Protein AF-A0A816EGF5-F1 (afdb_monomer_lite)

Foldseek 3Di:
DWWFFFCADQQDTDIDDDPQDDAAQQKFKWQFFKAWDDPVQNVLRNLVQQDGGETTGWKTKGFTQDGHNNHDDPDDGRAIKIFTWPGRWFCVVPHAHSRISIHMDGNLGIAHFDPVQDRQLRRLCHLLLLLLCCQQCVFVNQDFPPAADPAQAEEEEEALLASNNLNNQLRNQSNNHQYEYEDQPVCFVVSVVSHHPYYHHPPDPCVLVVLCVVCVQAHAHYEQPVQDDVSQLSVLSNHRHQQHEYEYADDDDDPNHDPSYHYDYDDSNLLVQAWIRGSNDIDHGDVVSVVSSSVVSCCCRPPCNVVVSDGGFAEDEFEDRSVRVSVCSDPVNVPPHNHIYIYGDDDVVLVVVLVVVVPDPDDDVVVVVSVVSVLVVVVVLLVVVVVVVPDPDDDDPPVVVVCCVVVLVVVLVVQLVVLVVLLVVLPDPVNLFFQLSLLSNQLSVLSNVLSCLVVVVVVVCVPPVDPVPDPPVVVLVSVLSNVLSNQLNVVSVVVSVLLVVQCPDPDPVSVVCRGNVNSVVSSVVSNVVSVVVSD

Organism: Adineta ricciae (NCBI:txid249248)

Sequence (535 aa):
MPFALVVRELKKLVLEELPLPYCGLNDLLIKVTHVAQNPTDWKSLHFGAAKPGSIVGCDFAGEVVEIGKEAIGNYRKGERVAGCVPGGVSADLGLRGAYSEYVVQEASLVFRYPSRISPAEAATIPLASITAALGLFHEMGLPLPPATTKSKTPVLVWSGSTSVGQYAIQLAKIAGCFVITTASPARHNYLKELGADVCFDYKDANTVSQVKEITKNELAYAIDCISEKESIKQVCATLTGKDPQVVTILPRVSNEIPSHVKERSVLMYTIYGHELHAFRRVYPAKPEDKIFAEHFYRLLSDYLLPNGLLKPNKVTRIPGGLNGVEEGQSSSFLNSHGYVRIYFHEIIFMVKNVIKAAKSNQSSSEKRSALHLYTVHLYFVCFLNIIAQTMSVTGLPTLQQDIIRYGLSVYFALGLLGNIFNCLMFTRSCYRHIPSSVYFLALSSFGIIYIIWTMFPLMYTLNNPDPQTQSAIYCKTQKYGIHLLALYLRYTIVFACIDRFLITRTNVRLRSLSSVKTAIISLIVMVIIGFFIAV

InterPro domains:
  IPR011032 GroES-like superfamily [SSF50129] (4-165)
  IPR013149 Alcohol dehydrogenase-like, C-terminal [PF00107] (164-240)
  IPR013154 Alcohol dehydrogenase-like, N-terminal [PF08240] (26-114)
  IPR017452 GPCR, rhodopsin-like, 7TM [PS50262] (418-535)
  IPR020843 Enoylreductase domain [SM00829] (8-293)
  IPR036291 NAD(P)-binding domain superfamily [SSF51735] (117-238)
  IPR047122 Trans-enoyl reductase-like [PTHR45348] (4-328)
  IPR047122 Trans-enoyl reductase-like [cd08249] (4-328)

Radius of gyration: 29.44 Å; chains: 1; bounding box: 45×69×86 Å

Structure (mmCIF, N/CA/C/O backbone):
data_AF-A0A816EGF5-F1
#
_entry.id   AF-A0A816EGF5-F1
#
loop_
_atom_site.group_PDB
_atom_site.id
_atom_site.type_symbol
_atom_site.label_atom_id
_atom_site.label_alt_id
_atom_site.label_comp_id
_atom_site.label_asym_id
_atom_site.label_entity_id
_atom_site.label_seq_id
_atom_site.pdbx_PDB_ins_code
_atom_site.Cartn_x
_atom_site.Cartn_y
_atom_site.Cartn_z
_atom_site.occupancy
_atom_site.B_iso_or_equiv
_atom_site.auth_seq_id
_atom_site.auth_comp_id
_atom_site.auth_asym_id
_atom_site.auth_atom_id
_atom_site.pdbx_PDB_model_num
ATOM 1 N N . MET A 1 1 ? 21.116 -7.553 -17.481 1.00 73.56 1 MET A N 1
ATOM 2 C CA . MET A 1 1 ? 21.190 -6.760 -16.247 1.00 73.56 1 MET A CA 1
ATOM 3 C C . MET A 1 1 ? 19.922 -5.931 -16.162 1.00 73.56 1 MET A C 1
ATOM 5 O O . MET A 1 1 ? 19.668 -5.204 -17.123 1.00 73.56 1 MET A O 1
ATOM 9 N N . PRO A 1 2 ? 19.059 -6.166 -15.160 1.00 87.00 2 PRO A N 1
ATOM 10 C CA . PRO A 1 2 ? 17.908 -5.307 -14.884 1.00 87.00 2 PRO A CA 1
ATOM 11 C C . PRO A 1 2 ? 18.300 -3.933 -14.336 1.00 87.00 2 PRO A C 1
ATOM 13 O O . PRO A 1 2 ? 19.380 -3.777 -13.770 1.00 87.00 2 PRO A O 1
ATOM 16 N N . PHE A 1 3 ? 17.404 -2.960 -14.477 1.00 87.25 3 PHE A N 1
ATOM 17 C CA . PHE A 1 3 ? 17.524 -1.650 -13.847 1.00 87.25 3 PHE A CA 1
ATOM 18 C C . PHE A 1 3 ? 16.958 -1.631 -12.427 1.00 87.25 3 PHE A C 1
ATOM 20 O O . PHE A 1 3 ? 15.930 -2.251 -12.151 1.00 87.25 3 PHE A O 1
ATOM 27 N N . ALA A 1 4 ? 17.591 -0.850 -11.555 1.00 89.88 4 ALA A N 1
ATOM 28 C CA . ALA A 1 4 ? 17.100 -0.529 -10.221 1.00 89.88 4 ALA A CA 1
ATOM 29 C C . ALA A 1 4 ? 17.500 0.888 -9.796 1.00 89.88 4 ALA A C 1
ATOM 31 O O . ALA A 1 4 ? 18.453 1.459 -10.327 1.00 89.88 4 ALA A O 1
ATOM 32 N N . LEU A 1 5 ? 16.780 1.449 -8.822 1.00 89.50 5 LEU A N 1
ATOM 33 C CA . LEU A 1 5 ? 17.160 2.698 -8.164 1.00 89.50 5 LEU A CA 1
ATOM 34 C C . LEU A 1 5 ? 18.039 2.413 -6.955 1.00 89.50 5 LEU A C 1
ATOM 36 O O . LEU A 1 5 ? 17.575 1.890 -5.940 1.00 89.50 5 LEU A O 1
ATOM 40 N N . VAL A 1 6 ? 19.304 2.797 -7.070 1.00 89.69 6 VAL A N 1
ATOM 41 C CA . VAL A 1 6 ? 20.327 2.549 -6.062 1.00 89.69 6 VAL A CA 1
ATOM 42 C C . VAL A 1 6 ? 20.624 3.827 -5.297 1.00 89.69 6 VAL A C 1
ATOM 44 O O . VAL A 1 6 ? 20.816 4.894 -5.879 1.00 89.69 6 VAL A O 1
ATOM 47 N N . VAL A 1 7 ? 20.704 3.722 -3.975 1.00 89.00 7 VAL A N 1
ATOM 48 C CA . VAL A 1 7 ? 21.210 4.807 -3.133 1.00 89.00 7 VAL A CA 1
ATOM 49 C C . VAL A 1 7 ? 22.709 4.924 -3.366 1.00 89.00 7 VAL A C 1
ATOM 51 O O . VAL A 1 7 ? 23.449 3.980 -3.094 1.00 89.00 7 VAL A O 1
ATOM 54 N N . ARG A 1 8 ? 23.190 6.069 -3.849 1.00 86.44 8 ARG A N 1
ATOM 55 C CA . ARG A 1 8 ? 24.641 6.321 -3.982 1.00 86.44 8 ARG A CA 1
ATOM 56 C C . ARG A 1 8 ? 25.157 7.293 -2.944 1.00 86.44 8 ARG A C 1
ATOM 58 O O . ARG A 1 8 ? 26.227 7.093 -2.382 1.00 86.44 8 ARG A O 1
ATOM 65 N N . GLU A 1 9 ? 24.341 8.282 -2.628 1.00 81.31 9 GLU A N 1
ATOM 66 C CA . GLU A 1 9 ? 24.590 9.255 -1.578 1.00 81.31 9 GLU A CA 1
ATOM 67 C C . GLU A 1 9 ? 23.293 9.440 -0.786 1.00 81.31 9 GLU A C 1
ATOM 69 O O . GLU A 1 9 ? 22.208 9.045 -1.227 1.00 81.31 9 GLU A O 1
ATOM 74 N N . LEU A 1 10 ? 23.388 10.036 0.401 1.00 77.00 10 LEU A N 1
ATOM 75 C CA . LEU A 1 10 ? 22.206 10.351 1.196 1.00 77.00 10 LEU A CA 1
ATOM 76 C C . LEU A 1 10 ? 21.227 11.186 0.350 1.00 77.00 10 LEU A C 1
ATOM 78 O O . LEU A 1 10 ? 21.635 12.182 -0.241 1.00 77.00 10 LEU A O 1
ATOM 82 N N . LYS A 1 11 ? 19.944 10.800 0.312 1.00 77.25 11 LYS A N 1
ATOM 83 C CA . LYS A 1 11 ? 18.890 11.467 -0.488 1.00 77.25 11 LYS A CA 1
ATOM 84 C C . LYS A 1 11 ? 19.018 11.371 -2.011 1.00 77.25 11 LYS A C 1
ATOM 86 O O . LYS A 1 11 ? 18.207 11.985 -2.692 1.00 77.25 11 LYS A O 1
ATOM 91 N N . LYS A 1 12 ? 19.962 10.596 -2.548 1.00 82.31 12 LYS A N 1
ATOM 92 C CA . LYS A 1 12 ? 20.196 10.514 -3.994 1.00 82.31 12 LYS A CA 1
ATOM 93 C C . LYS A 1 12 ? 20.003 9.095 -4.510 1.00 82.31 12 LYS A C 1
ATOM 95 O O . LYS A 1 12 ? 20.763 8.191 -4.144 1.00 82.31 12 LYS A O 1
ATOM 100 N N . LEU A 1 13 ? 19.004 8.925 -5.374 1.00 85.62 13 LEU A N 1
ATOM 101 C CA . LEU A 1 13 ? 18.762 7.689 -6.104 1.00 85.62 13 LEU A CA 1
ATOM 102 C C . LEU A 1 13 ? 19.376 7.797 -7.497 1.00 85.62 13 LEU A C 1
ATOM 104 O O . LEU A 1 13 ? 19.273 8.820 -8.165 1.00 85.62 13 LEU A O 1
ATOM 108 N N . VAL A 1 14 ? 20.035 6.733 -7.936 1.00 86.62 14 VAL A N 1
ATOM 109 C CA . VAL A 1 14 ? 20.609 6.643 -9.278 1.00 86.62 14 VAL A CA 1
ATOM 110 C C . VAL A 1 14 ? 20.035 5.411 -9.952 1.00 86.62 14 VAL A C 1
ATOM 112 O O . VAL A 1 14 ? 20.025 4.324 -9.373 1.00 86.62 14 VAL A O 1
ATOM 115 N N . LEU A 1 15 ? 19.519 5.588 -11.167 1.00 86.31 15 LEU A N 1
ATOM 116 C CA . LEU A 1 15 ? 19.080 4.476 -11.998 1.00 86.31 15 LEU A CA 1
ATOM 117 C C . LEU A 1 15 ? 20.306 3.746 -12.544 1.00 86.31 15 LEU A C 1
ATOM 119 O O . LEU A 1 15 ? 21.092 4.325 -13.292 1.00 86.31 15 LEU A O 1
ATOM 123 N N . GLU A 1 16 ? 20.446 2.471 -12.202 1.00 87.88 16 GLU A N 1
ATOM 124 C CA . GLU A 1 16 ? 21.616 1.680 -12.570 1.00 87.88 16 GLU A CA 1
ATOM 125 C C . GLU A 1 16 ? 21.241 0.289 -13.062 1.00 87.88 16 GLU A C 1
ATOM 127 O O . GLU A 1 16 ? 20.239 -0.286 -12.641 1.00 87.88 16 GLU A O 1
ATOM 132 N N . GLU A 1 17 ? 22.070 -0.258 -13.952 1.00 87.38 17 GLU A N 1
ATOM 133 C CA . GLU A 1 17 ? 21.995 -1.664 -14.339 1.00 87.38 17 GLU A CA 1
ATOM 134 C C . GLU A 1 17 ? 22.743 -2.520 -13.318 1.00 87.38 17 GLU A C 1
ATOM 136 O O . GLU A 1 17 ? 23.932 -2.319 -13.077 1.00 87.38 17 GLU A O 1
ATOM 141 N N . LEU A 1 18 ? 22.057 -3.511 -12.756 1.00 86.94 18 LEU A N 1
ATOM 142 C CA . LEU A 1 18 ? 22.617 -4.446 -11.788 1.00 86.94 18 LEU A CA 1
ATOM 143 C C . LEU A 1 18 ? 22.560 -5.883 -12.319 1.00 86.94 18 LEU A C 1
ATOM 145 O O . LEU A 1 18 ? 21.768 -6.192 -13.217 1.00 86.94 18 LEU A O 1
ATOM 149 N N . PRO A 1 19 ? 23.379 -6.806 -11.787 1.00 90.50 19 PRO A N 1
ATOM 150 C CA . PRO A 1 19 ? 23.166 -8.232 -11.989 1.00 90.50 19 PRO A CA 1
ATOM 151 C C . PRO A 1 19 ? 21.751 -8.644 -11.567 1.00 90.50 19 PRO A C 1
ATOM 153 O O . PRO A 1 19 ? 21.149 -8.043 -10.679 1.00 90.50 19 PRO A O 1
ATOM 156 N N . LEU A 1 20 ? 21.214 -9.678 -12.215 1.00 90.31 20 LEU A N 1
ATOM 157 C CA . LEU A 1 20 ? 19.945 -10.259 -11.786 1.00 90.31 20 LEU A CA 1
ATOM 158 C C . LEU A 1 20 ? 20.117 -10.794 -10.351 1.00 90.31 20 LEU A C 1
ATOM 160 O O . LEU A 1 20 ? 21.113 -11.482 -10.105 1.00 90.31 20 LEU A O 1
ATOM 164 N N . PRO A 1 21 ? 19.206 -10.486 -9.411 1.00 90.44 21 PRO A N 1
ATOM 165 C CA . PRO A 1 21 ? 19.326 -10.989 -8.052 1.00 90.44 21 PRO A CA 1
ATOM 166 C C . PRO A 1 21 ? 19.186 -12.516 -8.034 1.00 90.44 21 PRO A C 1
ATOM 168 O O . PRO A 1 21 ? 18.427 -13.097 -8.811 1.00 90.44 21 PRO A O 1
ATOM 171 N N . TYR A 1 22 ? 19.948 -13.161 -7.153 1.00 91.75 22 TYR A N 1
ATOM 172 C CA . TYR A 1 22 ? 19.949 -14.613 -7.003 1.00 91.75 22 TYR A CA 1
ATOM 173 C C . TYR A 1 22 ? 18.642 -15.098 -6.363 1.00 91.75 22 TYR A C 1
ATOM 175 O O . TYR A 1 22 ? 18.261 -14.612 -5.299 1.00 91.75 22 TYR A O 1
ATOM 183 N N . CYS A 1 23 ? 17.980 -16.070 -6.993 1.00 94.69 23 CYS A N 1
ATOM 184 C CA . CYS A 1 23 ? 16.812 -16.738 -6.428 1.00 94.69 23 CYS A CA 1
ATOM 185 C C . CYS A 1 23 ? 17.268 -17.815 -5.433 1.00 94.69 23 CYS A C 1
ATOM 187 O O . CYS A 1 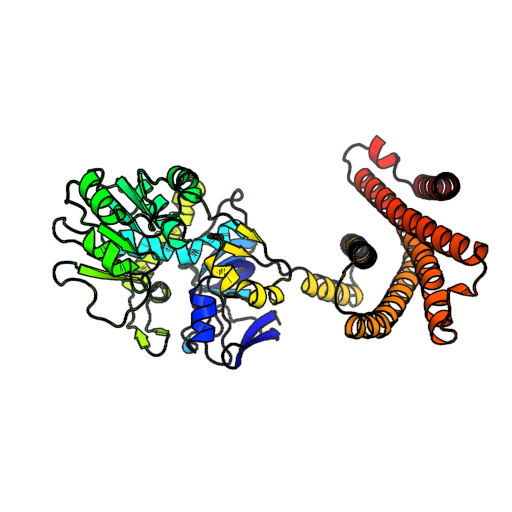23 ? 17.809 -18.846 -5.836 1.00 94.69 23 CYS A O 1
ATOM 189 N N . GLY A 1 24 ? 17.063 -17.575 -4.135 1.00 93.94 24 GLY A N 1
ATOM 190 C CA . GLY A 1 24 ? 17.347 -18.552 -3.085 1.00 93.94 24 GLY A CA 1
ATOM 191 C C . GLY A 1 24 ? 16.433 -19.780 -3.132 1.00 93.94 24 GLY A C 1
ATOM 192 O O . GLY A 1 24 ? 15.445 -19.822 -3.865 1.00 93.94 24 GLY A O 1
ATOM 193 N N . LEU A 1 25 ? 16.749 -20.791 -2.314 1.00 97.00 25 LEU A N 1
ATOM 194 C CA . LEU A 1 25 ? 16.013 -22.063 -2.280 1.00 97.00 25 LEU A CA 1
ATOM 195 C C . LEU A 1 25 ? 14.534 -21.892 -1.908 1.00 97.00 25 LEU A C 1
ATOM 197 O O . LEU A 1 25 ? 13.700 -22.556 -2.512 1.00 97.00 25 LEU A O 1
ATOM 201 N N . ASN A 1 26 ? 14.216 -20.979 -0.988 1.00 96.56 26 ASN A N 1
ATOM 202 C CA . ASN A 1 26 ? 12.849 -20.697 -0.526 1.00 96.56 26 ASN A CA 1
ATOM 203 C C . ASN A 1 26 ? 12.209 -19.478 -1.210 1.00 96.56 26 ASN A C 1
ATOM 205 O O . ASN A 1 26 ? 11.076 -19.104 -0.903 1.00 96.56 26 ASN A O 1
ATOM 209 N N . ASP A 1 27 ? 12.942 -18.830 -2.113 1.00 96.44 27 ASP A N 1
ATOM 210 C CA . ASP A 1 27 ? 12.536 -17.569 -2.711 1.00 96.44 27 ASP A CA 1
ATOM 211 C C . ASP A 1 27 ? 11.806 -17.768 -4.045 1.00 96.44 27 ASP A C 1
ATOM 213 O O . ASP A 1 27 ? 11.896 -18.797 -4.717 1.00 96.44 27 ASP A O 1
ATOM 217 N N . LEU A 1 28 ? 11.117 -16.714 -4.459 1.00 98.00 28 LEU A N 1
ATOM 218 C CA . LEU A 1 28 ? 10.675 -16.479 -5.820 1.00 98.00 28 LEU A CA 1
ATOM 219 C C . LEU A 1 28 ? 11.477 -15.314 -6.393 1.00 98.00 28 LEU A C 1
ATOM 221 O O . LEU A 1 28 ? 11.666 -14.294 -5.729 1.00 98.00 28 LEU A O 1
ATOM 225 N N . LEU A 1 29 ? 11.874 -15.429 -7.658 1.00 97.50 29 LEU A N 1
ATOM 226 C CA . LEU A 1 29 ? 12.285 -14.277 -8.451 1.00 97.50 29 LEU A CA 1
ATOM 227 C C . LEU A 1 29 ? 11.054 -13.749 -9.177 1.00 97.50 29 LEU A C 1
ATOM 229 O O . LEU A 1 29 ? 10.426 -14.468 -9.960 1.00 9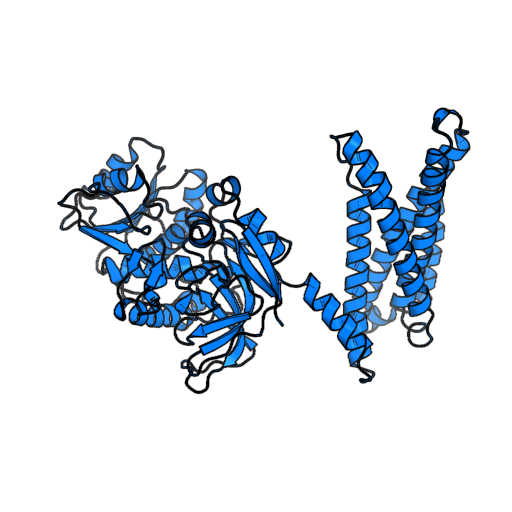7.50 29 LEU A O 1
ATOM 233 N N . ILE A 1 30 ? 10.726 -12.484 -8.946 1.00 98.38 30 ILE A N 1
ATOM 234 C CA . ILE A 1 30 ? 9.561 -11.822 -9.521 1.00 98.38 30 ILE A CA 1
ATOM 235 C C . ILE A 1 30 ? 10.025 -10.734 -10.484 1.00 98.38 30 ILE A C 1
ATOM 237 O O . ILE A 1 30 ? 10.812 -9.861 -10.122 1.00 98.38 30 ILE A O 1
ATOM 241 N N . LYS A 1 31 ? 9.493 -10.754 -11.709 1.00 96.88 31 LYS A N 1
ATOM 242 C CA . LYS A 1 31 ? 9.568 -9.622 -12.632 1.00 96.88 31 LYS A CA 1
ATOM 243 C C . LYS A 1 31 ? 8.548 -8.579 -12.197 1.00 96.88 31 LYS A C 1
ATOM 245 O O . LYS A 1 31 ? 7.339 -8.795 -12.310 1.00 96.88 31 LYS A O 1
ATOM 250 N N . VAL A 1 32 ? 9.037 -7.453 -11.702 1.00 96.00 32 VAL A N 1
ATOM 251 C CA . VAL A 1 32 ? 8.208 -6.366 -11.194 1.00 96.00 32 VAL A CA 1
ATOM 252 C C . VAL A 1 32 ? 7.523 -5.672 -12.364 1.00 96.00 32 VAL A C 1
ATOM 254 O O . VAL A 1 32 ? 8.147 -5.307 -13.360 1.00 96.00 32 VAL A O 1
ATOM 257 N N . THR A 1 33 ? 6.213 -5.491 -12.244 1.00 92.81 33 THR A N 1
ATOM 258 C CA . THR A 1 33 ? 5.416 -4.758 -13.237 1.00 92.81 33 THR A CA 1
ATOM 259 C C . THR A 1 33 ? 4.962 -3.410 -12.696 1.00 92.81 33 THR A C 1
ATOM 261 O O . THR A 1 33 ? 4.869 -2.450 -13.455 1.00 92.81 33 THR A O 1
ATOM 264 N N . HIS A 1 34 ? 4.674 -3.361 -11.394 1.00 93.19 34 HIS A N 1
ATOM 265 C CA . HIS A 1 34 ? 4.098 -2.231 -10.682 1.00 93.19 34 HIS A CA 1
ATOM 266 C C . HIS A 1 34 ? 4.718 -2.188 -9.285 1.00 93.19 34 HIS A C 1
ATOM 268 O O . HIS A 1 34 ? 4.963 -3.229 -8.677 1.00 93.19 34 HIS A O 1
ATOM 274 N N . VAL A 1 35 ? 4.949 -0.990 -8.768 1.00 93.88 35 VAL A N 1
ATOM 275 C CA . VAL A 1 35 ? 5.406 -0.765 -7.390 1.00 93.88 35 VAL A CA 1
ATOM 276 C C . VAL A 1 35 ? 4.540 0.296 -6.750 1.00 93.88 35 VAL A C 1
ATOM 278 O O . VAL A 1 35 ? 3.896 1.064 -7.460 1.00 93.88 35 VAL A O 1
ATOM 281 N N . ALA A 1 36 ? 4.548 0.353 -5.429 1.00 91.19 36 ALA A N 1
ATOM 282 C CA . ALA A 1 36 ? 3.830 1.359 -4.668 1.00 91.19 36 ALA A CA 1
ATOM 283 C C . ALA A 1 36 ? 4.778 2.165 -3.780 1.00 91.19 36 ALA A C 1
ATOM 285 O O . ALA A 1 36 ? 5.749 1.637 -3.240 1.00 91.19 36 ALA A O 1
ATOM 286 N N . GLN A 1 37 ? 4.495 3.461 -3.642 1.00 88.81 37 GLN A N 1
ATOM 287 C CA . GLN A 1 37 ? 5.258 4.338 -2.758 1.00 88.81 37 GLN A CA 1
ATOM 288 C C . GLN A 1 37 ? 4.664 4.378 -1.360 1.00 88.81 37 GLN A C 1
ATOM 290 O O . GLN A 1 37 ? 3.463 4.590 -1.183 1.00 88.81 37 GLN A O 1
ATOM 295 N N . ASN A 1 38 ? 5.546 4.273 -0.376 1.00 88.81 38 ASN A N 1
ATOM 296 C CA . ASN A 1 38 ? 5.221 4.327 1.034 1.00 88.81 38 ASN A CA 1
ATOM 297 C C . ASN A 1 38 ? 6.024 5.422 1.742 1.00 88.81 38 ASN A C 1
ATOM 299 O O . ASN A 1 38 ? 7.150 5.731 1.341 1.00 88.81 38 ASN A O 1
ATOM 303 N N . PRO A 1 39 ? 5.512 5.977 2.859 1.00 86.69 39 PRO A N 1
ATOM 304 C CA . PRO A 1 39 ? 6.278 6.919 3.664 1.00 86.69 39 PRO A CA 1
ATOM 305 C C . PRO A 1 39 ? 7.639 6.371 4.106 1.00 86.69 39 PRO A C 1
ATOM 307 O O . PRO A 1 39 ? 8.611 7.116 4.187 1.00 86.69 39 PRO A O 1
ATOM 310 N N . THR A 1 40 ? 7.740 5.063 4.357 1.00 86.56 40 THR A N 1
ATOM 311 C CA . THR A 1 40 ? 9.019 4.458 4.735 1.00 86.56 40 THR A CA 1
ATOM 312 C C . THR A 1 40 ? 10.077 4.522 3.630 1.00 86.56 40 THR A C 1
ATOM 314 O O . THR A 1 40 ? 11.255 4.530 3.972 1.00 86.56 40 THR A O 1
ATOM 317 N N . ASP A 1 41 ? 9.697 4.603 2.350 1.00 88.81 41 ASP A N 1
ATOM 318 C CA . ASP A 1 41 ? 10.644 4.584 1.226 1.00 88.81 41 ASP A CA 1
ATOM 319 C C . ASP A 1 41 ? 11.462 5.880 1.173 1.00 88.81 41 ASP A C 1
ATOM 321 O O . ASP A 1 41 ? 12.684 5.859 1.039 1.00 88.81 41 ASP A O 1
ATOM 325 N N . TRP A 1 42 ? 10.803 7.033 1.329 1.00 84.56 42 TRP A N 1
ATOM 326 C CA . TRP A 1 42 ? 11.517 8.307 1.400 1.00 84.56 42 TRP A CA 1
ATOM 327 C C . TRP A 1 42 ? 12.155 8.503 2.778 1.00 84.56 42 TRP A C 1
ATOM 329 O O . TRP A 1 42 ? 13.259 9.040 2.854 1.00 84.56 42 TRP A O 1
ATOM 339 N N . LYS A 1 43 ? 11.514 8.061 3.875 1.00 84.25 43 LYS A N 1
ATOM 340 C CA . LYS A 1 43 ? 12.078 8.186 5.233 1.00 84.25 43 LYS A CA 1
ATOM 341 C C . LYS A 1 43 ? 13.381 7.394 5.358 1.00 84.25 43 LYS A C 1
ATOM 343 O O . LYS A 1 43 ? 14.330 7.902 5.955 1.00 84.25 43 LYS A O 1
ATOM 348 N N . SER A 1 44 ? 13.460 6.188 4.787 1.00 85.31 44 SER A N 1
ATOM 349 C CA . SER A 1 44 ? 14.682 5.374 4.825 1.00 85.31 44 SER A CA 1
ATOM 350 C C . SER A 1 44 ? 15.838 6.073 4.109 1.00 85.31 44 SER A C 1
ATOM 352 O O . SER A 1 44 ? 16.949 6.131 4.644 1.00 85.31 44 SER A O 1
ATOM 354 N N . LEU A 1 45 ? 15.547 6.703 2.971 1.00 84.25 45 LEU A N 1
ATOM 355 C CA . LEU A 1 45 ? 16.489 7.505 2.204 1.00 84.25 45 LEU A CA 1
ATOM 356 C C . LEU A 1 45 ? 16.919 8.794 2.940 1.00 84.25 45 LEU A C 1
ATOM 358 O O . LEU A 1 45 ? 18.104 9.120 2.985 1.00 84.25 45 LEU A O 1
ATOM 362 N N . HIS A 1 46 ? 15.977 9.527 3.540 1.00 83.19 46 HIS A N 1
ATOM 363 C CA . HIS A 1 46 ? 16.234 10.837 4.155 1.00 83.19 46 HIS A CA 1
ATOM 364 C C . HIS A 1 46 ? 16.903 10.749 5.528 1.00 83.19 46 HIS A C 1
ATOM 366 O O . HIS A 1 46 ? 17.722 11.607 5.863 1.00 83.19 46 HIS A O 1
ATOM 372 N N . PHE A 1 47 ? 16.565 9.730 6.319 1.00 82.19 47 PHE A N 1
ATOM 373 C CA . PHE A 1 47 ? 17.102 9.537 7.668 1.00 82.19 47 PHE A CA 1
ATOM 374 C C . PHE A 1 47 ? 18.303 8.577 7.716 1.00 82.19 47 PHE A C 1
ATOM 376 O O . PHE A 1 47 ? 18.834 8.290 8.792 1.00 82.19 47 PHE A O 1
ATOM 383 N N . GLY A 1 48 ? 18.778 8.120 6.552 1.00 79.19 48 GLY A N 1
ATOM 384 C CA . GLY A 1 48 ? 20.000 7.323 6.418 1.00 79.19 48 GLY A CA 1
ATOM 385 C C . GLY A 1 48 ? 19.872 5.883 6.922 1.00 79.19 48 GLY A C 1
ATOM 386 O O . GLY A 1 48 ? 20.875 5.299 7.355 1.00 79.19 48 GLY A O 1
ATOM 387 N N . ALA A 1 49 ? 18.653 5.328 6.900 1.00 84.19 49 ALA A N 1
ATOM 388 C CA . ALA A 1 49 ? 18.443 3.888 7.045 1.00 84.19 49 ALA A CA 1
ATOM 389 C C . ALA A 1 49 ? 18.923 3.161 5.780 1.00 84.19 49 ALA A C 1
ATOM 391 O O . ALA A 1 49 ? 19.676 2.197 5.885 1.00 84.19 49 ALA A O 1
ATOM 392 N N . ALA A 1 50 ? 18.596 3.705 4.605 1.00 86.81 50 ALA A N 1
ATOM 393 C CA . ALA A 1 50 ? 19.097 3.204 3.337 1.00 86.81 50 ALA A CA 1
ATOM 394 C C . ALA A 1 50 ? 20.569 3.598 3.176 1.00 86.81 50 ALA A C 1
ATOM 396 O O . ALA A 1 50 ? 20.914 4.784 3.153 1.00 86.81 50 ALA A O 1
ATOM 397 N N . LYS A 1 51 ? 21.452 2.598 3.119 1.00 85.81 51 LYS A N 1
ATOM 398 C CA . LYS A 1 51 ? 22.898 2.798 2.963 1.00 85.81 51 LYS A CA 1
ATOM 399 C C . LYS A 1 51 ? 23.281 2.872 1.485 1.00 85.81 51 LYS A C 1
ATOM 401 O O . LYS A 1 51 ? 22.591 2.256 0.668 1.00 85.81 51 LYS A O 1
ATOM 406 N N . PRO A 1 52 ? 24.381 3.562 1.128 1.00 87.44 52 PRO A N 1
ATOM 407 C CA . PRO A 1 52 ? 24.933 3.490 -0.219 1.00 87.44 52 PRO A CA 1
ATOM 408 C C . PRO A 1 52 ? 25.063 2.039 -0.700 1.00 87.44 52 PRO A C 1
ATOM 410 O O . PRO A 1 52 ? 25.522 1.176 0.043 1.00 87.44 52 PRO A O 1
ATOM 413 N N . GLY A 1 53 ? 24.619 1.770 -1.925 1.00 86.75 53 GLY A N 1
ATOM 414 C CA . GLY A 1 53 ? 24.515 0.430 -2.499 1.00 86.75 53 GLY A CA 1
ATOM 415 C C . GLY A 1 53 ? 23.138 -0.219 -2.368 1.00 86.75 53 GLY A C 1
ATOM 416 O O . GLY A 1 53 ? 22.858 -1.127 -3.136 1.00 86.75 53 GLY A O 1
ATOM 417 N N . SER A 1 54 ? 22.261 0.253 -1.479 1.00 89.06 54 SER A N 1
ATOM 418 C CA . SER A 1 54 ? 20.927 -0.341 -1.281 1.00 89.06 54 SER A CA 1
ATOM 419 C C . SER A 1 54 ? 19.956 0.024 -2.408 1.00 89.06 54 SER A C 1
ATOM 421 O O . SER A 1 54 ? 20.020 1.130 -2.944 1.00 89.06 54 SER A O 1
ATOM 423 N N . ILE A 1 55 ? 18.996 -0.860 -2.695 1.00 91.19 55 ILE A N 1
ATOM 424 C CA . ILE A 1 55 ? 17.811 -0.548 -3.511 1.00 91.19 55 ILE A CA 1
ATOM 425 C C . ILE A 1 55 ? 16.656 -0.198 -2.562 1.00 91.19 55 ILE A C 1
ATOM 427 O O . ILE A 1 55 ? 16.437 -0.901 -1.574 1.00 91.19 55 ILE A O 1
ATOM 431 N N . VAL A 1 56 ? 15.921 0.880 -2.842 1.00 89.44 56 VAL A N 1
ATOM 432 C CA . VAL A 1 56 ? 14.774 1.333 -2.026 1.00 89.44 56 VAL A CA 1
ATOM 433 C C . VAL A 1 56 ? 13.429 0.841 -2.585 1.00 89.44 56 VAL A C 1
ATOM 435 O O . VAL A 1 56 ? 13.370 0.237 -3.656 1.00 89.44 56 VAL A O 1
ATOM 438 N N . GLY A 1 57 ? 12.341 1.108 -1.858 1.00 91.62 57 GLY A N 1
ATOM 439 C CA . GLY A 1 57 ? 10.979 0.748 -2.252 1.00 91.62 57 GLY A CA 1
ATOM 440 C C . GLY A 1 57 ? 10.520 -0.565 -1.635 1.00 91.62 57 GLY A C 1
ATOM 441 O O . GLY A 1 57 ? 11.206 -1.573 -1.765 1.00 91.62 57 GLY A O 1
ATOM 442 N N . CYS A 1 58 ? 9.360 -0.565 -0.985 1.00 94.12 58 CYS A N 1
ATOM 443 C CA . CYS A 1 58 ? 8.857 -1.764 -0.314 1.00 94.12 58 CYS A CA 1
ATOM 444 C C . CYS A 1 58 ? 7.891 -2.582 -1.172 1.00 94.12 58 CYS A C 1
ATOM 446 O O . CYS A 1 58 ? 8.080 -3.783 -1.318 1.00 94.12 58 CYS A O 1
ATOM 448 N N . ASP A 1 59 ? 6.853 -1.964 -1.726 1.00 97.12 59 ASP A N 1
ATOM 449 C CA . ASP A 1 59 ? 5.734 -2.699 -2.322 1.00 97.12 59 ASP A CA 1
ATOM 450 C C . ASP A 1 59 ? 5.937 -2.994 -3.808 1.00 97.12 59 ASP A C 1
ATOM 452 O O . ASP A 1 59 ? 6.317 -2.111 -4.584 1.00 97.12 59 ASP A O 1
ATOM 456 N N . PHE A 1 60 ? 5.575 -4.208 -4.224 1.00 97.38 60 PHE A N 1
ATOM 457 C CA . PHE A 1 60 ? 5.575 -4.626 -5.622 1.00 97.38 60 PHE A CA 1
ATOM 458 C C . PHE A 1 60 ? 4.345 -5.469 -5.986 1.00 97.38 60 PHE A C 1
ATOM 460 O O . PHE A 1 60 ? 3.749 -6.160 -5.160 1.00 97.38 60 PHE A O 1
ATOM 467 N N . ALA A 1 61 ? 4.027 -5.469 -7.279 1.00 98.19 61 ALA A N 1
ATOM 468 C CA . ALA A 1 61 ? 3.247 -6.498 -7.948 1.00 98.19 61 ALA A CA 1
ATOM 469 C C . ALA A 1 61 ? 3.942 -6.903 -9.253 1.00 98.19 61 ALA A C 1
ATOM 471 O O . ALA A 1 61 ? 4.480 -6.075 -10.001 1.00 98.19 61 ALA A O 1
ATOM 472 N N . GLY A 1 62 ? 3.925 -8.195 -9.557 1.00 97.44 62 GLY A N 1
ATOM 473 C CA . GLY A 1 62 ? 4.667 -8.731 -10.686 1.00 97.44 62 GLY A CA 1
ATOM 474 C C . GLY A 1 62 ? 4.320 -10.169 -11.021 1.00 97.44 62 GLY A C 1
ATOM 475 O O . GLY A 1 62 ? 3.309 -10.706 -10.571 1.00 97.44 62 GLY A O 1
ATOM 476 N N . GLU A 1 63 ? 5.175 -10.769 -11.839 1.00 98.12 63 GLU A N 1
ATOM 477 C CA . GLU A 1 63 ? 5.034 -12.139 -12.324 1.00 98.12 63 GLU A CA 1
ATOM 478 C C . GLU A 1 63 ? 6.223 -12.989 -11.881 1.00 98.12 63 GLU A C 1
ATOM 480 O O . GLU A 1 63 ? 7.376 -12.574 -12.010 1.00 98.12 63 GLU A O 1
ATOM 485 N N . VAL A 1 64 ? 5.956 -14.194 -11.383 1.00 98.62 64 VAL A N 1
ATOM 486 C CA . VAL A 1 64 ? 6.997 -15.153 -10.994 1.00 98.62 64 VAL A CA 1
ATOM 487 C C . VAL A 1 64 ? 7.774 -15.605 -12.234 1.00 98.62 64 VAL A C 1
ATOM 489 O O . VAL A 1 64 ? 7.184 -16.093 -13.196 1.00 98.62 64 VAL A O 1
ATOM 492 N N . VAL A 1 65 ? 9.102 -15.490 -12.228 1.00 97.81 65 VAL A N 1
ATOM 493 C CA . VAL A 1 65 ? 9.974 -15.924 -13.341 1.00 97.81 65 VAL A CA 1
ATOM 494 C C . VAL A 1 65 ? 10.906 -17.075 -12.962 1.00 97.81 65 VAL A C 1
ATOM 496 O O . VAL A 1 65 ? 11.250 -17.901 -13.814 1.00 97.81 65 VAL A O 1
ATOM 499 N N . GLU A 1 66 ? 11.257 -17.183 -11.684 1.00 98.12 66 GLU A N 1
ATOM 500 C CA . GLU A 1 66 ? 12.031 -18.284 -11.114 1.00 98.12 66 GLU A CA 1
ATOM 501 C C . GLU A 1 66 ? 11.456 -18.662 -9.752 1.00 98.12 66 GLU A C 1
ATOM 503 O O . GLU A 1 66 ? 10.880 -17.824 -9.059 1.00 98.12 66 GLU A O 1
ATOM 508 N N . ILE A 1 67 ? 11.565 -19.943 -9.416 1.00 98.56 67 ILE A N 1
ATOM 509 C CA . ILE A 1 67 ? 11.020 -20.532 -8.198 1.00 98.56 67 ILE A CA 1
ATOM 510 C C . ILE A 1 67 ? 12.154 -21.340 -7.582 1.00 98.56 67 ILE A C 1
ATOM 512 O O . ILE A 1 67 ? 12.709 -22.220 -8.249 1.00 98.56 67 ILE A O 1
ATOM 516 N N . GLY A 1 68 ? 12.499 -21.026 -6.339 1.00 98.00 68 GLY A N 1
ATOM 517 C CA . GLY A 1 68 ? 13.453 -21.789 -5.556 1.00 98.00 68 GLY A CA 1
ATOM 518 C C . GLY A 1 68 ? 12.988 -23.231 -5.352 1.00 98.00 68 GLY A C 1
ATOM 519 O O . GLY A 1 68 ? 11.795 -23.526 -5.325 1.00 98.00 68 GLY A O 1
ATOM 520 N N . LYS A 1 69 ? 13.934 -24.164 -5.224 1.00 97.19 69 LYS A N 1
ATOM 521 C CA . LYS A 1 69 ? 13.625 -25.604 -5.148 1.00 97.19 69 LYS A CA 1
ATOM 522 C C . LYS A 1 69 ? 12.829 -26.008 -3.902 1.00 97.19 69 LYS A C 1
ATOM 524 O O . LYS A 1 69 ? 12.153 -27.030 -3.936 1.00 97.19 69 LYS A O 1
ATOM 529 N N . GLU A 1 70 ? 12.928 -25.225 -2.835 1.00 97.38 70 GLU A N 1
ATOM 530 C CA . GLU A 1 70 ? 12.262 -25.426 -1.543 1.00 97.38 70 GLU A CA 1
ATOM 531 C C . GLU A 1 70 ? 11.113 -24.422 -1.329 1.00 97.38 70 GLU A C 1
ATOM 533 O O . GLU A 1 70 ? 10.447 -24.440 -0.297 1.00 97.38 70 GLU A O 1
ATOM 538 N N . ALA A 1 71 ? 10.839 -23.561 -2.318 1.00 96.75 71 ALA A N 1
ATOM 539 C CA . ALA A 1 71 ? 9.791 -22.556 -2.247 1.00 96.75 71 ALA A CA 1
ATOM 540 C C . ALA A 1 71 ? 8.416 -23.200 -2.013 1.00 96.75 71 ALA A C 1
ATOM 542 O O . ALA A 1 71 ? 7.918 -23.995 -2.817 1.00 96.75 71 ALA A O 1
ATOM 543 N N . ILE A 1 72 ? 7.774 -22.812 -0.914 1.00 94.06 72 ILE A N 1
ATOM 544 C CA . ILE A 1 72 ? 6.452 -23.311 -0.539 1.00 94.06 72 ILE A CA 1
ATOM 545 C C . ILE A 1 72 ? 5.336 -22.623 -1.338 1.00 94.06 72 ILE A C 1
ATOM 547 O O . ILE A 1 72 ? 5.529 -21.575 -1.947 1.00 94.06 72 ILE A O 1
ATOM 551 N N . GLY A 1 73 ? 4.129 -23.193 -1.320 1.00 92.19 73 GLY A N 1
ATOM 552 C CA . GLY A 1 73 ? 2.935 -22.545 -1.878 1.00 92.19 73 GLY A CA 1
ATOM 553 C C . GLY A 1 73 ? 2.622 -22.869 -3.341 1.00 92.19 73 GLY A C 1
ATOM 554 O O . GLY A 1 73 ? 1.696 -22.270 -3.882 1.00 92.19 73 GLY A O 1
ATOM 555 N N . ASN A 1 74 ? 3.322 -23.820 -3.975 1.00 93.50 74 ASN A N 1
ATOM 556 C CA . ASN A 1 74 ? 3.002 -24.370 -5.307 1.00 93.50 74 ASN A CA 1
ATOM 557 C C . ASN A 1 74 ? 2.880 -23.316 -6.428 1.00 93.50 74 ASN A C 1
ATOM 559 O O . ASN A 1 74 ? 1.954 -23.359 -7.245 1.00 93.50 74 ASN A O 1
ATOM 563 N N . TYR A 1 75 ? 3.797 -22.348 -6.455 1.00 96.94 75 TYR A N 1
ATOM 564 C CA . TYR A 1 75 ? 3.821 -21.301 -7.477 1.00 96.94 75 TYR A CA 1
ATOM 565 C C . TYR A 1 75 ? 4.136 -21.838 -8.877 1.00 96.94 75 TYR A C 1
ATOM 567 O O . TYR A 1 75 ? 4.774 -22.879 -9.045 1.00 96.94 75 TYR A O 1
ATOM 575 N N . ARG A 1 76 ? 3.709 -21.100 -9.907 1.00 97.00 76 ARG A N 1
ATOM 576 C CA . ARG A 1 76 ? 4.080 -21.347 -11.310 1.00 97.00 76 ARG A CA 1
ATOM 577 C C . ARG A 1 76 ? 4.720 -20.116 -11.940 1.00 97.00 76 ARG A C 1
ATOM 579 O O . ARG A 1 76 ? 4.391 -18.984 -11.605 1.00 97.00 76 ARG A O 1
ATOM 586 N N . LYS A 1 77 ? 5.606 -20.328 -12.916 1.00 97.88 77 LYS A N 1
ATOM 587 C CA . LYS A 1 77 ? 6.133 -19.224 -13.731 1.00 97.88 77 LYS A CA 1
ATOM 588 C C . LYS A 1 77 ? 4.992 -18.524 -14.479 1.00 97.88 77 LYS A C 1
ATOM 590 O O . LYS A 1 77 ? 4.080 -19.185 -14.972 1.00 97.88 77 LYS A O 1
ATOM 595 N N . GLY A 1 78 ? 5.052 -17.198 -14.556 1.00 96.81 78 GLY A N 1
ATOM 596 C CA . GLY A 1 78 ? 3.997 -16.330 -15.082 1.00 96.81 78 GLY A CA 1
ATOM 597 C C . GLY A 1 78 ? 2.847 -16.077 -14.103 1.00 96.81 78 GLY A C 1
ATOM 598 O O . GLY A 1 78 ? 1.925 -15.331 -14.425 1.00 96.81 78 GLY A O 1
ATOM 599 N N . GLU A 1 79 ? 2.864 -16.683 -12.911 1.00 97.12 79 GLU A N 1
ATOM 600 C CA . GLU A 1 79 ? 1.842 -16.424 -11.903 1.00 97.12 79 GLU A CA 1
ATOM 601 C C . GLU A 1 79 ? 1.983 -15.010 -11.338 1.00 97.12 79 GLU A C 1
ATOM 603 O O . GLU A 1 79 ? 3.087 -14.544 -11.051 1.00 97.12 79 GLU A O 1
ATOM 608 N N . ARG A 1 80 ? 0.847 -14.324 -11.192 1.00 98.19 80 ARG A N 1
ATOM 609 C CA . ARG A 1 80 ? 0.796 -12.955 -10.685 1.00 98.19 80 ARG A CA 1
ATOM 610 C C . ARG A 1 80 ? 0.774 -12.953 -9.167 1.00 98.19 80 ARG A C 1
ATOM 612 O O . ARG A 1 80 ? -0.115 -13.549 -8.558 1.00 98.19 80 ARG A O 1
ATOM 619 N N . VAL A 1 81 ? 1.724 -12.238 -8.584 1.00 98.69 81 VAL A N 1
ATOM 620 C CA . VAL A 1 81 ? 1.899 -12.120 -7.137 1.00 98.69 81 VAL A CA 1
ATOM 621 C C . VAL A 1 81 ? 2.188 -10.677 -6.749 1.00 98.69 81 VAL A C 1
ATOM 623 O O . VAL A 1 81 ? 2.643 -9.872 -7.568 1.00 98.69 81 VAL A O 1
ATOM 626 N N . ALA A 1 82 ? 1.894 -10.343 -5.502 1.00 98.75 82 ALA A N 1
ATOM 627 C CA . ALA A 1 82 ? 2.257 -9.078 -4.887 1.00 98.75 82 ALA A CA 1
ATOM 628 C C . ALA A 1 82 ? 2.818 -9.326 -3.484 1.00 98.75 82 ALA A C 1
ATOM 630 O O . ALA A 1 82 ? 2.577 -10.370 -2.875 1.00 98.75 82 ALA A O 1
ATOM 631 N N . GLY A 1 83 ? 3.602 -8.376 -2.994 1.00 98.12 83 GLY A N 1
ATOM 632 C CA . GLY A 1 83 ? 4.286 -8.476 -1.714 1.00 98.12 83 GLY A CA 1
ATOM 633 C C . GLY A 1 83 ? 5.008 -7.178 -1.379 1.00 98.12 83 GLY A C 1
ATOM 634 O O . GLY A 1 83 ? 5.076 -6.259 -2.197 1.00 98.12 83 GLY A O 1
ATOM 635 N N . CYS A 1 84 ? 5.542 -7.105 -0.167 1.00 96.19 84 CYS A N 1
ATOM 636 C CA . CYS A 1 84 ? 6.486 -6.065 0.220 1.00 96.19 84 CYS A CA 1
ATOM 637 C C . CYS A 1 84 ? 7.844 -6.695 0.513 1.00 96.19 84 CYS A C 1
ATOM 639 O O . CYS A 1 84 ? 7.906 -7.871 0.853 1.00 96.19 84 CYS A O 1
ATOM 641 N N . VAL A 1 85 ? 8.913 -5.922 0.365 1.00 94.44 85 VAL A N 1
ATOM 642 C CA . VAL A 1 85 ? 10.303 -6.285 0.679 1.00 94.44 85 VAL A CA 1
ATOM 643 C C . VAL A 1 85 ? 10.934 -5.228 1.598 1.00 94.44 85 VAL A C 1
ATOM 645 O O . VAL A 1 85 ? 10.399 -4.116 1.680 1.00 94.44 85 VAL A O 1
ATOM 648 N N . PRO A 1 86 ? 12.049 -5.515 2.306 1.00 90.56 86 PRO A N 1
ATOM 649 C CA . PRO A 1 86 ? 12.696 -4.550 3.198 1.00 90.56 86 PRO A CA 1
ATOM 650 C C . PRO A 1 86 ? 13.493 -3.471 2.433 1.00 90.56 86 PRO A C 1
ATOM 652 O O . PRO A 1 86 ? 14.679 -3.257 2.668 1.00 90.56 86 PRO A O 1
ATOM 655 N N . GLY A 1 87 ? 12.865 -2.780 1.479 1.00 88.88 87 GLY A N 1
ATOM 656 C CA . GLY A 1 87 ? 13.544 -1.839 0.590 1.00 88.88 87 GLY A CA 1
ATOM 657 C C . GLY A 1 87 ? 14.178 -0.655 1.318 1.00 88.88 87 GLY A C 1
ATOM 658 O O . GLY A 1 87 ? 13.497 0.174 1.921 1.00 88.88 87 GLY A O 1
ATOM 659 N N . GLY A 1 88 ? 15.499 -0.521 1.197 1.00 83.44 88 GLY A N 1
ATOM 660 C CA . GLY A 1 88 ? 16.262 0.547 1.845 1.00 83.44 88 GLY A CA 1
ATOM 661 C C . GLY A 1 88 ? 16.474 0.348 3.348 1.00 83.44 88 GLY A C 1
ATOM 662 O O . GLY A 1 88 ? 16.814 1.307 4.038 1.00 83.44 88 GLY A O 1
ATOM 663 N N . VAL A 1 89 ? 16.271 -0.862 3.868 1.00 79.75 89 VAL A N 1
ATOM 664 C CA . VAL A 1 89 ? 16.529 -1.234 5.265 1.00 79.75 89 VAL A CA 1
ATOM 665 C C . VAL A 1 89 ? 17.299 -2.554 5.297 1.00 79.75 89 VAL A C 1
ATOM 667 O O . VAL A 1 89 ? 17.158 -3.353 4.379 1.00 79.75 89 VAL A O 1
ATOM 670 N N . SER A 1 90 ? 18.126 -2.764 6.330 1.00 69.38 90 SER A N 1
ATOM 671 C CA . SER A 1 90 ? 18.898 -4.000 6.529 1.00 69.38 90 SER A CA 1
ATOM 672 C C . SER A 1 90 ? 19.683 -4.430 5.280 1.00 69.38 90 SER A C 1
ATOM 674 O O . SER A 1 90 ? 19.380 -5.427 4.626 1.00 69.38 90 SER A O 1
ATOM 676 N N . ALA A 1 91 ? 20.701 -3.636 4.923 1.00 63.09 91 ALA A N 1
ATOM 677 C CA . ALA A 1 91 ? 21.562 -3.879 3.757 1.00 63.09 91 ALA A CA 1
ATOM 678 C C . ALA A 1 91 ? 22.276 -5.249 3.788 1.00 63.09 91 ALA A C 1
ATOM 680 O O . ALA A 1 91 ? 22.694 -5.758 2.749 1.00 63.09 91 ALA A O 1
ATOM 681 N N . ASP A 1 92 ? 22.390 -5.846 4.972 1.00 64.19 92 ASP A N 1
ATOM 682 C CA . ASP A 1 92 ? 22.856 -7.205 5.234 1.00 64.19 92 ASP A CA 1
ATOM 683 C C . ASP A 1 92 ? 21.972 -8.293 4.595 1.00 64.19 92 ASP A C 1
ATOM 685 O O . ASP A 1 92 ? 22.469 -9.368 4.266 1.00 64.19 92 ASP A O 1
ATOM 689 N N . LEU A 1 93 ? 20.701 -8.000 4.303 1.00 63.44 93 LEU A N 1
ATOM 690 C CA . LEU A 1 93 ? 19.768 -8.913 3.624 1.00 63.44 93 LEU A CA 1
ATOM 691 C C . LEU A 1 93 ? 19.900 -8.904 2.092 1.00 63.44 93 LEU A C 1
ATOM 693 O O . LEU A 1 93 ? 19.135 -9.572 1.385 1.00 63.44 93 LEU A O 1
ATOM 697 N N . GLY A 1 94 ? 20.867 -8.143 1.575 1.00 67.81 94 GLY A N 1
ATOM 698 C CA . GLY A 1 94 ? 21.140 -7.986 0.153 1.00 67.81 94 GLY A CA 1
ATOM 699 C C . GLY A 1 94 ? 20.262 -6.941 -0.541 1.00 67.81 94 GLY A C 1
ATOM 700 O O . GLY A 1 94 ? 19.539 -6.155 0.070 1.00 67.81 94 GLY A O 1
ATOM 701 N N . LEU A 1 95 ? 20.341 -6.915 -1.873 1.00 72.75 95 LEU A N 1
ATOM 702 C CA . LEU A 1 95 ? 19.659 -5.935 -2.724 1.00 72.75 95 LEU A CA 1
ATOM 703 C C . LEU A 1 95 ? 18.183 -6.305 -2.948 1.00 72.75 95 LEU A C 1
ATOM 705 O O . LEU A 1 95 ? 17.793 -6.710 -4.040 1.00 72.75 95 LEU A O 1
ATOM 709 N N . ARG A 1 96 ? 17.358 -6.177 -1.903 1.00 81.50 96 ARG A N 1
ATOM 710 C CA . ARG A 1 96 ? 15.932 -6.559 -1.900 1.00 81.50 96 ARG A CA 1
ATOM 711 C C . ARG A 1 96 ? 14.970 -5.366 -2.016 1.00 81.50 96 ARG A C 1
ATOM 713 O O . ARG A 1 96 ? 13.926 -5.369 -1.390 1.00 81.50 96 ARG A O 1
ATOM 720 N N . GLY A 1 97 ? 15.293 -4.317 -2.769 1.00 91.94 97 GLY A N 1
ATOM 721 C CA . GLY A 1 97 ? 14.367 -3.188 -2.965 1.00 91.94 97 GLY A CA 1
ATOM 722 C C . GLY A 1 97 ? 13.393 -3.405 -4.125 1.00 91.94 97 GLY A C 1
ATOM 723 O O . GLY A 1 97 ? 13.776 -3.924 -5.172 1.00 91.94 97 GLY A O 1
ATOM 724 N N . ALA A 1 98 ? 12.141 -2.978 -3.957 1.00 94.69 98 ALA A N 1
ATOM 725 C CA . ALA A 1 98 ? 11.087 -3.105 -4.959 1.00 94.69 98 ALA A CA 1
ATOM 726 C C . ALA A 1 98 ? 11.247 -2.138 -6.136 1.00 94.69 98 ALA A C 1
ATOM 728 O O . ALA A 1 98 ? 10.712 -2.419 -7.204 1.00 94.69 98 ALA A O 1
ATOM 729 N N . TYR A 1 99 ? 11.970 -1.018 -5.992 1.00 93.50 99 TYR A N 1
ATOM 730 C CA . TYR A 1 99 ? 12.233 -0.100 -7.110 1.00 93.50 99 TYR A CA 1
ATOM 731 C C . TYR A 1 99 ? 13.332 -0.655 -8.029 1.00 93.50 99 TYR A C 1
ATOM 733 O O . TYR A 1 99 ? 14.409 -0.083 -8.196 1.00 93.50 99 TYR A O 1
ATOM 741 N N . SER A 1 100 ? 13.028 -1.807 -8.613 1.00 92.31 100 SER A N 1
ATOM 742 C CA . SER A 1 100 ? 13.860 -2.637 -9.472 1.00 92.31 100 SER A CA 1
ATOM 743 C C . SER A 1 100 ? 12.960 -3.352 -10.480 1.00 92.31 100 SER A C 1
ATOM 745 O O . SER A 1 100 ? 11.799 -3.628 -10.187 1.00 92.31 100 SER A O 1
ATOM 747 N N . GLU A 1 101 ? 13.473 -3.683 -11.666 1.00 92.12 101 GLU A N 1
ATOM 748 C CA . GLU A 1 101 ? 12.743 -4.519 -12.636 1.00 92.12 101 GLU A CA 1
ATOM 749 C C . GLU A 1 101 ? 12.531 -5.957 -12.134 1.00 92.12 101 GLU A C 1
ATOM 751 O O . GLU A 1 101 ? 11.625 -6.648 -12.603 1.00 92.12 101 GLU A O 1
ATOM 756 N N . TYR A 1 102 ? 13.369 -6.422 -11.202 1.00 94.44 102 TYR A N 1
ATOM 757 C CA . TYR A 1 102 ? 13.260 -7.744 -10.591 1.00 94.44 102 TYR A CA 1
ATOM 758 C C . TYR A 1 102 ? 13.503 -7.665 -9.093 1.00 94.44 102 TYR A C 1
ATOM 760 O O . TYR A 1 102 ? 14.410 -6.968 -8.635 1.00 94.44 102 TYR A O 1
ATOM 768 N N . VAL A 1 103 ? 12.724 -8.436 -8.346 1.00 95.38 103 VAL A N 1
ATOM 769 C CA . VAL A 1 103 ? 12.842 -8.553 -6.896 1.00 95.38 103 VAL A CA 1
ATOM 770 C C . VAL A 1 103 ? 12.834 -10.024 -6.504 1.00 95.38 103 VAL A C 1
ATOM 772 O O . VAL A 1 103 ? 12.196 -10.845 -7.162 1.00 95.38 103 VAL A O 1
ATOM 775 N N . VAL A 1 104 ? 13.564 -10.351 -5.443 1.00 94.81 104 VAL A N 1
ATOM 776 C CA . VAL A 1 104 ? 13.552 -11.676 -4.822 1.00 94.81 104 VAL A CA 1
ATOM 777 C C . VAL A 1 104 ? 12.804 -11.571 -3.505 1.00 94.81 104 VAL A C 1
ATOM 779 O O . VAL A 1 104 ? 13.108 -10.693 -2.694 1.00 94.81 104 VAL A O 1
ATOM 782 N N . GLN A 1 105 ? 11.831 -12.454 -3.304 1.00 95.62 105 GLN A N 1
ATOM 783 C CA . GLN A 1 105 ? 11.083 -12.531 -2.056 1.00 95.62 105 GLN A CA 1
ATOM 784 C C . GLN A 1 105 ? 10.780 -13.978 -1.681 1.00 95.62 105 GLN A C 1
ATOM 786 O O . GLN A 1 105 ? 10.489 -14.794 -2.553 1.00 95.62 105 GLN A O 1
ATOM 791 N N . GLU A 1 106 ? 10.812 -14.271 -0.385 1.00 95.81 106 GLU A N 1
ATOM 792 C CA . GLU A 1 106 ? 10.447 -15.567 0.170 1.00 95.81 106 GLU A CA 1
ATOM 793 C C . GLU A 1 106 ? 9.021 -15.938 -0.250 1.00 95.81 106 GLU A C 1
ATOM 795 O O . GLU A 1 106 ? 8.094 -15.129 -0.158 1.00 95.81 106 GLU A O 1
ATOM 800 N N . ALA A 1 107 ? 8.829 -17.173 -0.712 1.00 97.88 107 ALA A N 1
ATOM 801 C CA . ALA A 1 107 ? 7.560 -17.619 -1.283 1.00 97.88 107 ALA A CA 1
ATOM 802 C C . ALA A 1 107 ? 6.381 -17.564 -0.289 1.00 97.88 107 ALA A C 1
ATOM 804 O O . ALA A 1 107 ? 5.223 -17.446 -0.701 1.00 97.88 107 ALA A O 1
ATOM 805 N N . SER A 1 108 ? 6.670 -17.625 1.016 1.00 97.31 108 SER A N 1
ATOM 806 C CA . SER A 1 108 ? 5.690 -17.498 2.100 1.00 97.31 108 SER A CA 1
ATOM 807 C C . SER A 1 108 ? 5.247 -16.049 2.362 1.00 97.31 108 SER A C 1
ATOM 809 O O . SER A 1 108 ? 4.184 -15.829 2.944 1.00 97.31 108 SER A O 1
ATOM 811 N N . LEU A 1 109 ? 6.017 -15.064 1.881 1.00 97.25 109 LEU A N 1
ATOM 812 C CA . LEU A 1 109 ? 5.809 -13.625 2.068 1.00 97.25 109 LEU A CA 1
ATOM 813 C C . LEU A 1 109 ? 5.379 -12.917 0.770 1.00 97.25 109 LEU A C 1
ATOM 815 O O . LEU A 1 109 ? 5.647 -11.732 0.559 1.00 97.25 109 LEU A O 1
ATOM 819 N N . VAL A 1 110 ? 4.652 -13.631 -0.088 1.00 98.19 110 VAL A N 1
ATOM 820 C CA . VAL A 1 110 ? 3.888 -13.052 -1.200 1.00 98.19 110 VAL A CA 1
ATOM 821 C C . VAL A 1 110 ? 2.453 -13.573 -1.176 1.00 98.19 110 VAL A C 1
ATOM 823 O O . VAL A 1 110 ? 2.174 -14.631 -0.613 1.00 98.19 110 VAL A O 1
ATOM 826 N N . PHE A 1 111 ? 1.532 -12.849 -1.809 1.00 98.62 111 PHE A N 1
ATOM 827 C CA . PHE A 1 111 ? 0.149 -13.289 -1.984 1.00 98.62 111 PHE A CA 1
ATOM 828 C C . PHE A 1 111 ? -0.276 -13.239 -3.455 1.00 98.62 111 PHE A C 1
ATOM 830 O O . PHE A 1 111 ? 0.212 -12.436 -4.259 1.00 98.62 111 PHE A O 1
ATOM 837 N N . ARG A 1 112 ? -1.222 -14.112 -3.807 1.00 98.19 112 ARG A N 1
ATOM 838 C CA . ARG A 1 112 ? -1.884 -14.145 -5.115 1.00 98.19 112 ARG A CA 1
ATOM 839 C C . ARG A 1 112 ? -3.075 -13.204 -5.115 1.00 98.19 112 ARG A C 1
ATOM 841 O O . ARG A 1 112 ? -3.725 -13.007 -4.092 1.00 98.19 112 ARG A O 1
ATOM 848 N N . TYR A 1 113 ? -3.414 -12.674 -6.283 1.00 98.19 113 TYR A N 1
ATOM 849 C CA . TYR A 1 113 ? -4.606 -11.847 -6.444 1.00 98.19 113 TYR A CA 1
ATOM 850 C C . TYR A 1 113 ? -5.422 -12.259 -7.683 1.00 98.19 113 TYR A C 1
ATOM 852 O O . TYR A 1 113 ? -4.857 -12.669 -8.704 1.00 98.19 113 TYR A O 1
ATOM 860 N N . PRO A 1 114 ? -6.768 -12.185 -7.613 1.00 97.06 114 PRO A N 1
ATOM 861 C CA . PRO A 1 114 ? -7.648 -12.570 -8.712 1.00 97.06 114 PRO A CA 1
ATOM 862 C C . PRO A 1 114 ? -7.528 -11.612 -9.904 1.00 97.06 114 PRO A C 1
ATOM 864 O O . PRO A 1 114 ? -7.171 -10.447 -9.758 1.00 97.06 114 PRO A O 1
ATOM 867 N N . SER A 1 115 ? -7.917 -12.073 -11.097 1.00 95.06 115 SER A N 1
ATOM 868 C CA . SER A 1 115 ? -7.796 -11.310 -12.353 1.00 95.06 115 SER A CA 1
ATOM 869 C C . SER A 1 115 ? -8.537 -9.981 -12.403 1.00 95.06 115 SER A C 1
ATOM 871 O O . SER A 1 115 ? -8.157 -9.127 -13.199 1.00 95.06 115 SER A O 1
ATOM 873 N N . ARG A 1 116 ? -9.560 -9.807 -11.565 1.00 96.19 116 ARG A N 1
ATOM 874 C CA . ARG A 1 116 ? -10.302 -8.550 -11.426 1.00 96.19 116 ARG A CA 1
ATOM 875 C C . ARG A 1 116 ? -9.530 -7.454 -10.688 1.00 96.19 116 ARG A C 1
ATOM 877 O O . ARG A 1 116 ? -9.921 -6.303 -10.795 1.00 96.19 116 ARG A O 1
ATOM 884 N N . ILE A 1 117 ? -8.490 -7.810 -9.930 1.00 97.62 117 ILE A N 1
ATOM 885 C CA . ILE A 1 117 ? -7.585 -6.847 -9.300 1.00 97.62 117 ILE A CA 1
ATOM 886 C C . ILE A 1 117 ? -6.450 -6.605 -10.288 1.00 97.62 117 ILE A C 1
ATOM 888 O O . ILE A 1 117 ? -5.731 -7.531 -10.675 1.00 97.62 117 ILE A O 1
ATOM 892 N N . SER A 1 118 ? -6.312 -5.362 -10.736 1.00 96.94 118 SER A N 1
ATOM 893 C CA . SER A 1 118 ? -5.208 -4.980 -11.609 1.00 96.94 118 SER A CA 1
ATOM 894 C C . SER A 1 118 ? -3.870 -5.077 -10.861 1.00 96.94 118 SER A C 1
ATOM 896 O O . SER A 1 118 ? -3.830 -4.906 -9.643 1.00 96.94 118 SER A O 1
ATOM 898 N N . PRO A 1 119 ? -2.739 -5.294 -11.554 1.00 94.94 119 PRO A N 1
ATOM 899 C CA . PRO A 1 119 ? -1.424 -5.283 -10.907 1.00 94.94 119 PRO A CA 1
ATOM 900 C C . PRO A 1 119 ? -1.123 -3.959 -10.189 1.00 94.94 119 PRO A C 1
ATOM 902 O O . PRO A 1 119 ? -0.471 -3.938 -9.150 1.00 94.94 119 PRO A O 1
ATOM 905 N N . ALA A 1 120 ? -1.656 -2.861 -10.727 1.00 94.19 120 ALA A N 1
ATOM 906 C CA . ALA A 1 120 ? -1.647 -1.558 -10.093 1.00 94.19 120 ALA A CA 1
ATOM 907 C C . ALA A 1 120 ? -2.319 -1.612 -8.707 1.00 94.19 120 ALA A C 1
ATOM 909 O O . ALA A 1 120 ? -1.688 -1.384 -7.682 1.00 94.19 120 ALA A O 1
ATOM 910 N N . GLU A 1 121 ? -3.589 -1.992 -8.656 1.00 97.00 121 GLU A N 1
ATOM 911 C CA . GLU A 1 121 ? -4.310 -2.149 -7.392 1.00 97.00 121 GLU A CA 1
ATOM 912 C C . GLU A 1 121 ? -3.620 -3.141 -6.442 1.00 97.00 121 GLU A C 1
ATOM 914 O O . GLU A 1 121 ? -3.493 -2.859 -5.251 1.00 97.00 121 GLU A O 1
ATOM 919 N N . ALA A 1 122 ? -3.106 -4.259 -6.958 1.00 98.19 122 ALA A N 1
ATOM 920 C CA . ALA A 1 122 ? -2.419 -5.273 -6.164 1.00 98.19 122 ALA A CA 1
ATOM 921 C C . ALA A 1 122 ? -1.169 -4.732 -5.458 1.00 98.19 122 ALA A C 1
ATOM 923 O O . ALA A 1 122 ? -0.953 -5.053 -4.292 1.00 98.19 122 ALA A O 1
ATOM 924 N N . ALA A 1 123 ? -0.390 -3.866 -6.117 1.00 96.88 123 ALA A N 1
ATOM 925 C CA . ALA A 1 123 ? 0.780 -3.232 -5.511 1.00 96.88 123 ALA A CA 1
ATOM 926 C C . ALA A 1 123 ? 0.408 -2.324 -4.325 1.00 96.88 123 ALA A C 1
ATOM 928 O O . ALA A 1 123 ? 1.265 -2.014 -3.512 1.00 96.88 123 ALA A O 1
ATOM 929 N N . THR A 1 124 ? -0.857 -1.910 -4.185 1.00 96.56 124 THR A N 1
ATOM 930 C CA . THR A 1 124 ? -1.296 -1.018 -3.098 1.00 96.56 124 THR A CA 1
ATOM 931 C C . THR A 1 124 ? -1.593 -1.705 -1.772 1.00 96.56 124 THR A C 1
ATOM 933 O O . THR A 1 124 ? -1.866 -1.035 -0.776 1.00 96.56 124 THR A O 1
ATOM 936 N N . ILE A 1 125 ? -1.625 -3.032 -1.775 1.00 98.44 125 ILE A N 1
ATOM 937 C CA . ILE A 1 125 ? -2.068 -3.870 -0.664 1.00 98.44 125 ILE A CA 1
ATOM 938 C C . ILE A 1 125 ? -0.942 -4.210 0.325 1.00 98.44 125 ILE A C 1
ATOM 940 O O . ILE A 1 125 ? -1.204 -4.086 1.521 1.00 98.44 125 ILE A O 1
ATOM 944 N N . PRO A 1 126 ? 0.272 -4.630 -0.087 1.00 98.19 126 PRO A N 1
ATOM 945 C CA . PRO A 1 126 ? 1.144 -5.431 0.769 1.00 98.19 126 PRO A CA 1
ATOM 946 C C . PRO A 1 126 ? 1.516 -4.754 2.096 1.00 98.19 126 PRO A C 1
ATOM 948 O O . PRO A 1 126 ? 0.985 -5.154 3.131 1.00 98.19 126 PRO A O 1
ATOM 951 N N . LEU A 1 127 ? 2.338 -3.696 2.086 1.00 97.19 127 LEU A N 1
ATOM 952 C CA . LEU A 1 127 ? 2.847 -3.048 3.302 1.00 97.19 127 LEU A CA 1
ATOM 953 C C . LEU A 1 127 ? 1.727 -2.499 4.187 1.00 97.19 127 LEU A C 1
ATOM 955 O O . LEU A 1 127 ? 1.725 -2.700 5.405 1.00 97.19 127 LEU A O 1
ATOM 959 N N . ALA A 1 128 ? 0.778 -1.779 3.595 1.00 97.00 128 ALA A N 1
ATOM 960 C CA . ALA A 1 128 ? -0.250 -1.090 4.364 1.00 97.00 128 ALA A CA 1
ATOM 961 C C . ALA A 1 128 ? -1.268 -2.063 4.984 1.00 97.00 128 ALA A C 1
ATOM 963 O O . ALA A 1 128 ? -1.670 -1.862 6.132 1.00 97.00 128 ALA A O 1
ATOM 964 N N . SER A 1 129 ? -1.644 -3.134 4.272 1.00 98.44 129 SER A N 1
ATOM 965 C CA . SER A 1 129 ? -2.561 -4.145 4.811 1.00 98.44 129 SER A CA 1
ATOM 966 C C . SER A 1 129 ? -1.908 -4.999 5.895 1.00 98.44 129 SER A C 1
ATOM 968 O O . SER A 1 129 ? -2.545 -5.216 6.925 1.00 98.44 129 SER A O 1
ATOM 970 N N . ILE A 1 130 ? -0.640 -5.415 5.738 1.00 98.38 130 ILE A N 1
ATOM 971 C CA . ILE A 1 130 ? 0.042 -6.194 6.782 1.00 98.38 130 ILE A CA 1
ATOM 972 C C . ILE A 1 130 ? 0.295 -5.357 8.036 1.00 98.38 130 ILE A C 1
ATOM 974 O O . ILE A 1 130 ? 0.156 -5.860 9.145 1.00 98.38 130 ILE A O 1
ATOM 978 N N . THR A 1 131 ? 0.569 -4.057 7.881 1.00 97.94 131 THR A N 1
ATOM 979 C CA . THR A 1 131 ? 0.716 -3.134 9.018 1.00 97.94 131 THR A CA 1
ATOM 980 C C . THR A 1 131 ? -0.594 -3.015 9.800 1.00 97.94 131 THR A C 1
ATOM 982 O O . THR A 1 131 ? -0.595 -3.102 11.027 1.00 97.94 131 THR A O 1
ATOM 985 N N . ALA A 1 132 ? -1.724 -2.865 9.100 1.00 98.38 132 ALA A N 1
ATOM 986 C CA . ALA A 1 132 ? -3.040 -2.846 9.732 1.00 98.38 132 ALA A CA 1
ATOM 987 C C . ALA A 1 132 ? -3.374 -4.188 10.412 1.00 98.38 132 ALA A C 1
ATOM 989 O O . ALA A 1 132 ? -3.872 -4.196 11.536 1.00 98.38 132 ALA A O 1
ATOM 990 N N . ALA A 1 133 ? -3.072 -5.313 9.758 1.00 98.50 133 ALA A N 1
ATOM 991 C CA . ALA A 1 133 ? -3.343 -6.651 10.277 1.00 98.50 133 ALA A CA 1
ATOM 992 C C . ALA A 1 133 ? -2.505 -6.987 11.521 1.00 98.50 133 ALA A C 1
ATOM 994 O O . ALA A 1 133 ? -3.063 -7.482 12.499 1.00 98.50 133 ALA A O 1
ATOM 995 N N . LEU A 1 134 ? -1.202 -6.672 11.520 1.00 98.00 134 LEU A N 1
ATOM 996 C CA . LEU A 1 134 ? -0.344 -6.805 12.703 1.00 98.00 134 LEU A CA 1
ATOM 997 C C . LEU A 1 134 ? -0.906 -5.984 13.865 1.00 98.00 134 LEU A C 1
ATOM 999 O O . LEU A 1 134 ? -1.058 -6.497 14.967 1.00 98.00 134 LEU A O 1
ATOM 1003 N N . GLY A 1 135 ? -1.290 -4.732 13.610 1.00 97.25 135 GLY A N 1
ATOM 1004 C CA . GLY A 1 135 ? -1.855 -3.870 14.643 1.00 97.25 135 GLY A CA 1
ATOM 1005 C C . GLY A 1 135 ? -3.140 -4.429 15.249 1.00 97.25 135 GLY A C 1
ATOM 1006 O O . GLY A 1 135 ? -3.239 -4.609 16.460 1.00 97.25 135 GLY A O 1
ATOM 1007 N N . LEU A 1 136 ? -4.131 -4.718 14.408 1.00 98.00 136 LEU A N 1
ATOM 1008 C CA . LEU A 1 136 ? -5.460 -5.122 14.866 1.00 98.00 136 LEU A CA 1
ATOM 1009 C C . LEU A 1 136 ? -5.480 -6.536 15.452 1.00 98.00 136 LEU A C 1
ATOM 1011 O O . LEU A 1 136 ? -6.101 -6.762 16.486 1.00 98.00 136 LEU A O 1
ATOM 1015 N N . PHE A 1 137 ? -4.827 -7.496 14.802 1.00 97.81 137 PHE A N 1
ATOM 1016 C CA . PHE A 1 137 ? -5.001 -8.909 15.139 1.00 97.81 137 PHE A CA 1
ATOM 1017 C C . PHE A 1 137 ? -3.848 -9.463 15.967 1.00 97.81 137 PHE A C 1
ATOM 1019 O O . PHE A 1 137 ? -4.092 -10.191 16.924 1.00 97.81 137 PHE A O 1
ATOM 1026 N N . HIS A 1 138 ? -2.605 -9.112 15.630 1.00 96.81 138 HIS A N 1
ATOM 1027 C CA . HIS A 1 138 ? -1.438 -9.641 16.334 1.00 96.81 138 HIS A CA 1
ATOM 1028 C C . HIS A 1 138 ? -1.178 -8.894 17.652 1.00 96.81 138 HIS A C 1
ATOM 1030 O O . HIS A 1 138 ? -1.095 -9.508 18.711 1.00 96.81 138 HIS A O 1
ATOM 1036 N N . GLU A 1 139 ? -1.122 -7.563 17.606 1.00 95.25 139 GLU A N 1
ATOM 1037 C CA . GLU A 1 139 ? -0.734 -6.728 18.746 1.00 95.25 139 GLU A CA 1
ATOM 1038 C C . GLU A 1 139 ? -1.902 -6.415 19.700 1.00 95.25 139 GLU A C 1
ATOM 1040 O O . GLU A 1 139 ? -1.749 -6.503 20.924 1.00 95.25 139 GLU A O 1
ATOM 1045 N N . MET A 1 140 ? -3.078 -6.053 19.164 1.00 94.75 140 MET A N 1
ATOM 1046 C CA . MET A 1 140 ? -4.286 -5.815 19.976 1.00 94.75 140 MET A CA 1
ATOM 1047 C C . MET A 1 140 ? -5.033 -7.101 20.349 1.00 94.75 140 MET A C 1
ATOM 1049 O O . MET A 1 140 ? -5.800 -7.096 21.313 1.00 94.75 140 MET A O 1
ATOM 1053 N N . GLY A 1 141 ? -4.846 -8.187 19.592 1.00 95.12 141 GLY A N 1
ATOM 1054 C CA . GLY A 1 141 ? -5.530 -9.459 19.832 1.00 95.12 141 GLY A CA 1
ATOM 1055 C C . GLY A 1 141 ? -6.998 -9.495 19.393 1.00 95.12 141 GLY A C 1
ATOM 1056 O O . GLY A 1 141 ? -7.775 -10.275 19.948 1.00 95.12 141 GLY A O 1
ATOM 1057 N N . LEU A 1 142 ? -7.415 -8.664 18.428 1.00 95.75 142 LEU A N 1
ATOM 1058 C CA . LEU A 1 142 ? -8.744 -8.812 17.826 1.00 95.75 142 LEU A CA 1
ATOM 1059 C C . LEU A 1 142 ? -8.817 -10.111 16.997 1.00 95.75 142 LEU A C 1
ATOM 1061 O O . LEU A 1 142 ? -7.795 -10.579 16.490 1.00 95.75 142 LEU A O 1
ATOM 1065 N N . PRO A 1 143 ? -10.011 -10.705 16.818 1.00 95.38 143 PRO A N 1
ATOM 1066 C CA . PRO A 1 143 ? -10.163 -11.925 16.031 1.00 95.38 143 PRO A CA 1
ATOM 1067 C C . PRO A 1 143 ? -9.706 -11.741 14.580 1.00 95.38 143 PRO A C 1
ATOM 1069 O O . PRO A 1 143 ? -10.177 -10.844 13.881 1.00 95.38 143 PRO A O 1
ATOM 1072 N N . LEU A 1 144 ? -8.812 -12.619 14.121 1.00 95.12 144 LEU A N 1
ATOM 1073 C CA . LEU A 1 144 ? -8.403 -12.686 12.721 1.00 95.12 144 LEU A CA 1
ATOM 1074 C C . LEU A 1 144 ? -9.544 -13.300 11.880 1.00 95.12 144 LEU A C 1
ATOM 1076 O O . LEU A 1 144 ? -10.023 -14.385 12.227 1.00 95.12 144 LEU A O 1
ATOM 1080 N N . PRO A 1 145 ? -9.967 -12.673 10.765 1.00 93.56 145 PRO A N 1
ATOM 1081 C CA . PRO A 1 145 ? -11.002 -13.228 9.898 1.00 93.56 145 PRO A CA 1
ATOM 1082 C C . PRO A 1 145 ? -10.679 -14.658 9.424 1.00 93.56 145 PRO A C 1
ATOM 1084 O O . PRO A 1 145 ? -9.512 -14.972 9.189 1.00 93.56 145 PRO A O 1
ATOM 1087 N N . PRO A 1 146 ? -11.690 -15.531 9.251 1.00 93.00 146 PRO A N 1
ATOM 1088 C CA . PRO A 1 146 ? -13.126 -15.242 9.285 1.00 93.00 146 PRO A CA 1
ATOM 1089 C C . PRO A 1 146 ? -13.734 -15.174 10.695 1.00 93.00 146 PRO A C 1
ATOM 1091 O O . PRO A 1 146 ? -14.939 -14.963 10.810 1.00 93.00 146 PRO A O 1
ATOM 1094 N N . ALA A 1 147 ? -12.944 -15.355 11.760 1.00 94.19 147 ALA A N 1
ATOM 1095 C CA . ALA A 1 147 ? -13.451 -15.158 13.111 1.00 94.19 147 ALA A CA 1
ATOM 1096 C C . ALA A 1 147 ? -13.834 -13.687 13.328 1.00 94.19 147 ALA A C 1
ATOM 1098 O O . ALA A 1 147 ? -13.179 -12.777 12.818 1.00 94.19 147 ALA A O 1
ATOM 1099 N N . THR A 1 148 ? -14.891 -13.460 14.104 1.00 94.81 148 THR A N 1
ATOM 1100 C CA . THR A 1 148 ? -15.398 -12.121 14.413 1.00 94.81 148 THR A CA 1
ATOM 1101 C C . THR A 1 148 ? -15.512 -11.914 15.915 1.00 94.81 148 THR A C 1
ATOM 1103 O O . THR A 1 148 ? -15.577 -12.865 16.700 1.00 94.81 148 THR A O 1
ATOM 1106 N N . THR A 1 149 ? -15.571 -10.657 16.340 1.00 92.06 149 THR A N 1
ATOM 1107 C CA . THR A 1 149 ? -15.904 -10.300 17.715 1.00 92.06 149 THR A CA 1
ATOM 1108 C C . THR A 1 149 ? -17.320 -10.774 18.058 1.00 92.06 149 THR A C 1
ATOM 1110 O O . THR A 1 149 ? -18.214 -10.810 17.212 1.00 92.06 149 THR A O 1
ATOM 1113 N N . LYS A 1 150 ? -17.539 -11.160 19.323 1.00 81.75 150 LYS A N 1
ATOM 1114 C CA . LYS A 1 150 ? -18.861 -11.604 19.810 1.00 81.75 150 LYS A CA 1
ATOM 1115 C C . LYS A 1 150 ? -19.854 -10.446 19.956 1.00 81.75 150 LYS A C 1
ATOM 1117 O O . LYS A 1 150 ? -21.061 -10.653 19.902 1.00 81.75 150 LYS A O 1
ATOM 1122 N N . SER A 1 151 ? -19.343 -9.237 20.158 1.00 84.94 151 SER A N 1
ATOM 1123 C CA . SER A 1 151 ? -20.093 -7.984 20.218 1.00 84.94 151 SER A CA 1
ATOM 1124 C C . SER A 1 151 ? -19.494 -6.987 19.228 1.00 84.94 151 SER A C 1
ATOM 1126 O O . SER A 1 151 ? -18.379 -7.180 18.741 1.00 84.94 151 SER A O 1
ATOM 1128 N N . LYS A 1 152 ? -20.223 -5.911 18.917 1.00 91.38 152 LYS A N 1
ATOM 1129 C CA . LYS A 1 152 ? -19.738 -4.814 18.066 1.00 91.38 152 LYS A CA 1
ATOM 1130 C C . LYS A 1 152 ? -18.702 -3.959 18.814 1.00 91.38 152 LYS A C 1
ATOM 1132 O O . LYS A 1 152 ? -18.971 -2.804 19.129 1.00 91.38 152 LYS A O 1
ATOM 1137 N N . THR A 1 153 ? -17.552 -4.544 19.146 1.00 95.06 153 THR A N 1
ATOM 1138 C CA . THR A 1 153 ? -16.467 -3.892 19.891 1.00 95.06 153 THR A CA 1
ATOM 1139 C C . THR A 1 153 ? -16.058 -2.592 19.194 1.00 95.06 153 THR A C 1
ATOM 1141 O O . THR A 1 153 ? -15.689 -2.652 18.017 1.00 95.06 153 THR A O 1
ATOM 1144 N N . PRO A 1 154 ? -16.116 -1.430 19.871 1.00 97.62 154 PRO A N 1
ATOM 1145 C CA . PRO A 1 154 ? -15.660 -0.172 19.296 1.00 97.62 154 PRO A CA 1
ATOM 1146 C C . PRO A 1 154 ? -14.147 -0.177 19.067 1.00 97.62 154 PRO A C 1
ATOM 1148 O O . PRO A 1 154 ? -13.378 -0.478 19.981 1.00 97.62 154 PRO A O 1
ATOM 1151 N N . VAL A 1 155 ? -13.728 0.186 17.856 1.00 98.50 155 VAL A N 1
ATOM 1152 C CA . VAL A 1 155 ? -12.321 0.373 17.484 1.00 98.50 155 VAL A CA 1
ATOM 1153 C C . VAL A 1 155 ? -12.172 1.727 16.808 1.00 98.50 155 VAL A C 1
ATOM 1155 O O . VAL A 1 155 ? -12.875 2.028 15.840 1.00 98.50 155 VAL A O 1
ATOM 1158 N N . LEU A 1 156 ? -11.241 2.537 17.306 1.00 98.75 156 LEU A N 1
ATOM 1159 C CA . LEU A 1 156 ? -10.893 3.819 16.708 1.00 98.75 156 LEU A CA 1
ATOM 1160 C C . LEU A 1 156 ? -9.729 3.658 15.726 1.00 98.75 156 LEU A C 1
ATOM 1162 O O . LEU A 1 156 ? -8.614 3.323 16.113 1.00 98.75 156 LEU A O 1
ATOM 1166 N N . VAL A 1 157 ? -9.963 3.970 14.456 1.00 98.69 157 VAL A N 1
ATOM 1167 C CA . VAL A 1 157 ? -8.918 4.126 13.439 1.00 98.69 157 VAL A CA 1
ATOM 1168 C C . VAL A 1 157 ? -8.647 5.614 13.255 1.00 98.69 157 VAL A C 1
ATOM 1170 O O . VAL A 1 157 ? -9.362 6.302 12.519 1.00 98.69 157 VAL A O 1
ATOM 1173 N N . TRP A 1 158 ? -7.626 6.142 13.924 1.00 97.00 158 TRP A N 1
ATOM 1174 C CA . TRP A 1 158 ? -7.266 7.550 13.773 1.00 97.00 158 TRP A CA 1
ATOM 1175 C C . TRP A 1 158 ? -6.606 7.789 12.414 1.00 97.00 158 TRP A C 1
ATOM 1177 O O . TRP A 1 158 ? -5.698 7.058 12.019 1.00 97.00 158 TRP A O 1
ATOM 1187 N N . SER A 1 159 ? -7.043 8.835 11.704 1.00 94.25 159 SER A N 1
ATOM 1188 C CA . SER A 1 159 ? -6.590 9.167 10.343 1.00 94.25 159 SER A CA 1
ATOM 1189 C C . SER A 1 159 ? -6.889 8.076 9.304 1.00 94.25 159 SER A C 1
ATOM 1191 O O . SER A 1 159 ? -6.013 7.623 8.560 1.00 94.25 159 SER A O 1
ATOM 1193 N N . GLY A 1 160 ? -8.163 7.693 9.193 1.00 95.62 160 GLY A N 1
ATOM 1194 C CA . GLY A 1 160 ? -8.647 6.627 8.309 1.00 95.62 160 GLY A CA 1
ATOM 1195 C C . GLY A 1 160 ? -8.425 6.847 6.814 1.00 95.62 160 GLY A C 1
ATOM 1196 O O . GLY A 1 160 ? -8.502 5.904 6.040 1.00 95.62 160 GLY A O 1
ATOM 1197 N N . SER A 1 161 ? -8.120 8.076 6.380 1.00 93.81 161 SER A N 1
ATOM 1198 C CA . SER A 1 161 ? -7.794 8.365 4.971 1.00 93.81 161 SER A CA 1
ATOM 1199 C C . SER A 1 161 ? -6.384 7.943 4.552 1.00 93.81 161 SER A C 1
ATOM 1201 O O . SER A 1 161 ? -6.084 7.943 3.358 1.00 93.81 161 SER A O 1
ATOM 1203 N N . THR A 1 162 ? -5.512 7.601 5.499 1.00 93.50 162 THR A N 1
ATOM 1204 C CA . THR A 1 162 ? -4.177 7.060 5.202 1.00 93.50 162 THR A CA 1
ATOM 1205 C C . THR A 1 162 ? -4.276 5.669 4.566 1.00 93.50 162 THR A C 1
ATOM 1207 O O . THR A 1 162 ? -5.294 4.995 4.699 1.00 93.50 162 THR A O 1
ATOM 1210 N N . SER A 1 163 ? -3.219 5.212 3.882 1.00 94.31 163 SER A N 1
ATOM 1211 C CA . SER A 1 163 ? -3.207 3.876 3.257 1.00 94.31 163 SER A CA 1
ATOM 1212 C C . SER A 1 163 ? -3.438 2.763 4.291 1.00 94.31 163 SER A C 1
ATOM 1214 O O . SER A 1 163 ? -4.289 1.899 4.092 1.00 94.31 163 SER A O 1
ATOM 1216 N N . VAL A 1 164 ? -2.743 2.837 5.435 1.00 96.25 164 VAL A N 1
ATOM 1217 C CA . VAL A 1 164 ? -2.922 1.909 6.566 1.00 96.25 164 VAL A CA 1
ATOM 1218 C C . VAL A 1 164 ? -4.321 2.047 7.167 1.00 96.25 164 VAL A C 1
ATOM 1220 O O . VAL A 1 164 ? -4.982 1.039 7.388 1.00 96.25 164 VAL A O 1
ATOM 1223 N N . GLY A 1 165 ? -4.808 3.277 7.369 1.00 97.88 165 GLY A N 1
ATOM 1224 C CA . GLY A 1 165 ? -6.138 3.537 7.924 1.00 97.88 165 GLY A CA 1
ATOM 1225 C C . GLY A 1 165 ? -7.272 2.952 7.081 1.00 97.88 165 GLY A C 1
ATOM 1226 O O . GLY A 1 165 ? -8.194 2.357 7.633 1.00 97.88 165 GLY A O 1
ATOM 1227 N N . GLN A 1 166 ? -7.176 3.033 5.751 1.00 98.56 166 GLN A N 1
ATOM 1228 C CA . GLN A 1 166 ? -8.160 2.439 4.839 1.00 98.56 166 GLN A CA 1
ATOM 1229 C C . GLN A 1 166 ? -8.224 0.911 4.982 1.00 98.56 166 GLN A C 1
ATOM 1231 O O . GLN A 1 166 ? -9.320 0.348 5.022 1.00 98.56 166 GLN A O 1
ATOM 1236 N N . TYR A 1 167 ? -7.082 0.225 5.106 1.00 98.69 167 TYR A N 1
ATOM 1237 C CA . TYR A 1 167 ? -7.074 -1.220 5.360 1.00 98.69 167 TYR A CA 1
ATOM 1238 C C . TYR A 1 167 ? -7.492 -1.567 6.791 1.00 98.69 167 TYR A C 1
ATOM 1240 O O . TYR A 1 167 ? -8.215 -2.541 6.976 1.00 98.69 167 TYR A O 1
ATOM 1248 N N . ALA A 1 168 ? -7.117 -0.764 7.789 1.00 98.75 168 ALA A N 1
ATOM 1249 C CA . ALA A 1 168 ? -7.532 -0.967 9.175 1.00 98.75 168 ALA A CA 1
ATOM 1250 C C . ALA A 1 168 ? -9.057 -0.865 9.338 1.00 98.75 168 ALA A C 1
ATOM 1252 O O . ALA A 1 168 ? -9.649 -1.708 10.005 1.00 98.75 168 ALA A O 1
ATOM 1253 N N . ILE A 1 169 ? -9.705 0.101 8.675 1.00 98.88 169 ILE A N 1
ATOM 1254 C CA . ILE A 1 169 ? -11.172 0.220 8.647 1.00 98.88 169 ILE A CA 1
ATOM 1255 C C . ILE A 1 169 ? -11.804 -1.057 8.088 1.00 98.88 169 ILE A C 1
ATOM 1257 O O . ILE A 1 169 ? -12.672 -1.643 8.732 1.00 98.88 169 ILE A O 1
ATOM 1261 N N . GLN A 1 170 ? -11.349 -1.502 6.913 1.00 98.75 170 GLN A N 1
ATOM 1262 C CA . GLN A 1 170 ? -11.903 -2.688 6.259 1.00 98.75 170 GLN A CA 1
ATOM 1263 C C . GLN A 1 170 ? -11.702 -3.944 7.115 1.00 98.75 170 GLN A C 1
ATOM 1265 O O . GLN A 1 170 ? -12.651 -4.681 7.365 1.00 98.75 170 GLN A O 1
ATOM 1270 N N . LEU A 1 171 ? -10.483 -4.174 7.608 1.00 98.75 171 LEU A N 1
ATOM 1271 C CA . LEU A 1 171 ? -10.141 -5.352 8.405 1.00 98.75 171 LEU A CA 1
ATOM 1272 C C . LEU A 1 171 ? -10.884 -5.381 9.746 1.00 98.75 171 LEU A C 1
ATOM 1274 O O . LEU A 1 171 ? -11.429 -6.423 10.105 1.00 98.75 171 LEU A O 1
ATOM 1278 N N . ALA A 1 172 ? -10.980 -4.249 10.450 1.00 98.56 172 ALA A N 1
ATOM 1279 C CA . ALA A 1 172 ? -11.765 -4.153 11.680 1.00 98.56 172 ALA A CA 1
ATOM 1280 C C . ALA A 1 172 ? -13.256 -4.410 11.411 1.00 98.56 172 ALA A C 1
ATOM 1282 O O . ALA A 1 172 ? -13.915 -5.116 12.176 1.00 98.56 172 ALA A O 1
ATOM 1283 N N . LYS A 1 173 ? -13.788 -3.901 10.291 1.00 98.31 173 LYS A N 1
ATOM 1284 C CA . LYS A 1 173 ? -15.180 -4.150 9.908 1.00 98.31 173 LYS A CA 1
ATOM 1285 C C . LYS A 1 173 ? -15.443 -5.624 9.608 1.00 98.31 173 LYS A C 1
ATOM 1287 O O . LYS A 1 173 ? -16.443 -6.164 10.076 1.00 98.31 173 LYS A O 1
ATOM 1292 N N . ILE A 1 174 ? -14.541 -6.280 8.876 1.00 97.94 174 ILE A N 1
ATOM 1293 C CA . ILE A 1 174 ? -14.610 -7.720 8.577 1.00 97.94 174 ILE A CA 1
ATOM 1294 C C . ILE A 1 174 ? -14.549 -8.545 9.870 1.00 97.94 174 ILE A C 1
ATOM 1296 O O . ILE A 1 174 ? -15.260 -9.537 9.989 1.00 97.94 174 ILE A O 1
ATOM 1300 N N . ALA A 1 175 ? -13.764 -8.111 10.859 1.00 97.69 175 ALA A N 1
ATOM 1301 C CA . ALA A 1 175 ? -13.689 -8.742 12.176 1.00 97.69 175 ALA A CA 1
ATOM 1302 C C . ALA A 1 175 ? -14.924 -8.485 13.067 1.00 97.69 175 ALA A C 1
ATOM 1304 O O . ALA A 1 175 ? -14.960 -8.951 14.202 1.00 97.69 175 ALA A O 1
ATOM 1305 N N . GLY A 1 176 ? -15.952 -7.778 12.581 1.00 97.50 176 GLY A N 1
ATOM 1306 C CA . GLY A 1 176 ? -17.206 -7.544 13.308 1.00 97.50 176 GLY A CA 1
ATOM 1307 C C . GLY A 1 176 ? -17.194 -6.347 14.266 1.00 97.50 176 GLY A C 1
ATOM 1308 O O . GLY A 1 176 ? -18.149 -6.164 15.026 1.00 97.50 176 GLY A O 1
ATOM 1309 N N . CYS A 1 177 ? -16.154 -5.511 14.230 1.00 98.25 177 CYS A N 1
ATOM 1310 C CA . CYS A 1 177 ? -16.043 -4.335 15.091 1.00 98.25 177 CYS A CA 1
ATOM 1311 C C . CYS A 1 177 ? -17.019 -3.210 14.692 1.00 98.25 177 CYS A C 1
ATOM 1313 O O . CYS A 1 177 ? -17.492 -3.125 13.553 1.00 98.25 177 CYS A O 1
ATOM 1315 N N . PHE A 1 178 ? -17.286 -2.310 15.642 1.00 98.25 178 PHE A N 1
ATOM 1316 C CA . PHE A 1 178 ? -17.875 -0.997 15.378 1.00 98.25 178 PHE A CA 1
ATOM 1317 C C . PHE A 1 178 ? -16.749 0.001 15.106 1.00 98.25 178 PHE A C 1
ATOM 1319 O O . PHE A 1 178 ? -15.953 0.303 15.995 1.00 98.25 178 PHE A O 1
ATOM 1326 N N . VAL A 1 179 ? -16.644 0.477 13.869 1.00 98.75 179 VAL A N 1
ATOM 1327 C CA . VAL A 1 179 ? -15.466 1.213 13.403 1.00 98.75 179 VAL A CA 1
ATOM 1328 C C . VAL A 1 179 ? -15.717 2.713 13.461 1.00 98.75 179 VAL A C 1
ATOM 1330 O O . VAL A 1 179 ? -16.537 3.256 12.720 1.00 98.75 179 VAL A O 1
ATOM 1333 N N . ILE A 1 180 ? -14.957 3.395 14.309 1.00 98.81 180 ILE A N 1
ATOM 1334 C CA . ILE A 1 180 ? -14.929 4.854 14.405 1.00 98.81 180 ILE A CA 1
ATOM 1335 C C . ILE A 1 180 ? -13.653 5.326 13.719 1.00 98.81 180 ILE A C 1
ATOM 1337 O O . ILE A 1 180 ? -12.590 4.742 13.916 1.00 98.81 180 ILE A O 1
ATOM 1341 N N . THR A 1 181 ? -13.717 6.383 12.918 1.00 98.69 181 THR A N 1
ATOM 1342 C CA . THR A 1 181 ? -12.520 6.930 12.279 1.00 98.69 181 THR A CA 1
ATOM 1343 C C . THR A 1 181 ? -12.499 8.448 12.252 1.00 98.69 181 THR A C 1
ATOM 1345 O O . THR A 1 181 ? -13.532 9.107 12.369 1.00 98.69 181 THR A O 1
ATOM 1348 N N . THR A 1 182 ? -11.306 9.013 12.082 1.00 97.81 182 THR A N 1
ATOM 1349 C CA . THR A 1 182 ? -11.113 10.448 11.882 1.00 97.81 182 THR A CA 1
ATOM 1350 C C . THR A 1 182 ? -10.511 10.734 10.511 1.00 97.81 182 THR A C 1
ATOM 1352 O O . THR A 1 182 ? -9.621 10.023 10.042 1.00 97.81 182 THR A O 1
ATOM 1355 N N . ALA A 1 183 ? -11.019 11.759 9.831 1.00 94.50 183 ALA A N 1
ATOM 1356 C CA . ALA A 1 183 ? -10.546 12.220 8.526 1.00 94.50 183 ALA A CA 1
ATOM 1357 C C . ALA A 1 183 ? -11.180 13.569 8.170 1.00 94.50 183 ALA A C 1
ATOM 1359 O O . ALA A 1 183 ? -12.217 13.919 8.721 1.00 94.50 183 ALA A O 1
ATOM 1360 N N . SER A 1 184 ? -10.627 14.290 7.191 1.00 93.25 184 SER A N 1
ATOM 1361 C CA . SER A 1 184 ? -11.291 15.485 6.656 1.00 93.25 184 SER A CA 1
ATOM 1362 C C . SER A 1 184 ? -12.698 15.140 6.127 1.00 93.25 184 SER A C 1
ATOM 1364 O O . SER A 1 184 ? -12.840 14.094 5.479 1.00 93.25 184 SER A O 1
ATOM 1366 N N . PRO A 1 185 ? -13.710 16.018 6.281 1.00 96.06 185 PRO A N 1
ATOM 1367 C CA . PRO A 1 185 ? -15.104 15.740 5.907 1.00 96.06 185 PRO A CA 1
ATOM 1368 C C . PRO A 1 185 ? -15.285 15.236 4.472 1.00 96.06 185 PRO A C 1
ATOM 1370 O O . PRO A 1 185 ? -16.039 14.300 4.217 1.00 96.06 185 PRO A O 1
ATOM 1373 N N . ALA A 1 186 ? -14.500 15.772 3.532 1.00 95.88 186 ALA A N 1
ATOM 1374 C CA . ALA A 1 186 ? -14.509 15.369 2.123 1.00 95.88 186 ALA A CA 1
ATOM 1375 C C . ALA A 1 186 ? -14.206 13.874 1.883 1.00 95.88 186 ALA A C 1
ATOM 1377 O O . ALA A 1 186 ? -14.448 13.360 0.793 1.00 95.88 186 ALA A O 1
ATOM 1378 N N . ARG A 1 187 ? -13.647 13.163 2.871 1.00 95.00 187 ARG A N 1
ATOM 1379 C CA . ARG A 1 187 ? -13.318 11.733 2.783 1.00 95.00 187 ARG A CA 1
ATOM 1380 C C . ARG A 1 187 ? -14.337 10.833 3.479 1.00 95.00 187 ARG A C 1
ATOM 1382 O O . ARG A 1 187 ? -14.297 9.627 3.261 1.00 95.00 187 ARG A O 1
ATOM 1389 N N . HIS A 1 188 ? -15.261 11.385 4.269 1.00 97.88 188 HIS A N 1
ATOM 1390 C CA . HIS A 1 188 ? -16.153 10.604 5.136 1.00 97.88 188 HIS A CA 1
ATOM 1391 C C . HIS A 1 188 ? -17.009 9.592 4.374 1.00 97.88 188 HIS A C 1
ATOM 1393 O O . HIS A 1 188 ? -17.081 8.445 4.802 1.00 97.88 188 HIS A O 1
ATOM 1399 N N . ASN A 1 189 ? -17.608 9.981 3.243 1.00 98.12 189 ASN A N 1
ATOM 1400 C CA . ASN A 1 189 ? -18.453 9.076 2.450 1.00 98.12 189 ASN A CA 1
ATOM 1401 C C . ASN A 1 189 ? -17.671 7.853 1.963 1.00 98.12 189 ASN A C 1
ATOM 1403 O O . ASN A 1 189 ? -18.108 6.723 2.147 1.00 98.12 189 ASN A O 1
ATOM 1407 N N . TYR A 1 190 ? -16.469 8.076 1.433 1.00 97.44 190 TYR A N 1
ATOM 1408 C CA . TYR A 1 190 ? -15.609 6.990 0.973 1.00 97.44 190 TYR A CA 1
ATOM 1409 C C . TYR A 1 190 ? -15.154 6.081 2.126 1.00 97.44 190 TYR A C 1
ATOM 1411 O O . TYR A 1 190 ? -15.133 4.867 1.974 1.00 97.44 190 TYR A O 1
ATOM 1419 N N . LEU A 1 191 ? -14.842 6.627 3.306 1.00 98.25 191 LEU A N 1
ATOM 1420 C CA . LEU A 1 191 ? -14.481 5.795 4.463 1.00 98.25 191 LEU A CA 1
ATOM 1421 C C . LEU A 1 191 ? -15.660 4.959 4.981 1.00 98.25 191 LEU A C 1
ATOM 1423 O O . LEU A 1 191 ? -15.456 3.822 5.403 1.00 98.25 191 LEU A O 1
ATOM 1427 N N . LYS A 1 192 ? -16.891 5.476 4.894 1.00 98.62 192 LYS A N 1
ATOM 1428 C CA . LYS A 1 192 ? -18.106 4.702 5.192 1.00 98.62 192 LYS A CA 1
ATOM 1429 C C . LYS A 1 192 ? -18.309 3.559 4.195 1.00 98.62 192 LYS A C 1
ATOM 1431 O O . LYS A 1 192 ? -18.618 2.448 4.610 1.00 98.62 192 LYS A O 1
ATOM 1436 N N . GLU A 1 193 ? -18.043 3.782 2.905 1.00 98.06 193 GLU A N 1
ATOM 1437 C CA . GLU A 1 193 ? -18.043 2.715 1.883 1.00 98.06 193 GLU A CA 1
ATOM 1438 C C . GLU A 1 193 ? -16.994 1.620 2.151 1.00 98.06 193 GLU A C 1
ATOM 1440 O O . GLU A 1 193 ? -17.189 0.469 1.751 1.00 98.06 193 GLU A O 1
ATOM 1445 N N . LEU A 1 194 ? -15.886 1.967 2.817 1.00 98.06 194 LEU A N 1
ATOM 1446 C CA . LEU A 1 194 ? -14.862 1.015 3.261 1.00 98.06 194 LEU A CA 1
ATOM 1447 C C . LEU A 1 194 ? -15.232 0.289 4.564 1.00 98.06 194 LEU A C 1
ATOM 1449 O O . LEU A 1 194 ? -14.579 -0.692 4.907 1.00 98.06 194 LEU A O 1
ATOM 1453 N N . GLY A 1 195 ? -16.266 0.732 5.282 1.00 98.38 195 GLY A N 1
ATOM 1454 C CA . GLY A 1 195 ? -16.768 0.056 6.479 1.00 98.38 195 GLY A CA 1
ATOM 1455 C C . GLY A 1 195 ? -16.729 0.870 7.769 1.00 98.38 195 GLY A C 1
ATOM 1456 O O . GLY A 1 195 ? -17.079 0.321 8.812 1.00 98.38 195 GLY A O 1
ATOM 1457 N N . ALA A 1 196 ? -16.337 2.148 7.728 1.00 98.69 196 ALA A N 1
ATOM 1458 C CA . ALA A 1 196 ? -16.455 3.016 8.896 1.00 98.69 196 ALA A CA 1
ATOM 1459 C C . ALA A 1 196 ? -17.935 3.223 9.254 1.00 98.69 196 ALA A C 1
ATOM 1461 O O . ALA A 1 196 ? -18.740 3.603 8.405 1.00 98.69 196 ALA A O 1
ATOM 1462 N N . ASP A 1 197 ? -18.288 3.010 10.518 1.00 98.69 197 ASP A N 1
ATOM 1463 C CA . ASP A 1 197 ? -19.632 3.281 11.026 1.00 98.69 197 ASP A CA 1
ATOM 1464 C C . ASP A 1 197 ? -19.802 4.777 11.333 1.00 98.69 197 ASP A C 1
ATOM 1466 O O . ASP A 1 197 ? -20.853 5.365 11.068 1.00 98.69 197 ASP A O 1
ATOM 1470 N N . VAL A 1 198 ? -18.744 5.416 11.847 1.00 98.25 198 VAL A N 1
ATOM 1471 C CA . VAL A 1 198 ? -18.736 6.833 12.232 1.00 98.25 198 VAL A CA 1
ATOM 1472 C C . VAL A 1 198 ? -17.444 7.500 11.770 1.00 98.25 198 VAL A C 1
ATOM 1474 O O . VAL A 1 198 ? -16.358 6.949 11.943 1.00 98.25 198 VAL A O 1
ATOM 1477 N N . CYS A 1 199 ? -17.560 8.709 11.216 1.00 98.56 199 CYS A N 1
ATOM 1478 C CA . CYS A 1 199 ? -16.427 9.530 10.794 1.00 98.56 199 CYS A CA 1
ATOM 1479 C C . CYS A 1 199 ? -16.490 10.897 11.485 1.00 98.56 199 CYS A C 1
ATOM 1481 O O . CYS A 1 199 ? -17.505 11.581 11.370 1.00 98.56 199 CYS A O 1
ATOM 1483 N N . PHE A 1 200 ? -15.401 11.310 12.130 1.00 98.31 200 PHE A N 1
ATOM 1484 C CA . PHE A 1 200 ? -15.237 12.650 12.705 1.00 98.31 200 PHE A CA 1
ATOM 1485 C C . PHE A 1 200 ? -14.171 13.453 11.950 1.00 98.31 200 PHE A C 1
ATOM 1487 O O . PHE A 1 200 ? -13.259 12.879 11.345 1.00 98.31 200 PHE A O 1
ATOM 1494 N N . ASP A 1 201 ? -14.284 14.782 11.957 1.00 95.94 201 ASP A N 1
ATOM 1495 C CA . ASP A 1 201 ? -13.231 15.654 11.431 1.00 95.94 201 ASP A CA 1
ATOM 1496 C C . ASP A 1 201 ? -12.114 15.793 12.458 1.00 95.94 201 ASP A C 1
ATOM 1498 O O . ASP A 1 201 ? -12.315 16.426 13.479 1.00 95.94 201 ASP A O 1
ATOM 1502 N N . TYR A 1 202 ? -10.915 15.281 12.176 1.00 89.25 202 TYR A N 1
ATOM 1503 C CA . TYR A 1 202 ? -9.780 15.381 13.104 1.00 89.25 202 TYR A CA 1
ATOM 1504 C C . TYR A 1 202 ? -9.381 16.830 13.456 1.00 89.25 202 TYR A C 1
ATOM 1506 O O . TYR A 1 202 ? -8.612 17.032 14.396 1.00 89.25 202 TYR A O 1
ATOM 1514 N N . LYS A 1 203 ? -9.852 17.830 12.694 1.00 90.38 203 LYS A N 1
ATOM 1515 C CA . LYS A 1 203 ? -9.652 19.258 12.979 1.00 90.38 203 LYS A CA 1
ATOM 1516 C C . LYS A 1 203 ? -10.694 19.847 13.933 1.00 90.38 203 LYS A C 1
ATOM 1518 O O . LYS A 1 203 ? -10.467 20.943 14.441 1.00 90.38 203 LYS A O 1
ATOM 1523 N N . ASP A 1 204 ? -11.813 19.164 14.169 1.00 94.00 204 ASP A N 1
ATOM 1524 C CA . ASP A 1 204 ? -12.811 19.594 15.146 1.00 94.00 204 ASP A CA 1
ATOM 1525 C C . ASP A 1 204 ? -12.245 19.405 16.560 1.00 94.00 204 ASP A C 1
ATOM 1527 O O . ASP A 1 204 ? -11.885 18.292 16.962 1.00 94.00 204 ASP A O 1
ATOM 1531 N N . ALA A 1 205 ? -12.193 20.496 17.327 1.00 94.12 205 ALA A N 1
ATOM 1532 C CA . ALA A 1 205 ? -11.739 20.501 18.714 1.00 94.12 205 ALA A CA 1
ATOM 1533 C C . ALA A 1 205 ? -12.566 19.561 19.613 1.00 94.12 205 ALA A C 1
ATOM 1535 O O . ALA A 1 205 ? -12.062 19.077 20.626 1.00 94.12 205 ALA A O 1
ATOM 1536 N N . ASN A 1 206 ? -13.808 19.256 19.224 1.00 96.75 206 ASN A N 1
ATOM 1537 C CA . ASN A 1 206 ? -14.708 18.374 19.961 1.00 96.75 206 ASN A CA 1
ATOM 1538 C C . ASN A 1 206 ? -14.552 16.890 19.610 1.00 96.75 206 ASN A C 1
ATOM 1540 O O . ASN A 1 206 ? -15.194 16.062 20.254 1.00 96.75 206 ASN A O 1
ATOM 1544 N N . THR A 1 207 ? -13.695 16.525 18.648 1.00 96.56 207 THR A N 1
ATOM 1545 C CA . THR A 1 207 ? -13.539 15.132 18.179 1.00 96.56 207 THR A CA 1
ATOM 1546 C C . THR A 1 207 ? -13.316 14.149 1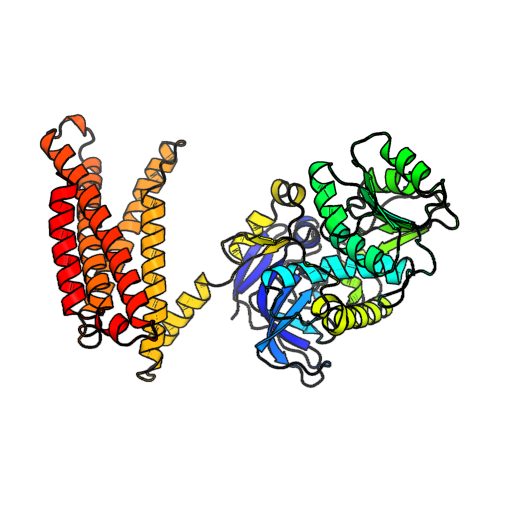9.321 1.00 96.56 207 THR A C 1
ATOM 1548 O O . THR A 1 207 ? -13.939 13.092 19.368 1.00 96.56 207 THR A O 1
ATOM 1551 N N . VAL A 1 208 ? -12.444 14.491 20.275 1.00 96.75 208 VAL A N 1
ATOM 1552 C CA . VAL A 1 208 ? -12.147 13.614 21.418 1.00 96.75 208 VAL A CA 1
ATOM 1553 C C . VAL A 1 208 ? -13.399 13.382 22.269 1.00 96.75 208 VAL A C 1
ATOM 1555 O O . VAL A 1 208 ? -13.692 12.244 22.634 1.00 96.75 208 VAL A O 1
ATOM 1558 N N . SER A 1 209 ? -14.158 14.441 22.553 1.00 97.62 209 SER A N 1
ATOM 1559 C CA . SER A 1 209 ? -15.404 14.366 23.323 1.00 97.62 209 SER A CA 1
ATOM 1560 C C . SER A 1 209 ? -16.487 13.581 22.581 1.00 97.62 209 SER A C 1
ATOM 1562 O O . SER A 1 209 ? -17.138 12.735 23.184 1.00 97.62 209 SER A O 1
ATOM 1564 N N . GLN A 1 210 ? -16.625 13.780 21.268 1.00 98.00 210 GLN A N 1
ATOM 1565 C CA . GLN A 1 210 ? -17.577 13.047 20.425 1.00 98.00 210 GLN A CA 1
ATOM 1566 C C . GLN A 1 210 ? -17.266 11.542 20.379 1.00 98.00 210 GLN A C 1
ATOM 1568 O O . GLN A 1 210 ? -18.172 10.713 20.472 1.00 98.00 210 GLN A O 1
ATOM 1573 N N . VAL A 1 211 ? -15.982 11.170 20.284 1.00 98.19 211 VAL A N 1
ATOM 1574 C CA . VAL A 1 211 ? -15.555 9.763 20.345 1.00 98.19 211 VAL A CA 1
ATOM 1575 C C . VAL A 1 211 ? -15.892 9.152 21.707 1.00 98.19 211 VAL A C 1
ATOM 1577 O O . VAL A 1 211 ? -16.408 8.036 21.766 1.00 98.19 211 VAL A O 1
ATOM 1580 N N . LYS A 1 212 ? -15.653 9.873 22.808 1.00 98.00 212 LYS A N 1
ATOM 1581 C CA . LYS A 1 212 ? -16.040 9.413 24.151 1.00 98.00 212 LYS A CA 1
ATOM 1582 C C . LYS A 1 212 ? -17.542 9.228 24.287 1.00 98.00 212 LYS A C 1
ATOM 1584 O O . LYS A 1 212 ? -17.981 8.212 24.811 1.00 98.00 212 LYS A O 1
ATOM 1589 N N . GLU A 1 213 ? -18.327 10.178 23.797 1.00 97.94 213 GLU A N 1
ATOM 1590 C CA . GLU A 1 213 ? -19.785 10.134 23.872 1.00 97.94 213 GLU A CA 1
ATOM 1591 C C . GLU A 1 213 ? -20.346 8.912 23.136 1.00 97.94 213 GLU A C 1
ATOM 1593 O O . GLU A 1 213 ? -21.074 8.113 23.727 1.00 97.94 213 GLU A O 1
ATOM 1598 N N . ILE A 1 214 ? -19.941 8.695 21.880 1.00 97.62 214 ILE A N 1
ATOM 1599 C CA . ILE A 1 214 ? -20.473 7.583 21.079 1.00 97.62 214 ILE A CA 1
ATOM 1600 C C . ILE A 1 214 ? -20.016 6.209 21.579 1.00 97.62 214 ILE A C 1
ATOM 1602 O O . ILE A 1 214 ? -2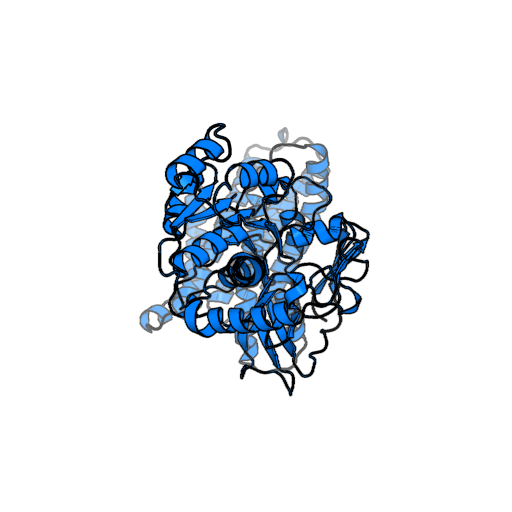0.700 5.208 21.368 1.00 97.62 214 ILE A O 1
ATOM 1606 N N . THR A 1 215 ? -18.877 6.161 22.270 1.00 96.88 215 THR A N 1
ATOM 1607 C CA . THR A 1 215 ? -18.357 4.947 22.916 1.00 96.88 215 THR A CA 1
ATOM 1608 C C . THR A 1 215 ? -18.791 4.824 24.371 1.00 96.88 215 THR A C 1
ATOM 1610 O O . THR A 1 215 ? -18.390 3.874 25.032 1.00 96.88 215 THR A O 1
ATOM 1613 N N . LYS A 1 216 ? -19.594 5.768 24.884 1.00 96.88 216 LYS A N 1
ATOM 1614 C CA . LYS A 1 216 ? -20.032 5.841 26.286 1.00 96.88 216 LYS A CA 1
ATOM 1615 C C . LYS A 1 216 ? -18.874 5.792 27.291 1.00 96.88 216 LYS A C 1
ATOM 1617 O O . LYS A 1 216 ? -19.027 5.278 28.391 1.00 96.88 216 LYS A O 1
ATOM 1622 N N . ASN A 1 217 ? -17.730 6.364 26.922 1.00 96.25 217 ASN A N 1
ATOM 1623 C CA . ASN A 1 217 ? -16.467 6.309 27.660 1.00 96.25 217 ASN A CA 1
ATOM 1624 C C . ASN A 1 217 ? -15.887 4.890 27.827 1.00 96.25 217 ASN A C 1
ATOM 1626 O O . ASN A 1 217 ? -15.061 4.675 28.709 1.00 96.25 217 ASN A O 1
ATOM 1630 N N . GLU A 1 218 ? -16.242 3.937 26.966 1.00 95.56 218 GLU A N 1
ATOM 1631 C CA . GLU A 1 218 ? -15.761 2.550 27.045 1.00 95.56 218 GLU A CA 1
ATOM 1632 C C . GLU A 1 218 ? -14.754 2.181 25.942 1.00 95.56 218 GLU A C 1
ATOM 1634 O O . GLU A 1 218 ? -14.427 1.007 25.766 1.00 95.56 218 GLU A O 1
ATOM 1639 N N . LEU A 1 219 ? -14.236 3.153 25.179 1.00 97.88 219 LEU A N 1
ATOM 1640 C CA . LEU A 1 219 ? -13.276 2.863 24.113 1.00 97.88 219 LEU A CA 1
ATOM 1641 C C . LEU A 1 219 ? -11.962 2.303 24.678 1.00 97.88 219 LEU A C 1
ATOM 1643 O O . LEU A 1 219 ? -11.236 3.000 25.388 1.00 97.88 219 LEU A O 1
ATOM 1647 N N . ALA A 1 220 ? -11.641 1.064 24.304 1.00 97.06 220 ALA A N 1
ATOM 1648 C CA . ALA A 1 220 ? -10.428 0.368 24.731 1.00 97.06 220 ALA A CA 1
ATOM 1649 C C . ALA A 1 220 ? -9.399 0.159 23.608 1.00 97.06 220 ALA A C 1
ATOM 1651 O O . ALA A 1 220 ? -8.235 -0.082 23.907 1.00 97.06 220 ALA A O 1
ATOM 1652 N N . TYR A 1 221 ? -9.787 0.255 22.332 1.00 98.06 221 TYR A N 1
ATOM 1653 C CA . TYR A 1 221 ? -8.913 -0.087 21.205 1.00 98.06 221 TYR A CA 1
ATOM 1654 C C . TYR A 1 221 ? -8.788 1.070 20.221 1.00 98.06 221 TYR A C 1
ATOM 1656 O O . TYR A 1 221 ? -9.788 1.529 19.659 1.00 98.06 221 TYR A O 1
ATOM 1664 N N . ALA A 1 222 ? -7.556 1.507 19.963 1.00 97.94 222 ALA A N 1
ATOM 1665 C CA . ALA A 1 222 ? -7.273 2.488 18.926 1.00 97.94 222 ALA A CA 1
ATOM 1666 C C . ALA A 1 222 ? -6.004 2.161 18.135 1.00 97.94 222 ALA A C 1
ATOM 1668 O O . ALA A 1 222 ? -5.007 1.713 18.692 1.00 97.94 222 ALA A O 1
ATOM 1669 N N . ILE A 1 223 ? -6.014 2.436 16.834 1.00 97.50 223 ILE A N 1
ATOM 1670 C CA . ILE A 1 223 ? -4.825 2.425 15.980 1.00 97.50 223 ILE A CA 1
ATOM 1671 C C . ILE A 1 223 ? -4.572 3.837 15.452 1.00 97.50 223 ILE A C 1
ATOM 1673 O O . ILE A 1 223 ? -5.437 4.444 14.816 1.00 97.50 223 ILE A O 1
ATOM 1677 N N . ASP A 1 224 ? -3.377 4.364 15.716 1.00 95.00 224 ASP A N 1
ATOM 1678 C CA . ASP A 1 224 ? -2.936 5.666 15.228 1.00 95.00 224 ASP A CA 1
ATOM 1679 C C . ASP A 1 224 ? -2.149 5.514 13.922 1.00 95.00 224 ASP A C 1
ATOM 1681 O O . ASP A 1 224 ? -0.954 5.209 13.921 1.00 95.00 224 ASP A O 1
ATOM 1685 N N . CYS A 1 225 ? -2.810 5.781 12.793 1.00 91.44 225 CYS A N 1
ATOM 1686 C CA . CYS A 1 225 ? -2.209 5.656 11.464 1.00 91.44 225 CYS A CA 1
ATOM 1687 C C . CYS A 1 225 ? -1.352 6.872 11.045 1.00 91.44 225 CYS A C 1
ATOM 1689 O O . CYS A 1 225 ? -0.975 6.977 9.877 1.00 91.44 225 CYS A O 1
ATOM 1691 N N . ILE A 1 226 ? -1.054 7.790 11.972 1.00 86.88 226 ILE A N 1
ATOM 1692 C CA . ILE A 1 226 ? -0.081 8.882 11.803 1.00 86.88 226 ILE A CA 1
ATOM 1693 C C . ILE A 1 226 ? 1.085 8.695 12.770 1.00 86.88 226 ILE A C 1
ATOM 1695 O O . ILE A 1 226 ? 2.234 8.713 12.341 1.00 86.88 226 ILE A O 1
ATOM 1699 N N . SER A 1 227 ? 0.794 8.451 14.053 1.00 82.25 227 SER A N 1
ATOM 1700 C CA . SER A 1 227 ? 1.783 8.203 15.111 1.00 82.25 227 SER A CA 1
ATOM 1701 C C . SER A 1 227 ? 2.791 9.342 15.332 1.00 82.25 227 SER A C 1
ATOM 1703 O O . SER A 1 227 ? 3.893 9.114 15.832 1.00 82.25 227 SER A O 1
ATOM 1705 N N . GLU A 1 228 ? 2.422 10.595 15.052 1.00 78.06 228 GLU A N 1
ATOM 1706 C CA . GLU A 1 228 ? 3.295 11.775 15.172 1.00 78.06 228 GLU A CA 1
ATOM 1707 C C . GLU A 1 228 ? 2.671 12.849 16.079 1.00 78.06 228 GLU A C 1
ATOM 1709 O O . GLU A 1 228 ? 1.479 13.134 15.995 1.00 78.06 228 GLU A O 1
ATOM 1714 N N . LYS A 1 229 ? 3.503 13.453 16.943 1.00 73.06 229 LYS A N 1
ATOM 1715 C CA . LYS A 1 229 ? 3.187 14.623 17.781 1.00 73.06 229 LYS A CA 1
ATOM 1716 C C . LYS A 1 229 ? 1.787 14.570 18.424 1.00 73.06 229 LYS A C 1
ATOM 1718 O O . LYS A 1 229 ? 1.551 13.742 19.299 1.00 73.06 229 LYS A O 1
ATOM 1723 N N . GLU A 1 230 ? 0.871 15.437 17.990 1.00 79.94 230 GLU A N 1
ATOM 1724 C CA . GLU A 1 230 ? -0.470 15.636 18.537 1.00 79.94 230 GLU A CA 1
ATOM 1725 C C . GLU A 1 230 ? -1.408 14.435 18.356 1.00 79.94 230 GLU A C 1
ATOM 1727 O O . GLU A 1 230 ? -2.302 14.262 19.187 1.00 79.94 230 GLU A O 1
ATOM 1732 N N . SER A 1 231 ? -1.204 13.583 17.338 1.00 84.56 231 SER A N 1
ATOM 1733 C CA . SER A 1 231 ? -2.125 12.472 17.056 1.00 84.56 231 SER A CA 1
ATOM 1734 C C . SER A 1 231 ? -2.219 11.512 18.238 1.00 84.56 231 SER A C 1
ATOM 1736 O O . SER A 1 231 ? -3.322 11.212 18.691 1.00 84.56 231 SER A O 1
ATOM 1738 N N . ILE A 1 232 ? -1.079 11.122 18.821 1.00 87.62 232 ILE A N 1
ATOM 1739 C CA . ILE A 1 232 ? -1.077 10.174 19.940 1.00 87.62 232 ILE A CA 1
ATOM 1740 C C . ILE A 1 232 ? -1.795 10.750 21.155 1.00 87.62 232 ILE A C 1
ATOM 1742 O O . ILE A 1 232 ? -2.506 10.033 21.848 1.00 87.62 232 ILE A O 1
ATOM 1746 N N . LYS A 1 233 ? -1.627 12.054 21.415 1.00 88.75 233 LYS A N 1
ATOM 1747 C CA . LYS A 1 233 ? -2.205 12.705 22.592 1.00 88.75 233 LYS A CA 1
ATOM 1748 C C . LYS A 1 233 ? -3.721 12.709 22.478 1.00 88.75 233 LYS A C 1
ATOM 1750 O O . LYS A 1 233 ? -4.406 12.376 23.440 1.00 88.75 233 LYS A O 1
ATOM 1755 N N . GLN A 1 234 ? -4.233 13.034 21.292 1.00 91.38 234 GLN A N 1
ATOM 1756 C CA . GLN A 1 234 ? -5.665 13.002 21.010 1.00 91.38 234 GLN A CA 1
ATOM 1757 C C . GLN A 1 234 ? -6.216 11.575 21.073 1.00 91.38 234 GLN A C 1
ATOM 1759 O O . GLN A 1 234 ? -7.235 11.359 21.722 1.00 91.38 234 GLN A O 1
ATOM 1764 N N . VAL A 1 235 ? -5.525 10.597 20.480 1.00 94.06 235 VAL A N 1
ATOM 1765 C CA . VAL A 1 235 ? -5.934 9.186 20.527 1.00 94.06 235 VAL A CA 1
ATOM 1766 C C . VAL A 1 235 ? -5.977 8.676 21.966 1.00 94.06 235 VAL A C 1
ATOM 1768 O O . VAL A 1 235 ? -7.019 8.198 22.405 1.00 94.06 235 VAL A O 1
ATOM 1771 N N . CYS A 1 236 ? -4.905 8.846 22.738 1.00 93.56 236 CYS A N 1
ATOM 1772 C CA . CYS A 1 236 ? -4.867 8.448 24.145 1.00 93.56 236 CYS A CA 1
ATOM 1773 C C . CYS A 1 236 ? -5.954 9.141 24.969 1.00 93.56 236 CYS A C 1
ATOM 1775 O O . CYS A 1 236 ? -6.565 8.510 25.823 1.00 93.56 236 CYS A O 1
ATOM 1777 N N . ALA A 1 237 ? -6.263 10.409 24.681 1.00 94.44 237 ALA A N 1
ATOM 1778 C CA . ALA A 1 237 ? -7.336 11.112 25.371 1.00 94.44 237 ALA A CA 1
ATOM 1779 C C . ALA A 1 237 ? -8.721 10.491 25.129 1.00 94.44 237 ALA A C 1
ATOM 1781 O O . ALA A 1 237 ? -9.590 10.688 25.973 1.00 94.44 237 ALA A O 1
ATOM 1782 N N . THR A 1 238 ? -8.941 9.754 24.030 1.00 96.69 238 THR A N 1
ATOM 1783 C CA . THR A 1 238 ? -10.204 9.033 23.758 1.00 96.69 238 THR A CA 1
ATOM 1784 C C . THR A 1 238 ? -10.319 7.683 24.468 1.00 96.69 238 THR A C 1
ATOM 1786 O O . THR A 1 238 ? -11.424 7.160 24.588 1.00 96.69 238 THR A O 1
ATOM 1789 N N . LEU A 1 239 ? -9.205 7.120 24.938 1.00 96.88 239 LEU A N 1
ATOM 1790 C CA . LEU A 1 239 ? -9.124 5.762 25.469 1.00 96.88 239 LEU A CA 1
ATOM 1791 C C . LEU A 1 239 ? -9.445 5.717 26.967 1.00 96.88 239 LEU A C 1
ATOM 1793 O O . LEU A 1 239 ? -8.559 5.806 27.811 1.00 96.88 239 LEU A O 1
ATOM 1797 N N . THR A 1 240 ? -10.726 5.577 27.296 1.00 95.50 240 THR A N 1
ATOM 1798 C CA . THR A 1 240 ? -11.223 5.555 28.686 1.00 95.50 240 THR A CA 1
ATOM 1799 C C . THR A 1 240 ? -11.812 4.210 29.110 1.00 95.50 240 THR A C 1
ATOM 1801 O O . THR A 1 240 ? -12.264 4.072 30.244 1.00 95.50 240 THR A O 1
ATOM 1804 N N . GLY A 1 241 ? -11.828 3.228 28.206 1.00 94.25 241 GLY A N 1
ATOM 1805 C CA . GLY A 1 241 ? -12.321 1.884 28.478 1.00 94.25 241 GLY A CA 1
ATOM 1806 C C . GLY A 1 241 ? -11.402 1.070 29.386 1.00 94.25 241 GLY A C 1
ATOM 1807 O O . GLY A 1 241 ? -10.351 1.524 29.838 1.00 94.25 241 GLY A O 1
ATOM 1808 N N . LYS A 1 242 ? -11.808 -0.173 29.646 1.00 93.94 242 LYS A N 1
ATOM 1809 C CA . LYS A 1 242 ? -11.026 -1.117 30.448 1.00 93.94 242 LYS A CA 1
ATOM 1810 C C . LYS A 1 242 ? -9.790 -1.592 29.677 1.00 93.94 242 LYS A C 1
ATOM 1812 O O . LYS A 1 242 ? -9.911 -1.980 28.519 1.00 93.94 242 LYS A O 1
ATOM 1817 N N . ASP A 1 243 ? -8.639 -1.604 30.352 1.00 93.94 243 ASP A N 1
ATOM 1818 C CA . ASP A 1 243 ? -7.340 -2.039 29.818 1.00 93.94 243 ASP A CA 1
ATOM 1819 C C . ASP A 1 243 ? -7.012 -1.420 28.439 1.00 93.94 243 ASP A C 1
ATOM 1821 O O . ASP A 1 243 ? -6.753 -2.158 27.480 1.00 93.94 243 ASP A O 1
ATOM 1825 N N . PRO A 1 244 ? -7.058 -0.077 28.309 1.00 96.38 244 PRO A N 1
ATOM 1826 C CA . PRO A 1 244 ? -7.012 0.583 27.016 1.00 96.38 244 PRO A CA 1
ATOM 1827 C C . PRO A 1 244 ? -5.667 0.376 26.327 1.00 96.38 244 PRO A C 1
ATOM 1829 O O . PRO A 1 244 ? -4.613 0.396 26.965 1.00 96.38 244 PRO A O 1
ATOM 1832 N N . GLN A 1 245 ? -5.696 0.215 25.008 1.00 95.69 245 GLN A N 1
ATOM 1833 C CA . GLN A 1 245 ? -4.518 -0.043 24.193 1.00 95.69 245 GLN A CA 1
ATOM 1834 C C . GLN A 1 245 ? -4.518 0.823 22.940 1.00 95.69 245 GLN A C 1
ATOM 1836 O O . GLN A 1 245 ? -5.552 1.038 22.299 1.00 95.69 245 GLN A O 1
ATOM 1841 N N . VAL A 1 246 ? -3.322 1.270 22.565 1.00 95.31 246 VAL A N 1
ATOM 1842 C CA . VAL A 1 246 ? -3.081 1.983 21.314 1.00 95.31 246 VAL A CA 1
ATOM 1843 C C . VAL A 1 246 ? -1.993 1.290 20.507 1.00 95.31 246 VAL A C 1
ATOM 1845 O O . VAL A 1 246 ? -0.926 0.986 21.037 1.00 95.31 246 VAL A O 1
ATOM 1848 N N . VAL A 1 247 ? -2.256 1.066 19.219 1.00 95.19 247 VAL A N 1
ATOM 1849 C CA . VAL A 1 247 ? -1.229 0.677 18.247 1.00 95.19 247 VAL A CA 1
ATOM 1850 C C . VAL A 1 247 ? -0.682 1.908 17.544 1.00 95.19 247 VAL A C 1
ATOM 1852 O O . VAL A 1 247 ? -1.443 2.696 16.982 1.00 95.19 247 VAL A O 1
ATOM 1855 N N . THR A 1 248 ? 0.642 2.024 17.513 1.00 92.06 248 THR A N 1
ATOM 1856 C CA . THR A 1 248 ? 1.388 3.016 16.737 1.00 92.06 248 THR A CA 1
ATOM 1857 C C . THR A 1 248 ? 2.118 2.351 15.567 1.00 92.06 248 THR A C 1
ATOM 1859 O O . THR A 1 248 ? 2.557 1.207 15.658 1.00 92.06 248 THR A O 1
ATOM 1862 N N . ILE A 1 249 ? 2.249 3.065 14.446 1.00 88.50 249 ILE A N 1
ATOM 1863 C CA . ILE A 1 249 ? 2.896 2.582 13.209 1.00 88.50 249 ILE A CA 1
ATOM 1864 C C . ILE A 1 249 ? 4.265 3.231 12.949 1.00 88.50 249 ILE A C 1
ATOM 1866 O O . ILE A 1 249 ? 4.853 3.056 11.881 1.00 88.50 249 ILE A O 1
ATOM 1870 N N . LEU A 1 250 ? 4.759 4.031 13.899 1.00 81.56 250 LEU A N 1
ATOM 1871 C CA . LEU A 1 250 ? 6.091 4.626 13.862 1.00 81.56 250 LEU A CA 1
ATOM 1872 C C . LEU A 1 250 ? 6.818 4.361 15.187 1.00 81.56 250 LEU A C 1
ATOM 1874 O O . LEU A 1 250 ? 6.234 4.586 16.249 1.00 81.56 250 LEU A O 1
ATOM 1878 N N . PRO A 1 251 ? 8.101 3.961 15.150 1.00 68.44 251 PRO A N 1
ATOM 1879 C CA . PRO A 1 251 ? 8.903 3.812 16.356 1.00 68.44 251 PRO A CA 1
ATOM 1880 C C . PRO A 1 251 ? 9.133 5.184 17.008 1.00 68.44 251 PRO A C 1
ATOM 1882 O O . PRO A 1 251 ? 9.653 6.103 16.370 1.00 68.44 251 PRO A O 1
ATOM 1885 N N . ARG A 1 252 ? 8.751 5.333 18.282 1.00 65.50 252 ARG A N 1
ATOM 1886 C CA . ARG A 1 252 ? 8.768 6.623 18.992 1.00 65.50 252 ARG A CA 1
ATOM 1887 C C . ARG A 1 252 ? 9.966 6.844 19.920 1.00 65.50 252 ARG A C 1
ATOM 1889 O O . ARG A 1 252 ? 10.804 5.963 20.152 1.00 65.50 252 ARG A O 1
ATOM 1896 N N . VAL A 1 253 ? 10.046 8.103 20.367 1.00 49.59 253 VAL A N 1
ATOM 1897 C CA . VAL A 1 253 ? 11.013 8.690 21.306 1.00 49.59 253 VAL A CA 1
ATOM 1898 C C . VAL A 1 253 ? 10.273 9.630 22.286 1.00 49.59 253 VAL A C 1
ATOM 1900 O O . VAL A 1 253 ? 10.497 10.828 22.214 1.00 49.59 253 VAL A O 1
ATOM 1903 N N . SER A 1 254 ? 9.352 9.166 23.148 1.00 56.41 254 SER A N 1
ATOM 1904 C CA . SER A 1 254 ? 8.920 9.935 24.352 1.00 56.41 254 SER A CA 1
ATOM 1905 C C . SER A 1 254 ? 7.864 9.230 25.226 1.00 56.41 254 SER A C 1
ATOM 1907 O O . SER A 1 254 ? 7.113 8.377 24.761 1.00 56.41 254 SER A O 1
ATOM 1909 N N . ASN A 1 255 ? 7.766 9.692 26.483 1.00 63.84 255 ASN A N 1
ATOM 1910 C CA . ASN A 1 255 ? 6.788 9.355 27.533 1.00 63.84 255 ASN A CA 1
ATOM 1911 C C . ASN A 1 255 ? 5.383 9.977 27.305 1.00 63.84 255 ASN A C 1
ATOM 1913 O O . ASN A 1 255 ? 4.756 10.463 28.245 1.00 63.84 255 ASN A O 1
ATOM 1917 N N . GLU A 1 256 ? 4.905 10.066 26.061 1.00 74.69 256 GLU A N 1
ATOM 1918 C CA . GLU A 1 256 ? 3.651 10.775 25.724 1.00 74.69 256 GLU A CA 1
ATOM 1919 C C . GLU A 1 256 ? 2.373 9.955 25.927 1.00 74.69 256 GLU A C 1
ATOM 1921 O O . GLU A 1 256 ? 1.276 10.517 25.924 1.00 74.69 256 GLU A O 1
ATOM 1926 N N . ILE A 1 257 ? 2.501 8.639 26.083 1.00 84.19 257 ILE A N 1
ATOM 1927 C CA . ILE A 1 257 ? 1.367 7.751 26.320 1.00 84.19 257 ILE A CA 1
ATOM 1928 C C . ILE A 1 257 ? 1.130 7.674 27.832 1.00 84.19 257 ILE A C 1
ATOM 1930 O O . ILE A 1 257 ? 2.057 7.344 28.576 1.00 84.19 257 ILE A O 1
ATOM 1934 N N . PRO A 1 258 ? -0.084 7.996 28.311 1.00 88.38 258 PRO A N 1
ATOM 1935 C CA . PRO A 1 258 ? -0.416 7.873 29.723 1.00 88.38 258 PRO A CA 1
ATOM 1936 C C . PRO A 1 258 ? -0.187 6.448 30.236 1.00 88.38 258 PRO A C 1
ATOM 1938 O O . PRO A 1 258 ? -0.503 5.489 29.543 1.00 88.38 258 PRO A O 1
ATOM 1941 N N . SER A 1 259 ? 0.267 6.299 31.481 1.00 89.56 259 SER A N 1
ATOM 1942 C CA . SER A 1 259 ? 0.597 4.989 32.074 1.00 89.56 259 SER A CA 1
ATOM 1943 C C . SER A 1 259 ? -0.566 3.990 32.128 1.00 89.56 259 SER A C 1
ATOM 1945 O O . SER A 1 259 ? -0.327 2.789 32.214 1.00 89.56 259 SER A O 1
ATOM 1947 N N . HIS A 1 260 ? -1.814 4.467 32.082 1.00 90.31 260 HIS A N 1
ATOM 1948 C CA . HIS A 1 260 ? -3.004 3.615 32.038 1.00 90.31 260 HIS A CA 1
ATOM 1949 C C . HIS A 1 260 ? -3.301 3.057 30.638 1.00 90.31 260 HIS A C 1
ATOM 1951 O O . HIS A 1 260 ? -4.095 2.129 30.528 1.00 90.31 260 HIS A O 1
ATOM 1957 N N . VAL A 1 261 ? -2.683 3.603 29.582 1.00 93.31 261 VAL A N 1
ATOM 1958 C CA . VAL A 1 261 ? -2.833 3.142 28.198 1.00 93.31 261 VAL A CA 1
ATOM 1959 C C . VAL A 1 261 ? -1.644 2.268 27.827 1.00 93.31 261 VAL A C 1
ATOM 1961 O O . VAL A 1 261 ? -0.487 2.678 27.898 1.00 93.31 261 VAL A O 1
ATOM 1964 N N . LYS A 1 262 ? -1.929 1.050 27.378 1.00 93.62 262 LYS A N 1
ATOM 1965 C CA . LYS A 1 262 ? -0.921 0.108 26.909 1.00 93.62 262 LYS A CA 1
ATOM 1966 C C . LYS A 1 262 ? -0.505 0.444 25.481 1.00 93.62 262 LYS A C 1
ATOM 1968 O O . LYS A 1 262 ? -1.314 0.375 24.557 1.00 93.62 262 LYS A O 1
ATOM 1973 N N . GLU A 1 263 ? 0.769 0.754 25.284 1.00 91.06 263 GLU A N 1
ATOM 1974 C CA . GLU A 1 263 ? 1.317 0.917 23.939 1.00 91.06 263 GLU A CA 1
ATOM 1975 C C . GLU A 1 263 ? 1.599 -0.440 23.277 1.00 91.06 263 GLU A C 1
ATOM 1977 O O . GLU A 1 263 ? 2.059 -1.411 23.897 1.00 91.06 263 GLU A O 1
ATOM 1982 N N . ARG A 1 264 ? 1.329 -0.474 21.976 1.00 91.06 264 ARG A N 1
ATOM 1983 C CA . ARG A 1 264 ? 1.729 -1.492 21.014 1.00 91.06 264 ARG A CA 1
ATOM 1984 C C . ARG A 1 264 ? 2.356 -0.784 19.824 1.00 91.06 264 ARG A C 1
ATOM 1986 O O . ARG A 1 264 ? 1.823 0.224 19.374 1.00 91.06 264 ARG A O 1
ATOM 1993 N N . SER A 1 265 ? 3.465 -1.288 19.298 1.00 87.88 265 SER A N 1
ATOM 1994 C CA . SER A 1 265 ? 4.122 -0.667 18.146 1.00 87.88 265 SER A CA 1
ATOM 1995 C C . SER A 1 265 ? 4.315 -1.687 17.041 1.00 87.88 265 SER A C 1
ATOM 1997 O O . SER A 1 265 ? 4.849 -2.769 17.275 1.00 87.88 265 SER A O 1
ATOM 1999 N N . VAL A 1 266 ? 3.888 -1.323 15.836 1.00 90.69 266 VAL A N 1
ATOM 2000 C CA . VAL A 1 266 ? 4.060 -2.125 14.630 1.00 90.69 266 VAL A CA 1
ATOM 2001 C C . VAL A 1 266 ? 5.219 -1.561 13.825 1.00 90.69 266 VAL A C 1
ATOM 2003 O O . VAL A 1 266 ? 5.237 -0.384 13.461 1.00 90.69 266 VAL A O 1
ATOM 2006 N N . LEU A 1 267 ? 6.160 -2.433 13.481 1.00 90.12 267 LEU A N 1
ATOM 2007 C CA . LEU A 1 267 ? 7.209 -2.155 12.513 1.00 90.12 267 LEU A CA 1
ATOM 2008 C C . LEU A 1 267 ? 7.128 -3.214 11.421 1.00 90.12 267 LEU A C 1
ATOM 2010 O O . LEU A 1 267 ? 7.618 -4.309 11.623 1.00 90.12 267 LEU A O 1
ATOM 2014 N N . MET A 1 268 ? 6.566 -2.889 10.253 1.00 91.25 268 MET A N 1
ATOM 2015 C CA . MET A 1 268 ? 6.325 -3.872 9.181 1.00 91.25 268 MET A CA 1
ATOM 2016 C C . MET A 1 268 ? 7.529 -4.766 8.859 1.00 91.25 268 MET A C 1
ATOM 2018 O O . MET A 1 268 ? 7.342 -5.938 8.568 1.00 91.25 268 MET A O 1
ATOM 2022 N N . TYR A 1 269 ? 8.759 -4.254 8.941 1.00 91.50 269 TYR A N 1
ATOM 2023 C CA . TYR A 1 269 ? 9.953 -5.048 8.649 1.00 91.50 269 TYR A CA 1
ATOM 2024 C C . TYR A 1 269 ? 10.099 -6.297 9.539 1.00 91.50 269 TYR A C 1
ATOM 2026 O O . TYR A 1 269 ? 10.753 -7.248 9.128 1.00 91.50 269 TYR A O 1
ATOM 2034 N N . THR A 1 270 ? 9.477 -6.354 10.720 1.00 92.50 270 THR A N 1
ATOM 2035 C CA . THR A 1 270 ? 9.553 -7.521 11.615 1.00 92.50 270 THR A CA 1
ATOM 2036 C C . THR A 1 270 ? 8.930 -8.786 11.022 1.00 92.50 270 THR A C 1
ATOM 2038 O O . THR A 1 270 ? 9.295 -9.880 11.446 1.00 92.50 270 THR A O 1
ATOM 2041 N N . ILE A 1 271 ? 8.100 -8.675 9.973 1.00 94.44 271 ILE A N 1
ATOM 2042 C CA . ILE A 1 271 ? 7.516 -9.828 9.265 1.00 94.44 271 ILE A CA 1
ATOM 2043 C C . ILE A 1 271 ? 8.553 -10.747 8.615 1.00 94.44 271 ILE A C 1
ATOM 2045 O O . ILE A 1 271 ? 8.211 -11.844 8.187 1.00 94.44 271 ILE A O 1
ATOM 2049 N N . TYR A 1 272 ? 9.813 -10.320 8.510 1.00 92.69 272 TYR A N 1
ATOM 2050 C CA . TYR A 1 272 ? 10.883 -11.178 8.008 1.00 92.69 272 TYR A CA 1
ATOM 2051 C C . TYR A 1 272 ? 11.498 -12.078 9.094 1.00 92.69 272 TYR A C 1
ATOM 2053 O O . TYR A 1 272 ? 12.289 -12.967 8.777 1.00 92.69 272 TYR A O 1
ATOM 2061 N N . GLY A 1 273 ? 11.121 -11.889 10.365 1.00 92.31 273 GLY A N 1
ATOM 2062 C CA . GLY A 1 273 ? 11.416 -12.816 11.461 1.00 92.31 273 GLY A CA 1
ATOM 2063 C C . GLY A 1 273 ? 12.873 -12.863 11.927 1.00 92.31 273 GLY A C 1
ATOM 2064 O O . GLY A 1 273 ? 13.235 -13.769 12.671 1.00 92.31 273 GLY A O 1
ATOM 2065 N N . HIS A 1 274 ? 13.709 -11.913 11.512 1.00 89.38 274 HIS A N 1
ATOM 2066 C CA . HIS A 1 274 ? 15.121 -11.814 11.894 1.00 89.38 274 HIS A CA 1
ATOM 2067 C C . HIS A 1 274 ? 15.452 -10.421 12.446 1.00 89.38 274 HIS A C 1
ATOM 2069 O O . HIS A 1 274 ? 14.609 -9.527 12.435 1.00 89.38 274 HIS A O 1
ATOM 2075 N N . GLU A 1 275 ? 16.663 -10.254 12.978 1.00 90.44 275 GLU A N 1
ATOM 2076 C CA . GLU A 1 275 ? 17.139 -8.976 13.513 1.00 90.44 275 GLU A CA 1
ATOM 2077 C C . GLU A 1 275 ? 17.239 -7.918 12.406 1.00 90.44 275 GLU A C 1
ATOM 2079 O O . GLU A 1 275 ? 17.751 -8.189 11.325 1.00 90.44 275 GLU A O 1
ATOM 2084 N N . LEU A 1 276 ? 16.767 -6.697 12.668 1.00 87.00 276 LEU A N 1
ATOM 2085 C CA . LEU A 1 276 ? 16.696 -5.642 11.656 1.00 87.00 276 LEU A CA 1
ATOM 2086 C C . LEU A 1 276 ? 17.491 -4.413 12.059 1.00 87.00 276 LEU A C 1
ATOM 2088 O O . LEU A 1 276 ? 17.371 -3.900 13.172 1.00 87.00 276 LEU A O 1
ATOM 2092 N N . HIS A 1 277 ? 18.240 -3.883 11.098 1.00 85.56 277 HIS A N 1
ATOM 2093 C CA . HIS A 1 277 ? 19.068 -2.698 11.254 1.00 85.56 277 HIS A CA 1
ATOM 2094 C C . HIS A 1 277 ? 18.425 -1.563 10.464 1.00 85.56 277 HIS A C 1
ATOM 2096 O O . HIS A 1 277 ? 18.592 -1.428 9.249 1.00 85.56 277 HIS A O 1
ATOM 2102 N N . ALA A 1 278 ? 17.648 -0.735 11.161 1.00 81.00 278 ALA A N 1
ATOM 2103 C CA . ALA A 1 278 ? 16.825 0.295 10.540 1.00 81.00 278 ALA A CA 1
ATOM 2104 C C . ALA A 1 278 ? 16.845 1.579 11.364 1.00 81.00 278 ALA A C 1
ATOM 2106 O O . ALA A 1 278 ? 16.783 1.547 12.589 1.00 81.00 278 ALA A O 1
ATOM 2107 N N . PHE A 1 279 ? 16.890 2.736 10.700 1.00 80.94 279 PHE A N 1
ATOM 2108 C CA . PHE A 1 279 ? 16.753 4.042 11.365 1.00 80.94 279 PHE A CA 1
ATOM 2109 C C . PHE A 1 279 ? 17.691 4.233 12.575 1.00 80.94 279 PHE A C 1
ATOM 2111 O O . PHE A 1 279 ? 17.304 4.817 13.584 1.00 80.94 279 PHE A O 1
ATOM 2118 N N . ARG A 1 280 ? 18.939 3.743 12.464 1.00 81.44 280 ARG A N 1
ATOM 2119 C CA . ARG A 1 280 ? 19.974 3.783 13.522 1.00 81.44 280 ARG A CA 1
ATOM 2120 C C . ARG A 1 280 ? 19.601 3.021 14.802 1.00 81.44 280 ARG A C 1
ATOM 2122 O O . ARG A 1 280 ? 20.129 3.319 15.869 1.00 81.44 280 ARG A O 1
ATOM 2129 N N . ARG A 1 281 ? 18.691 2.056 14.697 1.00 83.44 281 ARG A N 1
ATOM 2130 C CA . ARG A 1 281 ? 18.292 1.145 15.768 1.00 83.44 281 ARG A CA 1
ATOM 2131 C C . ARG A 1 281 ? 18.458 -0.294 15.298 1.00 83.44 281 ARG A C 1
ATOM 2133 O O . ARG A 1 281 ? 18.347 -0.576 14.103 1.00 83.44 281 ARG A O 1
ATOM 2140 N N . VAL A 1 282 ? 18.703 -1.169 16.262 1.00 87.25 282 VAL A N 1
ATOM 2141 C CA . VAL A 1 282 ? 18.629 -2.617 16.085 1.00 87.25 282 VAL A CA 1
ATOM 2142 C C . VAL A 1 282 ? 17.299 -3.064 16.671 1.00 87.25 282 VAL A C 1
ATOM 2144 O O . VAL A 1 282 ? 16.987 -2.738 17.818 1.00 87.25 282 VAL A O 1
ATOM 2147 N N . TYR A 1 283 ? 16.499 -3.753 15.868 1.00 86.88 283 TYR A N 1
ATOM 2148 C CA . TYR A 1 283 ? 15.250 -4.365 16.299 1.00 86.88 283 TYR A CA 1
ATOM 2149 C C . TYR A 1 283 ? 15.475 -5.871 16.413 1.00 86.88 283 TYR A C 1
ATOM 2151 O O . TYR A 1 283 ? 15.966 -6.465 15.450 1.00 86.88 283 TYR A O 1
ATOM 2159 N N . PRO A 1 284 ? 15.137 -6.493 17.555 1.00 90.81 284 PRO A N 1
ATOM 2160 C CA . PRO A 1 284 ? 15.315 -7.926 17.730 1.00 90.81 284 PRO A CA 1
ATOM 2161 C C . PRO A 1 284 ? 14.443 -8.709 16.746 1.00 90.81 284 PRO A C 1
ATOM 2163 O O . PRO A 1 284 ? 13.402 -8.225 16.293 1.00 90.81 284 PRO A O 1
ATOM 2166 N N . ALA A 1 285 ? 14.866 -9.936 16.447 1.00 92.56 285 ALA A N 1
ATOM 2167 C CA . ALA A 1 285 ? 14.072 -10.867 15.662 1.00 92.56 285 ALA A CA 1
ATOM 2168 C C . ALA A 1 285 ? 12.707 -11.115 16.321 1.00 92.56 285 ALA A C 1
ATOM 2170 O O . ALA A 1 285 ? 12.635 -11.352 17.526 1.00 92.56 285 ALA A O 1
ATOM 2171 N N . LYS A 1 286 ? 11.648 -11.112 15.506 1.00 94.50 286 LYS A N 1
ATOM 2172 C CA . LYS A 1 286 ? 10.286 -11.490 15.904 1.00 94.50 286 LYS A CA 1
ATOM 2173 C C . LYS A 1 286 ? 9.736 -12.586 14.983 1.00 94.50 286 LYS A C 1
ATOM 2175 O O . LYS A 1 286 ? 8.996 -12.286 14.044 1.00 94.50 286 LYS A O 1
ATOM 2180 N N . PRO A 1 287 ? 10.128 -13.856 15.177 1.00 96.12 287 PRO A N 1
ATOM 2181 C CA . PRO A 1 287 ? 9.631 -14.967 14.362 1.00 96.12 287 PRO A CA 1
ATOM 2182 C C . PRO A 1 287 ? 8.097 -15.081 14.344 1.00 96.12 287 PRO A C 1
ATOM 2184 O O . PRO A 1 287 ? 7.514 -15.498 13.346 1.00 96.12 287 PRO A O 1
ATOM 2187 N N . GLU A 1 288 ? 7.432 -14.675 15.424 1.00 97.06 288 GLU A N 1
ATOM 2188 C CA . GLU A 1 288 ? 5.978 -14.635 15.558 1.00 97.06 288 GLU A CA 1
ATOM 2189 C C . GLU A 1 288 ? 5.300 -13.683 14.558 1.00 97.06 288 GLU A C 1
ATOM 2191 O O . GLU A 1 288 ? 4.264 -14.045 13.991 1.00 97.06 288 GLU A O 1
ATOM 2196 N N . ASP A 1 289 ? 5.915 -12.534 14.257 1.00 96.88 289 ASP A N 1
ATOM 2197 C CA . ASP A 1 289 ? 5.406 -11.576 13.266 1.00 96.88 289 ASP A CA 1
ATOM 2198 C C . ASP A 1 289 ? 5.477 -12.177 11.858 1.00 96.88 289 ASP A C 1
ATOM 2200 O O . ASP A 1 289 ? 4.562 -11.994 11.050 1.00 96.88 289 ASP A O 1
ATOM 2204 N N . LYS A 1 290 ? 6.536 -12.950 11.572 1.00 96.62 290 LYS A N 1
ATOM 2205 C CA . LYS A 1 290 ? 6.667 -13.698 10.316 1.00 96.62 290 LYS A CA 1
ATOM 2206 C C . LYS A 1 290 ? 5.572 -14.749 10.184 1.00 96.62 290 LYS A C 1
ATOM 2208 O O . LYS A 1 290 ? 4.858 -14.755 9.185 1.00 96.62 290 LYS A O 1
ATOM 2213 N N . ILE A 1 291 ? 5.389 -15.594 11.199 1.00 98.00 291 ILE A N 1
ATOM 2214 C CA . ILE A 1 291 ? 4.346 -16.635 11.195 1.00 98.00 291 ILE A CA 1
ATOM 2215 C C . ILE A 1 291 ? 2.963 -16.009 10.967 1.00 98.00 291 ILE A C 1
ATOM 2217 O O . ILE A 1 291 ? 2.159 -16.519 10.179 1.00 98.00 291 ILE A O 1
ATOM 2221 N N . PHE A 1 292 ? 2.688 -14.880 11.626 1.00 98.50 292 PHE A N 1
ATOM 2222 C CA . PHE A 1 292 ? 1.456 -14.132 11.422 1.00 98.50 292 PHE A CA 1
ATOM 2223 C C . PHE A 1 292 ? 1.324 -13.617 9.981 1.00 98.50 292 PHE A C 1
ATOM 2225 O O . PHE A 1 292 ? 0.273 -13.801 9.364 1.00 98.50 292 PHE A O 1
ATOM 2232 N N . ALA A 1 293 ? 2.372 -13.008 9.422 1.00 98.31 293 ALA A N 1
ATOM 2233 C CA . ALA A 1 293 ? 2.353 -12.469 8.065 1.00 98.31 293 ALA A CA 1
ATOM 2234 C C . ALA A 1 293 ? 2.129 -13.548 7.001 1.00 98.31 293 ALA A C 1
ATOM 2236 O O . ALA A 1 293 ? 1.300 -13.365 6.110 1.00 98.31 293 ALA A O 1
ATOM 2237 N N . GLU A 1 294 ? 2.783 -14.703 7.130 1.00 98.06 294 GLU A N 1
ATOM 2238 C CA . GLU A 1 294 ? 2.575 -15.848 6.238 1.00 98.06 294 GLU A CA 1
ATOM 2239 C C . GLU A 1 294 ? 1.125 -16.342 6.274 1.00 98.06 294 GLU A C 1
ATOM 2241 O O . GLU A 1 294 ? 0.547 -16.699 5.243 1.00 98.06 294 GLU A O 1
ATOM 2246 N N . HIS A 1 295 ? 0.517 -16.371 7.463 1.00 98.12 295 HIS A N 1
ATOM 2247 C CA . HIS A 1 295 ? -0.888 -16.730 7.607 1.00 98.12 295 HIS A CA 1
ATOM 2248 C C . HIS A 1 295 ? -1.802 -15.664 6.990 1.00 98.12 295 HIS A C 1
ATOM 2250 O O . HIS A 1 295 ? -2.724 -16.000 6.246 1.00 98.12 295 HIS A O 1
ATOM 2256 N N . PHE A 1 296 ? -1.527 -14.383 7.230 1.00 98.56 296 PHE A N 1
ATOM 2257 C CA . PHE A 1 296 ? -2.310 -13.286 6.672 1.00 98.56 296 PHE A CA 1
ATOM 2258 C C . PHE A 1 296 ? -2.222 -13.220 5.138 1.00 98.56 296 PHE A C 1
ATOM 2260 O O . PHE A 1 296 ? -3.232 -12.988 4.479 1.00 98.56 296 PHE A O 1
ATOM 2267 N N . TYR A 1 297 ? -1.063 -13.480 4.533 1.00 98.38 297 TYR A N 1
ATOM 2268 C CA . TYR A 1 297 ? -0.911 -13.496 3.071 1.00 98.38 297 TYR A CA 1
ATOM 2269 C C . TYR A 1 297 ? -1.598 -14.692 2.406 1.00 98.38 297 TYR A C 1
ATOM 2271 O O . TYR A 1 297 ? -2.162 -14.554 1.313 1.00 98.38 297 TYR A O 1
ATOM 2279 N N . ARG A 1 298 ? -1.655 -15.841 3.090 1.00 97.75 298 ARG A N 1
ATOM 2280 C CA . ARG A 1 298 ? -2.546 -16.944 2.699 1.00 97.75 298 ARG A CA 1
ATOM 2281 C C . ARG A 1 298 ? -4.011 -16.520 2.783 1.00 97.75 298 ARG A C 1
ATOM 2283 O O . ARG A 1 298 ? -4.746 -16.673 1.814 1.00 97.75 298 ARG A O 1
ATOM 2290 N N . LEU A 1 299 ? -4.414 -15.868 3.873 1.00 98.12 299 LEU A N 1
ATOM 2291 C CA . LEU A 1 299 ? -5.773 -15.344 4.036 1.00 98.12 299 LEU A CA 1
ATOM 2292 C C . LEU A 1 299 ? -6.144 -14.311 2.951 1.00 98.12 299 LEU A C 1
ATOM 2294 O O . LEU A 1 299 ? -7.270 -14.330 2.448 1.00 98.12 299 LEU A O 1
ATOM 2298 N N . LEU A 1 300 ? -5.211 -13.444 2.539 1.00 98.44 300 LEU A N 1
ATOM 2299 C CA . LEU A 1 300 ? -5.386 -12.545 1.392 1.00 98.44 300 LEU A CA 1
ATOM 2300 C C . LEU A 1 300 ? -5.647 -13.330 0.104 1.00 98.44 300 LEU A C 1
ATOM 2302 O O . LEU A 1 300 ? -6.618 -13.036 -0.596 1.00 98.44 300 LEU A O 1
ATOM 2306 N N . SER A 1 301 ? -4.794 -14.319 -0.178 1.00 97.94 301 SER A N 1
ATOM 2307 C CA . SER A 1 301 ? -4.821 -15.119 -1.408 1.00 97.94 301 SER A CA 1
ATOM 2308 C C . SER A 1 301 ? -6.076 -15.972 -1.536 1.00 97.94 301 SER A C 1
ATOM 2310 O O . SER A 1 301 ? -6.641 -16.053 -2.624 1.00 97.94 301 SER A O 1
ATOM 2312 N N . ASP A 1 302 ? -6.508 -16.580 -0.432 1.00 97.06 302 ASP A N 1
ATOM 2313 C CA . ASP A 1 302 ? -7.469 -17.683 -0.454 1.00 97.06 302 ASP A CA 1
ATOM 2314 C C . ASP A 1 302 ? -8.875 -17.243 -0.031 1.00 97.06 302 ASP A C 1
ATOM 2316 O O . ASP A 1 302 ? -9.864 -17.872 -0.406 1.00 97.06 302 ASP A O 1
ATOM 2320 N N . TYR A 1 303 ? -8.989 -16.138 0.717 1.00 97.81 303 TYR A N 1
ATOM 2321 C CA . TYR A 1 303 ? -10.257 -15.715 1.308 1.00 97.81 303 TYR A CA 1
ATOM 2322 C C . TYR A 1 303 ? -10.601 -14.249 1.034 1.00 97.81 303 TYR A C 1
ATOM 2324 O O . TYR A 1 303 ? -11.608 -13.971 0.381 1.00 97.81 303 TYR A O 1
ATOM 2332 N N . LEU A 1 304 ? -9.785 -13.293 1.485 1.00 98.50 304 LEU A N 1
ATOM 2333 C CA . LEU A 1 304 ? -10.171 -11.877 1.490 1.00 98.50 304 LEU A CA 1
ATOM 2334 C C . LEU A 1 304 ? -10.291 -11.300 0.077 1.00 98.50 304 LEU A C 1
ATOM 2336 O O . LEU A 1 304 ? -11.323 -10.712 -0.264 1.00 98.50 304 LEU A O 1
ATOM 2340 N N . LEU A 1 305 ? -9.262 -11.480 -0.757 1.00 98.25 305 LEU A N 1
ATOM 2341 C CA . LEU A 1 305 ? -9.260 -10.934 -2.112 1.00 98.25 305 LEU A CA 1
ATOM 2342 C C . LEU A 1 305 ? -10.207 -11.699 -3.043 1.00 98.25 305 LEU A C 1
ATOM 2344 O O . LEU A 1 305 ? -10.967 -11.015 -3.730 1.00 98.25 305 LEU A O 1
ATOM 2348 N N . PRO A 1 306 ? -10.258 -13.053 -3.069 1.00 97.56 306 PRO A N 1
ATOM 2349 C CA . PRO A 1 306 ? -11.178 -13.807 -3.930 1.00 97.56 306 PRO A CA 1
ATOM 2350 C C . PRO A 1 306 ? -12.660 -13.607 -3.623 1.00 97.56 306 PRO A C 1
ATOM 2352 O O . PRO A 1 306 ? -13.458 -13.626 -4.563 1.00 97.56 306 PRO A O 1
ATOM 2355 N N . ASN A 1 307 ? -13.028 -13.326 -2.371 1.00 97.12 307 ASN A N 1
ATOM 2356 C CA . ASN A 1 307 ? -14.411 -13.012 -1.991 1.00 97.12 307 ASN A CA 1
ATOM 2357 C C . ASN A 1 307 ? -14.730 -11.508 -2.051 1.00 97.12 307 ASN A C 1
ATOM 2359 O O . ASN A 1 307 ? -15.868 -11.111 -1.830 1.00 97.12 307 ASN A O 1
ATOM 2363 N N . GLY A 1 308 ? -13.747 -10.658 -2.378 1.00 96.88 308 GLY A N 1
ATOM 2364 C CA . GLY A 1 308 ? -13.951 -9.210 -2.502 1.00 96.88 308 GLY A CA 1
ATOM 2365 C C . GLY A 1 308 ? -14.225 -8.512 -1.168 1.00 96.88 308 GLY A C 1
ATOM 2366 O O . GLY A 1 308 ? -14.791 -7.421 -1.161 1.00 96.88 308 GLY A O 1
ATOM 2367 N N . LEU A 1 309 ? -13.832 -9.142 -0.055 1.00 97.44 309 LEU A N 1
ATOM 2368 C CA . LEU A 1 309 ? -14.002 -8.612 1.298 1.00 97.44 309 LEU A CA 1
ATOM 2369 C C . LEU A 1 309 ? -13.028 -7.466 1.573 1.00 97.44 309 LEU A C 1
ATOM 2371 O O . LEU A 1 309 ? -13.389 -6.507 2.244 1.00 97.44 309 LEU A O 1
ATOM 2375 N N . LEU A 1 310 ? -11.813 -7.553 1.024 1.00 98.19 310 LEU A N 1
ATOM 2376 C CA . LEU A 1 310 ? -10.813 -6.492 1.093 1.00 98.19 310 LEU A CA 1
ATOM 2377 C C . LEU A 1 310 ? -10.655 -5.839 -0.283 1.00 98.19 310 LEU A C 1
ATOM 2379 O O . LEU A 1 310 ? -10.364 -6.515 -1.273 1.00 98.19 310 LEU A O 1
ATOM 2383 N N . LYS A 1 311 ? -10.841 -4.521 -0.341 1.00 97.50 311 LYS A N 1
ATOM 2384 C CA . LYS A 1 311 ? -10.683 -3.713 -1.550 1.00 97.50 311 LYS A CA 1
ATOM 2385 C C . LYS A 1 311 ? -9.309 -3.035 -1.555 1.00 97.50 311 LYS A C 1
ATOM 2387 O O . LYS A 1 311 ? -8.914 -2.479 -0.526 1.00 97.50 311 LYS A O 1
ATOM 2392 N N . PRO A 1 312 ? -8.600 -3.045 -2.696 1.00 97.56 312 PRO A N 1
ATOM 2393 C CA . PRO A 1 312 ? -7.367 -2.285 -2.865 1.00 97.56 312 PRO A CA 1
ATOM 2394 C C . PRO A 1 312 ? -7.592 -0.778 -2.713 1.00 97.56 312 PRO A C 1
ATOM 2396 O O . PRO A 1 312 ? -8.683 -0.268 -2.989 1.00 97.56 312 PRO A O 1
ATOM 2399 N N . ASN A 1 313 ? -6.541 -0.049 -2.346 1.00 95.06 313 ASN A N 1
ATOM 2400 C CA . ASN A 1 313 ? -6.591 1.407 -2.317 1.00 95.06 313 ASN A CA 1
ATOM 2401 C C . ASN A 1 313 ? -6.678 1.983 -3.737 1.00 95.06 313 ASN A C 1
ATOM 2403 O O . ASN A 1 313 ? -6.122 1.450 -4.699 1.00 95.06 313 ASN A O 1
ATOM 2407 N N . LYS A 1 314 ? -7.350 3.132 -3.862 1.00 90.69 314 LYS A N 1
ATOM 2408 C CA . LYS A 1 314 ? -7.425 3.882 -5.123 1.00 90.69 314 LYS A CA 1
ATOM 2409 C C . LYS A 1 314 ? -6.017 4.253 -5.611 1.00 90.69 314 LYS A C 1
ATOM 2411 O O . LYS A 1 314 ? -5.181 4.742 -4.847 1.00 90.69 314 LYS A O 1
ATOM 2416 N N . VAL A 1 315 ? -5.783 4.044 -6.904 1.00 87.75 315 VAL A N 1
ATOM 2417 C CA . VAL A 1 315 ? -4.480 4.226 -7.551 1.00 87.75 315 VAL A CA 1
ATOM 2418 C C . VAL A 1 315 ? -4.354 5.631 -8.133 1.00 87.75 315 VAL A C 1
ATOM 2420 O O . VAL A 1 315 ? -5.255 6.118 -8.813 1.00 87.75 315 VAL A O 1
ATOM 2423 N N . THR A 1 316 ? -3.201 6.270 -7.938 1.00 85.00 316 THR A N 1
ATOM 2424 C CA . THR A 1 316 ? -2.782 7.435 -8.736 1.00 85.00 316 THR A CA 1
ATOM 2425 C C . THR A 1 316 ? -1.530 7.074 -9.519 1.00 85.00 316 THR A C 1
ATOM 2427 O O . THR A 1 316 ? -0.460 6.889 -8.950 1.00 85.00 316 THR A O 1
ATOM 2430 N N . ARG A 1 317 ? -1.649 6.939 -10.838 1.00 77.88 317 ARG A N 1
ATOM 2431 C CA . ARG A 1 317 ? -0.525 6.538 -11.691 1.00 77.88 317 ARG A CA 1
ATOM 2432 C C . ARG A 1 317 ? 0.476 7.684 -11.844 1.00 77.88 317 ARG A C 1
ATOM 2434 O O . ARG A 1 317 ? 0.061 8.805 -12.124 1.00 77.88 317 ARG A O 1
ATOM 2441 N N . ILE A 1 318 ? 1.769 7.374 -11.743 1.00 75.69 318 ILE A N 1
ATOM 2442 C CA . ILE A 1 318 ? 2.849 8.311 -12.070 1.00 75.69 318 ILE A CA 1
ATOM 2443 C C . ILE A 1 318 ? 3.561 7.796 -13.333 1.00 75.69 318 ILE A C 1
ATOM 2445 O O . ILE A 1 318 ? 3.979 6.633 -13.376 1.00 75.69 318 ILE A O 1
ATOM 2449 N N . PRO A 1 319 ? 3.642 8.597 -14.412 1.00 68.88 319 PRO A N 1
ATOM 2450 C CA . PRO A 1 319 ? 4.366 8.202 -15.618 1.00 68.88 319 PRO A CA 1
ATOM 2451 C C . PRO A 1 319 ? 5.888 8.163 -15.375 1.00 68.88 319 PRO A C 1
ATOM 2453 O O . PRO A 1 319 ? 6.385 8.661 -14.375 1.00 68.88 319 PRO A O 1
ATOM 2456 N N . GLY A 1 320 ? 6.650 7.567 -16.298 1.00 70.81 320 GLY A N 1
ATOM 2457 C CA . GLY A 1 320 ? 8.123 7.652 -16.286 1.00 70.81 320 GLY A CA 1
ATOM 2458 C C . GLY A 1 320 ? 8.881 6.441 -15.727 1.00 70.81 320 GLY A C 1
ATOM 2459 O O . GLY A 1 320 ? 10.110 6.431 -15.768 1.00 70.81 320 GLY A O 1
ATOM 2460 N N . GLY A 1 321 ? 8.193 5.389 -15.270 1.00 80.31 321 GLY A N 1
ATOM 2461 C CA . GLY A 1 321 ? 8.863 4.184 -14.761 1.00 80.31 321 GLY A CA 1
ATOM 2462 C C . GLY A 1 321 ? 9.707 4.485 -13.521 1.00 80.31 321 GLY A C 1
ATOM 2463 O O . GLY A 1 321 ? 9.347 5.356 -12.739 1.00 80.31 321 GLY A O 1
ATOM 2464 N N . LEU A 1 322 ? 10.848 3.813 -13.348 1.00 79.94 322 LEU A N 1
ATOM 2465 C CA . LEU A 1 322 ? 11.739 4.077 -12.209 1.00 79.94 322 LEU A CA 1
ATOM 2466 C C . LEU A 1 322 ? 12.197 5.549 -12.131 1.00 79.94 322 LEU A C 1
ATOM 2468 O O . LEU A 1 322 ? 12.352 6.073 -11.037 1.00 79.94 322 LEU A O 1
ATOM 2472 N N . ASN A 1 323 ? 12.312 6.263 -13.256 1.00 78.44 323 ASN A N 1
ATOM 2473 C CA . ASN A 1 323 ? 12.678 7.687 -13.241 1.00 78.44 323 ASN A CA 1
ATOM 2474 C C . ASN A 1 323 ? 11.620 8.588 -12.582 1.00 78.44 323 ASN A C 1
ATOM 2476 O O . ASN A 1 323 ? 11.949 9.679 -12.135 1.00 78.44 323 ASN A O 1
ATOM 2480 N N . GLY A 1 324 ? 10.358 8.152 -12.507 1.00 73.12 324 GLY A N 1
ATOM 2481 C CA . GLY A 1 324 ? 9.296 8.935 -11.871 1.00 73.12 324 GLY A CA 1
ATOM 2482 C C . GLY A 1 324 ? 9.301 8.855 -10.339 1.00 73.12 324 GLY A C 1
ATOM 2483 O O . GLY A 1 324 ? 8.558 9.591 -9.691 1.00 73.12 324 GLY A O 1
ATOM 2484 N N . VAL A 1 325 ? 10.111 7.967 -9.743 1.00 76.38 325 VAL A N 1
ATOM 2485 C CA . VAL A 1 325 ? 10.113 7.716 -8.292 1.00 76.38 325 VAL A CA 1
ATOM 2486 C C . VAL A 1 325 ? 10.418 8.971 -7.484 1.00 76.38 325 VAL A C 1
ATOM 2488 O O . VAL A 1 325 ? 9.717 9.229 -6.503 1.00 76.38 325 VAL A O 1
ATOM 2491 N N . GLU A 1 326 ? 11.424 9.750 -7.885 1.00 73.25 326 GLU A N 1
ATOM 2492 C CA . GLU A 1 326 ? 11.826 10.960 -7.160 1.00 73.25 326 GLU A CA 1
ATOM 2493 C C . GLU A 1 326 ? 10.718 12.022 -7.153 1.00 73.25 326 GLU A C 1
ATOM 2495 O O . GLU A 1 326 ? 10.422 12.590 -6.101 1.00 73.25 326 GLU A O 1
ATOM 2500 N N . GLU A 1 327 ? 10.032 12.227 -8.284 1.00 66.62 327 GLU A N 1
ATOM 2501 C CA . GLU A 1 327 ? 8.887 13.145 -8.381 1.00 66.62 327 GLU A CA 1
ATOM 2502 C C . GLU A 1 327 ? 7.781 12.743 -7.392 1.00 66.62 327 GLU A C 1
ATOM 2504 O O . GLU A 1 327 ? 7.267 13.571 -6.628 1.00 66.62 327 GLU A O 1
ATOM 2509 N N . GLY A 1 328 ? 7.479 11.443 -7.334 1.00 56.34 328 GLY A N 1
ATOM 2510 C CA . GLY A 1 328 ? 6.484 10.890 -6.422 1.00 56.34 328 GLY A CA 1
ATOM 2511 C C . GLY A 1 328 ? 6.847 10.990 -4.933 1.00 56.34 328 GLY A C 1
ATOM 2512 O O . GLY A 1 328 ? 5.937 11.022 -4.103 1.00 56.34 328 GLY A O 1
ATOM 2513 N N . GLN A 1 329 ? 8.140 11.086 -4.591 1.00 60.66 329 GLN A N 1
ATOM 2514 C CA . GLN A 1 329 ? 8.637 11.188 -3.210 1.00 60.66 329 GLN A CA 1
ATOM 2515 C C . GLN A 1 329 ? 8.632 12.614 -2.629 1.00 60.66 329 GLN A C 1
ATOM 2517 O O . GLN A 1 329 ? 8.911 12.783 -1.440 1.00 60.66 329 GLN A O 1
ATOM 2522 N N . SER A 1 330 ? 8.310 13.647 -3.413 1.00 56.06 330 SER A N 1
ATOM 2523 C CA . SER A 1 330 ? 8.270 15.025 -2.905 1.00 56.06 330 SER A CA 1
ATOM 2524 C C . SER A 1 330 ? 7.213 15.211 -1.790 1.00 56.06 330 SER A C 1
ATOM 2526 O O . SER A 1 330 ? 6.083 14.721 -1.860 1.00 56.06 330 SER A O 1
ATOM 2528 N N . SER A 1 331 ? 7.581 15.908 -0.706 1.00 43.91 331 SER A N 1
ATOM 2529 C CA . SER A 1 331 ? 6.808 15.968 0.554 1.00 43.91 331 SER A CA 1
ATOM 2530 C C . SER A 1 331 ? 5.440 16.657 0.434 1.00 43.91 331 SER A C 1
ATOM 2532 O O . SER A 1 331 ? 4.492 16.275 1.122 1.00 43.91 331 SER A O 1
ATOM 2534 N N . SER A 1 332 ? 5.296 17.627 -0.474 1.00 39.56 332 SER A N 1
ATOM 2535 C CA . SER A 1 332 ? 4.007 18.250 -0.823 1.00 39.56 332 SER A CA 1
ATOM 2536 C C . SER A 1 332 ? 3.054 17.266 -1.516 1.00 39.56 332 SER A C 1
ATOM 2538 O O . SER A 1 332 ? 1.830 17.341 -1.369 1.00 39.56 332 SER A O 1
ATOM 2540 N N . PHE A 1 333 ? 3.614 16.295 -2.233 1.00 41.97 333 PHE A N 1
ATOM 2541 C CA . PHE A 1 333 ? 2.873 15.304 -2.993 1.00 41.97 333 PHE A CA 1
ATOM 2542 C C . PHE A 1 333 ? 2.443 14.106 -2.137 1.00 41.97 333 PHE A C 1
ATOM 2544 O O . PHE A 1 333 ? 1.345 13.601 -2.356 1.00 41.97 333 PHE A O 1
ATOM 2551 N N . LEU A 1 334 ? 3.229 13.674 -1.148 1.00 45.44 334 LEU A N 1
ATOM 2552 C CA . LEU A 1 334 ? 2.874 12.541 -0.275 1.00 45.44 334 LEU A CA 1
ATOM 2553 C C . LEU A 1 334 ? 1.795 12.876 0.771 1.00 45.44 334 LEU A C 1
ATOM 2555 O O . LEU A 1 334 ? 1.005 12.010 1.136 1.00 45.44 334 LEU A O 1
ATOM 2559 N N . ASN A 1 335 ? 1.717 14.134 1.215 1.00 37.62 335 ASN A N 1
ATOM 2560 C CA . ASN A 1 335 ? 0.780 14.565 2.262 1.00 37.62 335 ASN A CA 1
ATOM 2561 C C . ASN A 1 335 ? -0.615 14.963 1.743 1.00 37.62 335 ASN A C 1
ATOM 2563 O O . ASN A 1 335 ? -1.533 15.157 2.538 1.00 37.62 335 ASN A O 1
ATOM 2567 N N . SER A 1 336 ? -0.798 15.113 0.427 1.00 33.06 336 SER A N 1
ATOM 2568 C CA . SER A 1 336 ? -2.016 15.704 -0.152 1.00 33.06 336 SER A CA 1
ATOM 2569 C C . SER A 1 336 ? -3.052 14.684 -0.649 1.00 33.06 336 SER A C 1
ATOM 2571 O O . SER A 1 336 ? -4.224 15.030 -0.803 1.00 33.06 336 SER A O 1
ATOM 2573 N N . HIS A 1 337 ? -2.670 13.422 -0.879 1.00 35.22 337 HIS A N 1
ATOM 2574 C CA . HIS A 1 337 ? -3.539 12.439 -1.534 1.00 35.22 337 HIS A CA 1
ATOM 2575 C C . HIS A 1 337 ? -3.308 11.025 -0.979 1.00 35.22 337 HIS A C 1
ATOM 2577 O O . HIS A 1 337 ? -2.256 10.442 -1.214 1.00 35.22 337 HIS A O 1
ATOM 2583 N N . GLY A 1 338 ? -4.301 10.453 -0.283 1.00 28.95 338 GLY A N 1
ATOM 2584 C CA . GLY A 1 338 ? -4.295 9.083 0.270 1.00 28.95 338 GLY A CA 1
ATOM 2585 C C . GLY A 1 338 ? -4.370 7.962 -0.780 1.00 28.95 338 GLY A C 1
ATOM 2586 O O . GLY A 1 338 ? -5.111 6.998 -0.597 1.00 28.95 338 GLY A O 1
ATOM 2587 N N . TYR A 1 339 ? -3.651 8.118 -1.892 1.00 32.84 339 TYR A N 1
ATOM 2588 C CA . TYR A 1 339 ? -3.596 7.188 -3.014 1.00 32.84 339 TYR A CA 1
ATOM 2589 C C . TYR A 1 339 ? -2.207 6.581 -3.137 1.00 32.84 339 TYR A C 1
ATOM 2591 O O . TYR A 1 339 ? -1.195 7.270 -3.001 1.00 32.84 339 TYR A O 1
ATOM 2599 N N . VAL A 1 340 ? -2.177 5.292 -3.453 1.00 38.62 340 VAL A N 1
ATOM 2600 C CA . VAL A 1 340 ? -0.941 4.564 -3.704 1.00 38.62 340 VAL A CA 1
ATOM 2601 C C . VAL A 1 340 ? -0.540 4.720 -5.177 1.00 38.62 340 VAL A C 1
ATOM 2603 O O . VAL A 1 340 ? -1.394 4.732 -6.070 1.00 38.62 340 VAL A O 1
ATOM 2606 N N . ARG A 1 341 ? 0.759 4.924 -5.422 1.00 47.22 341 ARG A N 1
ATOM 2607 C CA . ARG A 1 341 ? 1.298 5.453 -6.686 1.00 47.22 341 ARG A CA 1
ATOM 2608 C C . ARG A 1 341 ? 2.229 4.500 -7.396 1.00 47.22 341 ARG A C 1
ATOM 2610 O O . ARG A 1 341 ? 3.045 3.875 -6.735 1.00 47.22 341 ARG A O 1
ATOM 2617 N N . ILE A 1 342 ? 2.100 4.424 -8.724 1.00 38.50 342 ILE A N 1
ATOM 2618 C CA . ILE A 1 342 ? 2.568 3.261 -9.483 1.00 38.50 342 ILE A CA 1
ATOM 2619 C C . ILE A 1 342 ? 3.271 3.610 -10.787 1.00 38.50 342 ILE A C 1
ATOM 2621 O O . ILE A 1 342 ? 2.778 4.439 -11.553 1.00 38.50 342 ILE A O 1
ATOM 2625 N N . TYR A 1 343 ? 4.371 2.894 -11.040 1.00 48.84 343 TYR A N 1
ATOM 2626 C CA . TYR A 1 343 ? 5.273 3.044 -12.181 1.00 48.84 343 TYR A CA 1
ATOM 2627 C C . TYR A 1 343 ? 5.181 1.867 -13.160 1.00 48.84 343 TYR A C 1
ATOM 2629 O O . TYR A 1 343 ? 4.947 0.735 -12.749 1.00 48.84 343 TYR A O 1
ATOM 2637 N N . PHE A 1 344 ? 5.410 2.144 -14.449 1.00 36.91 344 PHE A N 1
ATOM 2638 C CA . PHE A 1 344 ? 5.490 1.154 -15.533 1.00 36.91 344 PHE A CA 1
ATOM 2639 C C . PHE A 1 344 ? 6.873 1.172 -16.189 1.00 36.91 344 PHE A C 1
ATOM 2641 O O . PHE A 1 344 ? 7.360 2.236 -16.574 1.00 36.91 344 PHE A O 1
ATOM 2648 N N . HIS A 1 345 ? 7.466 -0.003 -16.400 1.00 37.59 345 HIS A N 1
ATOM 2649 C CA . HIS A 1 345 ? 8.766 -0.164 -17.053 1.00 37.59 345 HIS A CA 1
ATOM 2650 C C . HIS A 1 345 ? 8.625 -0.566 -18.537 1.00 37.59 345 HIS A C 1
ATOM 2652 O O . HIS A 1 345 ? 8.982 -1.674 -18.925 1.00 37.59 345 HIS A O 1
ATOM 2658 N N . GLU A 1 346 ? 8.083 0.308 -19.395 1.00 39.03 346 GLU A N 1
ATOM 2659 C CA . GLU A 1 346 ? 7.890 -0.026 -20.826 1.00 39.03 346 GLU A CA 1
ATOM 2660 C C . GLU A 1 346 ? 8.953 0.563 -21.774 1.00 39.03 346 GLU A C 1
ATOM 2662 O O . GLU A 1 346 ? 9.275 -0.048 -22.793 1.00 39.03 346 GLU A O 1
ATOM 2667 N N . ILE A 1 347 ? 9.573 1.702 -21.450 1.00 33.41 347 ILE A N 1
ATOM 2668 C CA . ILE A 1 347 ? 10.303 2.496 -22.460 1.00 33.41 347 ILE A CA 1
ATOM 2669 C C . ILE A 1 347 ? 11.683 1.907 -22.817 1.00 33.41 347 ILE A C 1
ATOM 2671 O O . ILE A 1 347 ? 12.040 1.850 -23.993 1.00 33.41 347 ILE A O 1
ATOM 2675 N N . ILE A 1 348 ? 12.455 1.401 -21.847 1.00 36.75 348 ILE A N 1
ATOM 2676 C CA . ILE A 1 348 ? 13.828 0.910 -22.106 1.00 36.75 348 ILE A CA 1
ATOM 2677 C C . ILE A 1 348 ? 13.842 -0.556 -22.582 1.00 36.75 348 ILE A C 1
ATOM 2679 O O . ILE A 1 348 ? 14.655 -0.940 -23.428 1.00 36.75 348 ILE A O 1
ATOM 2683 N N . PHE A 1 349 ? 12.896 -1.373 -22.108 1.00 35.09 349 PHE A N 1
ATOM 2684 C CA . PHE A 1 349 ? 12.757 -2.779 -22.507 1.00 35.09 349 PHE A CA 1
ATOM 2685 C C . PHE A 1 349 ? 12.364 -2.917 -23.989 1.00 35.09 349 PHE A C 1
ATOM 2687 O O . PHE A 1 349 ? 12.848 -3.811 -24.689 1.00 35.09 349 PHE A O 1
ATOM 2694 N N . MET A 1 350 ? 11.548 -1.987 -24.502 1.00 33.59 350 MET A N 1
ATOM 2695 C CA . MET A 1 350 ? 11.127 -1.958 -25.904 1.00 33.59 350 MET A CA 1
ATOM 2696 C C . MET A 1 350 ? 12.297 -1.644 -26.851 1.00 33.59 350 MET A C 1
ATOM 2698 O O . MET A 1 350 ? 12.486 -2.348 -27.843 1.00 33.59 350 MET A O 1
ATOM 2702 N N . VAL A 1 351 ? 13.148 -0.670 -26.503 1.00 33.25 351 VAL A N 1
ATOM 2703 C CA . VAL A 1 351 ? 14.340 -0.298 -27.290 1.00 33.25 351 VAL A CA 1
ATOM 2704 C C . VAL A 1 351 ? 15.379 -1.428 -27.303 1.00 33.25 351 VAL A C 1
ATOM 2706 O O . VAL A 1 351 ? 15.914 -1.768 -28.361 1.00 33.25 351 VAL A O 1
ATOM 2709 N N . LYS A 1 352 ? 15.621 -2.086 -26.159 1.00 39.44 352 LYS A N 1
ATOM 2710 C CA . LYS A 1 352 ? 16.573 -3.208 -26.071 1.00 39.44 352 LYS A CA 1
ATOM 2711 C C . LYS A 1 352 ? 16.106 -4.444 -26.855 1.00 39.44 352 LYS A C 1
ATOM 2713 O O . LYS A 1 352 ? 16.928 -5.077 -27.516 1.00 39.44 352 LYS A O 1
ATOM 2718 N N . ASN A 1 353 ? 14.809 -4.761 -26.860 1.00 38.75 353 ASN A N 1
ATOM 2719 C CA . ASN A 1 353 ? 14.278 -5.883 -27.648 1.00 38.75 353 ASN A CA 1
ATOM 2720 C C . ASN A 1 353 ? 14.284 -5.612 -29.157 1.00 38.75 353 ASN A C 1
ATOM 2722 O O . ASN A 1 353 ? 14.537 -6.534 -29.929 1.00 38.75 353 ASN A O 1
ATOM 2726 N N . VAL A 1 354 ? 14.098 -4.359 -29.583 1.00 36.22 354 VAL A N 1
ATOM 2727 C CA . VAL A 1 354 ? 14.242 -3.954 -30.993 1.00 36.22 354 VAL A CA 1
ATOM 2728 C C . VAL A 1 354 ? 15.694 -4.093 -31.463 1.00 36.22 354 VAL A C 1
ATOM 2730 O O . VAL A 1 354 ? 15.938 -4.659 -32.527 1.00 36.22 354 VAL A O 1
ATOM 2733 N N . ILE A 1 355 ? 16.671 -3.675 -30.650 1.00 39.44 355 ILE A N 1
ATOM 2734 C CA . ILE A 1 355 ? 18.104 -3.839 -30.960 1.00 39.44 355 ILE A CA 1
ATOM 2735 C C . ILE A 1 355 ? 18.504 -5.324 -30.978 1.00 39.44 355 ILE A C 1
ATOM 2737 O O . ILE A 1 355 ? 19.305 -5.741 -31.814 1.00 39.44 355 ILE A O 1
ATOM 2741 N N . LYS A 1 356 ? 17.932 -6.139 -30.084 1.00 39.28 356 LYS A N 1
ATOM 2742 C CA . LYS A 1 356 ? 18.186 -7.586 -30.017 1.00 39.28 356 LYS A CA 1
ATOM 2743 C C . LYS A 1 356 ? 17.567 -8.337 -31.205 1.00 39.28 356 LYS A C 1
ATOM 2745 O O . LYS A 1 356 ? 18.232 -9.195 -31.774 1.00 39.28 356 LYS A O 1
ATOM 2750 N N . ALA A 1 357 ? 16.357 -7.961 -31.627 1.00 37.97 357 ALA A N 1
ATOM 2751 C CA . ALA A 1 357 ? 15.677 -8.516 -32.801 1.00 37.97 357 ALA A CA 1
ATOM 2752 C C . ALA A 1 357 ? 16.309 -8.073 -34.134 1.00 37.97 357 ALA A C 1
ATOM 2754 O O . ALA A 1 357 ? 16.305 -8.830 -35.099 1.00 37.97 357 ALA A O 1
ATOM 2755 N N . ALA A 1 358 ? 16.898 -6.874 -34.196 1.00 37.16 358 ALA A N 1
ATOM 2756 C CA . ALA A 1 358 ? 17.647 -6.409 -35.367 1.00 37.16 358 ALA A CA 1
ATOM 2757 C C . ALA A 1 358 ? 18.991 -7.141 -35.556 1.00 37.16 358 ALA A C 1
ATOM 2759 O O . ALA A 1 358 ? 19.538 -7.140 -36.657 1.00 37.16 358 ALA A O 1
ATOM 2760 N N . LYS A 1 359 ? 19.519 -7.760 -34.492 1.00 38.94 359 LYS A N 1
ATOM 2761 C CA . LYS A 1 359 ? 20.796 -8.489 -34.488 1.00 38.94 359 LYS A CA 1
ATOM 2762 C C . LYS A 1 359 ? 20.651 -10.009 -34.636 1.00 38.94 359 LYS A C 1
ATOM 2764 O O . LYS A 1 359 ? 21.662 -10.670 -34.856 1.00 38.94 359 LYS A O 1
ATOM 2769 N N . SER A 1 360 ? 19.449 -10.582 -34.517 1.00 38.25 360 SER A N 1
ATOM 2770 C CA . SER A 1 360 ? 19.248 -12.034 -34.617 1.00 38.25 360 SER A CA 1
ATOM 2771 C C . SER A 1 360 ? 18.793 -12.475 -36.016 1.00 38.25 360 SER A C 1
ATOM 2773 O O . SER A 1 360 ? 17.839 -11.959 -36.594 1.00 38.25 360 SER A O 1
ATOM 2775 N N . ASN A 1 361 ? 19.465 -13.493 -36.561 1.00 41.94 361 ASN A N 1
ATOM 2776 C CA . ASN A 1 361 ? 19.128 -14.158 -37.828 1.00 41.94 361 ASN A CA 1
ATOM 2777 C C . ASN A 1 361 ? 17.946 -15.147 -37.666 1.00 41.94 361 ASN A C 1
ATOM 2779 O O . ASN A 1 361 ? 18.065 -16.320 -38.009 1.00 41.94 361 ASN A O 1
ATOM 2783 N N . GLN A 1 362 ? 16.808 -14.714 -37.110 1.00 40.94 362 GLN A N 1
ATOM 2784 C CA . GLN A 1 362 ? 15.648 -15.592 -36.861 1.00 40.94 362 GLN A CA 1
ATOM 2785 C C . GLN A 1 362 ? 14.392 -15.253 -37.695 1.00 40.94 362 GLN A C 1
ATOM 2787 O O . GLN A 1 362 ? 14.342 -14.271 -38.443 1.00 40.94 362 GLN A O 1
ATOM 2792 N N . SER A 1 363 ? 13.442 -16.196 -37.668 1.00 48.00 363 SER A N 1
ATOM 2793 C CA . SER A 1 363 ? 12.483 -16.550 -38.730 1.00 48.00 363 SER A CA 1
ATOM 2794 C C . SER A 1 363 ? 11.410 -15.495 -39.084 1.00 48.00 363 SER A C 1
ATOM 2796 O O . SER A 1 363 ? 11.224 -14.473 -38.426 1.00 48.00 363 SER A O 1
ATOM 2798 N N . SER A 1 364 ? 10.677 -15.739 -40.177 1.00 48.12 364 SER A N 1
ATOM 2799 C CA . SER A 1 364 ? 9.730 -14.806 -40.812 1.00 48.12 364 SER A CA 1
ATOM 2800 C C . SER A 1 364 ? 8.469 -14.461 -39.997 1.00 48.12 364 SER A C 1
ATOM 2802 O O . SER A 1 364 ? 7.826 -13.455 -40.311 1.00 48.12 364 SER A O 1
ATOM 2804 N N . SER A 1 365 ? 8.111 -15.225 -38.956 1.00 40.50 365 SER A N 1
ATOM 2805 C CA . SER A 1 365 ? 6.943 -14.933 -38.104 1.00 40.50 365 SER A CA 1
ATOM 2806 C C . SER A 1 365 ? 7.254 -13.900 -37.010 1.00 40.50 365 SER A C 1
ATOM 2808 O O . SER A 1 365 ? 6.448 -13.000 -36.775 1.00 40.50 365 SER A O 1
ATOM 2810 N N . GLU A 1 366 ? 8.458 -13.923 -36.434 1.00 40.31 366 GLU A N 1
ATOM 2811 C CA . GLU A 1 366 ? 8.918 -12.943 -35.436 1.00 40.31 366 GLU A CA 1
ATOM 2812 C C . GLU A 1 366 ? 9.150 -11.557 -36.052 1.00 40.31 366 GLU A C 1
ATOM 2814 O O . GLU A 1 366 ? 8.872 -10.536 -35.420 1.00 40.31 366 GLU A O 1
ATOM 2819 N N . LYS A 1 367 ? 9.523 -11.499 -37.339 1.00 42.84 367 LYS A N 1
ATOM 2820 C CA . LYS A 1 367 ? 9.577 -10.244 -38.111 1.00 42.84 367 LYS A CA 1
ATOM 2821 C C . LYS A 1 367 ? 8.211 -9.551 -38.217 1.00 42.84 367 LYS A C 1
ATOM 2823 O O . LYS A 1 367 ? 8.164 -8.322 -38.241 1.00 42.84 367 LYS A O 1
ATOM 2828 N N . ARG A 1 368 ? 7.092 -10.294 -38.226 1.00 42.25 368 ARG A N 1
ATOM 2829 C CA . ARG A 1 368 ? 5.733 -9.707 -38.233 1.00 42.25 368 ARG A CA 1
ATOM 2830 C C . ARG A 1 368 ? 5.344 -9.126 -36.870 1.00 42.25 368 ARG A C 1
ATOM 2832 O O . ARG A 1 368 ? 4.701 -8.078 -36.826 1.00 42.25 368 ARG A O 1
ATOM 2839 N N . SER A 1 369 ? 5.782 -9.746 -35.776 1.00 38.38 369 SER A N 1
ATOM 2840 C CA . SER A 1 369 ? 5.569 -9.247 -34.408 1.00 38.38 369 SER A CA 1
ATOM 2841 C C . SER A 1 369 ? 6.443 -8.027 -34.093 1.00 38.38 369 SER A C 1
ATOM 2843 O O . SER A 1 369 ? 5.961 -7.057 -33.508 1.00 38.38 369 SER A O 1
ATOM 2845 N N . ALA A 1 370 ? 7.693 -8.014 -34.571 1.00 37.41 370 ALA A N 1
ATOM 2846 C CA . ALA A 1 370 ? 8.576 -6.850 -34.499 1.00 37.41 370 ALA A CA 1
ATOM 2847 C C . ALA A 1 370 ? 7.996 -5.649 -35.264 1.00 37.41 370 ALA A C 1
ATOM 2849 O O . ALA A 1 370 ? 8.018 -4.532 -34.754 1.00 37.41 370 ALA A O 1
ATOM 2850 N N . LEU A 1 371 ? 7.383 -5.879 -36.432 1.00 40.81 371 LEU A N 1
ATOM 2851 C CA . LEU A 1 371 ? 6.676 -4.845 -37.193 1.00 40.81 371 LEU A CA 1
ATOM 2852 C C . LEU A 1 371 ? 5.481 -4.272 -36.409 1.00 40.81 371 LEU A C 1
ATOM 2854 O O . LEU A 1 371 ? 5.247 -3.064 -36.435 1.00 40.81 371 LEU A O 1
ATOM 2858 N N . HIS A 1 372 ? 4.765 -5.120 -35.662 1.00 40.50 372 HIS A N 1
ATOM 2859 C CA . HIS A 1 372 ? 3.646 -4.725 -34.803 1.00 40.50 372 HIS A CA 1
ATOM 2860 C C . HIS A 1 372 ? 4.074 -3.792 -33.658 1.00 40.50 372 HIS A C 1
ATOM 2862 O O . HIS A 1 372 ? 3.363 -2.816 -33.407 1.00 40.50 372 HIS A O 1
ATOM 2868 N N . LEU A 1 373 ? 5.232 -4.052 -33.033 1.00 37.59 373 LEU A N 1
ATOM 2869 C CA . LEU A 1 373 ? 5.861 -3.192 -32.017 1.00 37.59 373 LEU A CA 1
ATOM 2870 C C . LEU A 1 373 ? 6.433 -1.897 -32.622 1.00 37.59 373 LEU A C 1
ATOM 2872 O O . LEU A 1 373 ? 6.284 -0.820 -32.049 1.00 37.59 373 LEU A O 1
ATOM 2876 N N . TYR A 1 374 ? 7.030 -1.979 -33.814 1.00 44.19 374 TYR A N 1
ATOM 2877 C CA . TYR A 1 374 ? 7.586 -0.824 -34.529 1.00 44.19 374 TYR A CA 1
ATOM 2878 C C . TYR A 1 374 ? 6.505 0.185 -34.930 1.00 44.19 374 TYR A C 1
ATOM 2880 O O . TYR A 1 374 ? 6.720 1.394 -34.901 1.00 44.19 374 TYR A O 1
ATOM 2888 N N . THR A 1 375 ? 5.307 -0.311 -35.254 1.00 41.59 375 THR A N 1
ATOM 2889 C CA . THR A 1 375 ? 4.166 0.550 -35.580 1.00 41.59 375 THR A CA 1
ATOM 2890 C C . THR A 1 375 ? 3.737 1.385 -34.370 1.00 41.59 375 THR A C 1
ATOM 2892 O O . THR A 1 375 ? 3.477 2.575 -34.509 1.00 41.59 375 THR A O 1
ATOM 2895 N N . VAL A 1 376 ? 3.715 0.782 -33.174 1.00 39.75 376 VAL A N 1
ATOM 2896 C CA . VAL A 1 376 ? 3.401 1.463 -31.903 1.00 39.75 376 VAL A CA 1
ATOM 2897 C C . VAL A 1 376 ? 4.466 2.516 -31.573 1.00 39.75 376 VAL A C 1
ATOM 2899 O O . VAL A 1 376 ? 4.132 3.613 -31.132 1.00 39.75 376 VAL A O 1
ATOM 2902 N N . HIS A 1 377 ? 5.732 2.231 -31.889 1.00 43.12 377 HIS A N 1
ATOM 2903 C CA . HIS A 1 377 ? 6.837 3.180 -31.747 1.00 43.12 377 HIS A CA 1
ATOM 2904 C C . HIS A 1 377 ? 6.695 4.403 -32.673 1.00 43.12 377 HIS A C 1
ATOM 2906 O O . HIS A 1 377 ? 7.008 5.520 -32.258 1.00 43.12 377 HIS A O 1
ATOM 2912 N N . LEU A 1 378 ? 6.178 4.219 -33.896 1.00 44.34 378 LEU A N 1
ATOM 2913 C CA . LEU A 1 378 ? 5.870 5.320 -34.817 1.00 44.34 378 LEU A CA 1
ATOM 2914 C C . LEU A 1 378 ? 4.717 6.185 -34.303 1.00 44.34 378 LEU A C 1
ATOM 2916 O O . LEU A 1 378 ? 4.825 7.407 -34.307 1.00 44.34 378 LEU A O 1
ATOM 2920 N N . TYR A 1 379 ? 3.647 5.560 -33.798 1.00 42.94 379 TYR A N 1
ATOM 2921 C CA . TYR A 1 379 ? 2.530 6.284 -33.183 1.00 42.94 379 TYR A CA 1
ATOM 2922 C C . TYR A 1 379 ? 2.985 7.125 -31.985 1.00 42.94 379 TYR A C 1
ATOM 2924 O O . TYR A 1 379 ? 2.520 8.249 -31.822 1.00 42.94 379 TYR A O 1
ATOM 2932 N N . PHE A 1 380 ? 3.936 6.624 -31.192 1.00 43.66 380 PHE A N 1
ATOM 2933 C CA . PHE A 1 380 ? 4.464 7.322 -30.021 1.00 43.66 380 PHE A CA 1
ATOM 2934 C C . PHE A 1 380 ? 5.406 8.485 -30.376 1.00 43.66 380 PHE A C 1
ATOM 2936 O O . PHE A 1 380 ? 5.281 9.568 -29.811 1.00 43.66 380 PHE A O 1
ATOM 2943 N N . VAL A 1 381 ? 6.298 8.315 -31.357 1.00 42.97 381 VAL A N 1
ATOM 2944 C CA . VAL A 1 381 ? 7.165 9.408 -31.843 1.00 42.97 381 VAL A CA 1
ATOM 2945 C C . VAL A 1 381 ? 6.333 10.498 -32.529 1.00 42.97 381 VAL A C 1
ATOM 2947 O O . VAL A 1 381 ? 6.564 11.685 -32.309 1.00 42.97 381 VAL A O 1
ATOM 2950 N N . CYS A 1 382 ? 5.300 10.121 -33.286 1.00 42.78 382 CYS A N 1
ATOM 2951 C CA . CYS A 1 382 ? 4.347 11.075 -33.848 1.00 42.78 382 CYS A CA 1
ATOM 2952 C C . CYS A 1 382 ? 3.518 11.792 -32.769 1.00 42.78 382 CYS A C 1
ATOM 2954 O O . CYS A 1 382 ? 3.254 12.983 -32.905 1.00 42.78 382 CYS A O 1
ATOM 2956 N N . PHE A 1 383 ? 3.149 11.107 -31.685 1.00 44.56 383 PHE A N 1
ATOM 2957 C CA . PHE A 1 383 ? 2.435 11.694 -30.548 1.00 44.56 383 PHE A CA 1
ATOM 2958 C C . PHE A 1 383 ? 3.296 12.699 -29.765 1.00 44.56 383 PHE A C 1
ATOM 2960 O O . PHE A 1 383 ? 2.838 13.805 -29.481 1.00 44.56 383 PHE A O 1
ATOM 2967 N N . LEU A 1 384 ? 4.564 12.373 -29.494 1.00 41.09 384 LEU A N 1
ATOM 2968 C CA . LEU A 1 384 ? 5.516 13.297 -28.863 1.00 41.09 384 LEU A CA 1
ATOM 2969 C C . LEU A 1 384 ? 5.815 14.518 -29.748 1.00 41.09 384 LEU A C 1
ATOM 2971 O O . LEU A 1 384 ? 5.907 15.633 -29.237 1.00 41.09 384 LEU A O 1
ATOM 2975 N N . ASN A 1 385 ? 5.874 14.333 -31.073 1.00 43.41 385 ASN A N 1
ATOM 2976 C CA . ASN A 1 385 ? 5.992 15.438 -32.030 1.00 43.41 385 ASN A CA 1
ATOM 2977 C C . ASN A 1 385 ? 4.785 16.384 -31.993 1.00 43.41 385 ASN A C 1
ATOM 2979 O O . ASN A 1 385 ? 4.958 17.590 -32.135 1.00 43.41 385 ASN A O 1
ATOM 2983 N N . ILE A 1 386 ? 3.576 15.859 -31.779 1.00 43.94 386 ILE A N 1
ATOM 2984 C CA . ILE A 1 386 ? 2.358 16.671 -31.675 1.00 43.94 386 ILE A CA 1
ATOM 2985 C C . ILE A 1 386 ? 2.330 17.441 -30.350 1.00 43.94 386 ILE A C 1
ATOM 2987 O O . ILE A 1 386 ? 2.060 18.639 -30.372 1.00 43.94 386 ILE A O 1
ATOM 2991 N N . ILE A 1 387 ? 2.669 16.801 -29.222 1.00 41.97 387 ILE A N 1
ATOM 2992 C CA . ILE A 1 387 ? 2.712 17.463 -27.907 1.00 41.97 387 ILE A CA 1
ATOM 2993 C C . ILE A 1 387 ? 3.687 18.643 -27.932 1.00 41.97 387 ILE A C 1
ATOM 2995 O O . ILE A 1 387 ? 3.290 19.760 -27.601 1.00 41.97 387 ILE A O 1
ATOM 2999 N N . ALA A 1 388 ? 4.913 18.430 -28.417 1.00 44.78 388 ALA A N 1
ATOM 3000 C CA . ALA A 1 388 ? 5.937 19.473 -28.485 1.00 44.78 388 ALA A CA 1
ATOM 3001 C C . ALA A 1 388 ? 5.535 20.672 -29.369 1.00 44.78 388 ALA A C 1
ATOM 3003 O O . ALA A 1 388 ? 5.955 21.794 -29.110 1.00 44.78 388 ALA A O 1
ATOM 3004 N N . GLN A 1 389 ? 4.688 20.457 -30.381 1.00 44.12 389 GLN A N 1
ATOM 3005 C CA . GLN A 1 389 ? 4.203 21.504 -31.291 1.00 44.12 389 GLN A CA 1
ATOM 3006 C C . GLN A 1 389 ? 2.941 22.227 -30.790 1.00 44.12 389 GLN A C 1
ATOM 3008 O O . GLN A 1 389 ? 2.582 23.271 -31.329 1.00 44.12 389 GLN A O 1
ATOM 3013 N N . THR A 1 390 ? 2.258 21.688 -29.774 1.00 38.31 390 THR A N 1
ATOM 3014 C CA . THR A 1 390 ? 1.034 22.274 -29.186 1.00 38.31 390 THR A CA 1
ATOM 3015 C C . THR A 1 390 ? 1.252 22.998 -27.860 1.00 38.31 390 THR A C 1
ATOM 3017 O O . THR A 1 390 ? 0.341 23.667 -27.377 1.00 38.31 390 THR A O 1
ATOM 3020 N N . MET A 1 391 ? 2.440 22.900 -27.261 1.00 36.25 391 MET A N 1
ATOM 3021 C CA . MET A 1 391 ? 2.739 23.591 -26.010 1.00 36.25 391 MET A CA 1
ATOM 3022 C C . MET A 1 391 ? 3.034 25.079 -26.257 1.00 36.25 391 MET A C 1
ATOM 3024 O O . MET A 1 391 ? 4.165 25.464 -26.543 1.00 36.25 391 MET A O 1
ATOM 3028 N N . SER A 1 392 ? 2.026 25.942 -26.094 1.00 39.94 392 SER A N 1
ATOM 3029 C CA . SER A 1 392 ? 2.267 27.357 -25.796 1.00 39.94 392 SER A CA 1
ATOM 3030 C C . SER A 1 392 ? 2.667 27.469 -24.324 1.00 39.94 392 SER A C 1
ATOM 3032 O O . SER A 1 392 ? 1.806 27.430 -23.445 1.00 39.94 392 SER A O 1
ATOM 3034 N N . VAL A 1 393 ? 3.964 27.563 -24.034 1.00 42.16 393 VAL A N 1
ATOM 3035 C CA . VAL A 1 393 ? 4.442 27.745 -22.655 1.00 42.16 393 VAL A CA 1
ATOM 3036 C C . VAL A 1 393 ? 4.939 29.169 -22.493 1.00 42.16 393 VAL A C 1
ATOM 3038 O O . VAL A 1 393 ? 5.990 29.556 -22.998 1.00 42.16 393 VAL A O 1
ATOM 3041 N N . THR A 1 394 ? 4.126 29.966 -21.815 1.00 41.03 394 THR A N 1
ATOM 3042 C CA . THR A 1 394 ? 4.445 31.317 -21.367 1.00 41.03 394 THR A CA 1
ATOM 3043 C C . THR A 1 394 ? 5.328 31.256 -20.122 1.00 41.03 394 THR A C 1
ATOM 3045 O O . THR A 1 394 ? 4.889 30.732 -19.100 1.00 41.03 394 THR A O 1
ATOM 3048 N N . GLY A 1 395 ? 6.526 31.850 -20.191 1.00 44.19 395 GLY A N 1
ATOM 3049 C CA . GLY A 1 395 ? 7.268 32.313 -19.012 1.00 44.19 395 GLY A CA 1
ATOM 3050 C C . GLY A 1 395 ? 8.686 31.762 -18.840 1.00 44.19 395 GLY A C 1
ATOM 3051 O O . GLY A 1 395 ? 8.878 30.917 -17.977 1.00 44.19 395 GLY A O 1
ATOM 3052 N N . LEU A 1 396 ? 9.658 32.260 -19.627 1.00 38.69 396 LEU A N 1
ATOM 3053 C CA . LEU A 1 396 ? 11.074 32.542 -19.268 1.00 38.69 396 LEU A CA 1
ATOM 3054 C C . LEU A 1 396 ? 11.903 32.793 -20.557 1.00 38.69 396 LEU A C 1
ATOM 3056 O O . LEU A 1 396 ? 12.436 31.841 -21.116 1.00 38.69 396 LEU A O 1
ATOM 3060 N N . PRO A 1 397 ? 12.050 34.042 -21.048 1.00 48.78 397 PRO A N 1
ATOM 3061 C CA . PRO A 1 397 ? 12.447 34.314 -22.441 1.00 48.78 397 PRO A CA 1
ATOM 3062 C C . PRO A 1 397 ? 13.844 33.830 -22.872 1.00 48.78 397 PRO A C 1
ATOM 3064 O O . PRO A 1 397 ? 14.020 33.437 -24.021 1.00 48.78 397 PRO A O 1
ATOM 3067 N N . THR A 1 398 ? 14.844 33.845 -21.988 1.00 45.41 398 THR A N 1
ATOM 3068 C CA . THR A 1 398 ? 16.259 33.618 -22.354 1.00 45.41 398 THR A CA 1
ATOM 3069 C C . THR A 1 398 ? 16.670 32.147 -22.336 1.00 45.41 398 THR A C 1
ATOM 3071 O O . THR A 1 398 ? 17.184 31.650 -23.333 1.00 45.41 398 THR A O 1
ATOM 3074 N N . LEU A 1 399 ? 16.357 31.406 -21.266 1.00 45.16 399 LEU A N 1
ATOM 3075 C CA . LEU A 1 399 ? 16.569 29.950 -21.235 1.00 45.16 399 LEU A CA 1
ATOM 3076 C C . LEU A 1 399 ? 15.688 29.244 -22.283 1.00 45.16 399 LEU A C 1
ATOM 3078 O O . LEU A 1 399 ? 16.106 28.268 -22.900 1.00 45.16 399 LEU A O 1
ATOM 3082 N N . GLN A 1 400 ? 14.490 29.782 -22.532 1.00 52.06 400 GLN A N 1
ATOM 3083 C CA . GLN A 1 400 ? 13.603 29.343 -23.604 1.00 52.06 400 GLN A CA 1
ATOM 3084 C C . GLN A 1 400 ? 14.252 29.512 -24.976 1.00 52.06 400 GLN A C 1
ATOM 3086 O O . GLN A 1 400 ? 14.186 28.582 -25.769 1.00 52.06 400 GLN A O 1
ATOM 3091 N N . GLN A 1 401 ? 14.896 30.647 -25.262 1.00 46.66 401 GLN A N 1
ATOM 3092 C CA . GLN A 1 401 ? 15.565 30.850 -26.547 1.00 46.66 401 GLN A CA 1
ATOM 3093 C C . GLN A 1 401 ? 16.717 29.872 -26.763 1.00 46.66 401 GLN A C 1
ATOM 3095 O O . GLN A 1 401 ? 16.803 29.321 -27.853 1.00 46.66 401 GLN A O 1
ATOM 3100 N N . ASP A 1 402 ? 17.535 29.580 -25.751 1.00 45.09 402 ASP A N 1
ATOM 3101 C CA . ASP A 1 402 ? 18.650 28.636 -25.899 1.00 45.09 402 ASP A CA 1
ATOM 3102 C C . ASP A 1 402 ? 18.190 27.169 -25.947 1.00 45.09 402 ASP A C 1
ATOM 3104 O O . ASP A 1 402 ? 18.678 26.397 -26.774 1.00 45.09 402 ASP A O 1
ATOM 3108 N N . ILE A 1 403 ? 17.185 26.776 -25.154 1.00 46.34 403 ILE A N 1
ATOM 3109 C CA . ILE A 1 403 ? 16.566 25.439 -25.241 1.00 46.34 403 ILE A CA 1
ATOM 3110 C C . ILE A 1 403 ? 15.872 25.252 -26.594 1.00 46.34 403 ILE A C 1
ATOM 3112 O O . ILE A 1 403 ? 15.969 24.184 -27.192 1.00 46.34 403 ILE A O 1
ATOM 3116 N N . ILE A 1 404 ? 15.211 26.286 -27.117 1.00 49.56 404 ILE A N 1
ATOM 3117 C CA . ILE A 1 404 ? 14.663 26.288 -28.476 1.00 49.56 404 ILE A CA 1
ATOM 3118 C C . ILE A 1 404 ? 15.818 26.178 -29.481 1.00 49.56 404 ILE A C 1
ATOM 3120 O O . ILE A 1 404 ? 15.802 25.295 -30.329 1.00 49.56 404 ILE A O 1
ATOM 3124 N N . ARG A 1 405 ? 16.874 26.984 -29.366 1.00 48.09 405 ARG A N 1
ATOM 3125 C CA . ARG A 1 405 ? 17.981 27.042 -30.337 1.00 48.09 405 ARG A CA 1
ATOM 3126 C C . ARG A 1 405 ? 18.781 25.737 -30.431 1.00 48.09 405 ARG A C 1
ATOM 3128 O O . ARG A 1 405 ? 19.075 25.281 -31.537 1.00 48.09 405 ARG A O 1
ATOM 3135 N N . TYR A 1 406 ? 19.096 25.104 -29.301 1.00 49.75 406 TYR A N 1
ATOM 3136 C CA . TYR A 1 406 ? 19.884 23.865 -29.258 1.00 49.75 406 TYR A CA 1
ATOM 3137 C C . TYR A 1 406 ? 19.020 22.596 -29.202 1.00 49.75 406 TYR A C 1
ATOM 3139 O O . TYR A 1 406 ? 19.396 21.569 -29.761 1.00 49.75 406 TYR A O 1
ATOM 3147 N N . GLY A 1 407 ? 17.835 22.656 -28.593 1.00 54.47 407 GLY A N 1
ATOM 3148 C CA . GLY A 1 407 ? 16.905 21.527 -28.531 1.00 54.47 407 GLY A CA 1
ATOM 3149 C C . GLY A 1 407 ? 16.185 21.266 -29.855 1.00 54.47 407 GLY A C 1
ATOM 3150 O O . GLY A 1 407 ? 16.029 20.105 -30.239 1.00 54.47 407 GLY A O 1
ATOM 3151 N N . LEU A 1 408 ? 15.803 22.312 -30.605 1.00 57.78 408 LEU A N 1
ATOM 3152 C CA . LEU A 1 408 ? 15.147 22.126 -31.907 1.00 57.78 408 LEU A CA 1
ATOM 3153 C C . LEU A 1 408 ? 16.098 21.594 -32.977 1.00 57.78 408 LEU A C 1
ATOM 3155 O O . LEU A 1 408 ? 15.657 20.822 -33.818 1.00 57.78 408 LEU A O 1
ATOM 3159 N N . SER A 1 409 ? 17.386 21.945 -32.959 1.00 60.28 409 SER A N 1
ATOM 3160 C CA . SER A 1 409 ? 18.343 21.448 -33.961 1.00 60.28 409 SER A CA 1
ATOM 3161 C C . SER A 1 409 ? 18.590 19.942 -33.825 1.00 60.28 409 SER A C 1
ATOM 3163 O O . SER A 1 409 ? 18.533 19.219 -34.822 1.00 60.28 409 SER A O 1
ATOM 3165 N N . VAL A 1 410 ? 18.752 19.441 -32.595 1.00 59.28 410 VAL A N 1
ATOM 3166 C CA . VAL A 1 410 ? 18.832 17.995 -32.313 1.00 59.28 410 VAL A CA 1
ATOM 3167 C C . VAL A 1 410 ? 17.527 17.295 -32.693 1.00 59.28 410 VAL A C 1
ATOM 3169 O O . VAL A 1 410 ? 17.544 16.237 -33.323 1.00 59.28 410 VAL A O 1
ATOM 3172 N N . TYR A 1 411 ? 16.388 17.904 -32.370 1.00 61.94 411 TYR A N 1
ATOM 3173 C CA . TYR A 1 411 ? 15.072 17.380 -32.716 1.00 61.94 411 TYR A CA 1
ATOM 3174 C C . TYR A 1 411 ? 14.842 17.307 -34.234 1.00 61.94 411 TYR A C 1
ATOM 3176 O O . TYR A 1 411 ? 14.371 16.284 -34.733 1.00 61.94 411 TYR A O 1
ATOM 3184 N N . PHE A 1 412 ? 15.220 18.341 -34.990 1.00 68.31 412 PHE A N 1
ATOM 3185 C CA . PHE A 1 412 ? 15.130 18.337 -36.449 1.00 68.31 412 PHE A CA 1
ATOM 3186 C C . PHE A 1 412 ? 16.068 17.303 -37.064 1.00 68.31 412 PHE A C 1
ATOM 3188 O O . PHE A 1 412 ? 15.646 16.582 -37.964 1.00 68.31 412 PHE A O 1
ATOM 3195 N N . ALA A 1 413 ? 17.296 17.167 -36.556 1.00 67.69 413 ALA A N 1
ATOM 3196 C CA . ALA A 1 413 ? 18.249 16.175 -37.046 1.00 67.69 413 ALA A CA 1
ATOM 3197 C C . ALA A 1 413 ? 17.754 14.738 -36.810 1.00 67.69 413 ALA A C 1
ATOM 3199 O O . ALA A 1 413 ? 17.704 13.935 -37.744 1.00 67.69 413 ALA A O 1
ATOM 3200 N N . LEU A 1 414 ? 17.324 14.417 -35.586 1.00 68.12 414 LEU A N 1
ATOM 3201 C CA . LEU A 1 414 ? 16.796 13.092 -35.249 1.00 68.12 414 LEU A CA 1
ATOM 3202 C C . LEU A 1 414 ? 15.465 12.809 -35.953 1.00 68.12 414 LEU A C 1
ATOM 3204 O O . LEU A 1 414 ? 15.251 11.699 -36.442 1.00 68.12 414 LEU A O 1
ATOM 3208 N N . GLY A 1 415 ? 14.591 13.812 -36.056 1.00 69.75 415 GLY A N 1
ATOM 3209 C CA . GLY A 1 415 ? 13.336 13.721 -36.794 1.00 69.75 415 GLY A CA 1
ATOM 3210 C C . GLY A 1 415 ? 13.565 13.467 -38.284 1.00 69.75 415 GLY A C 1
ATOM 3211 O O . GLY A 1 415 ? 12.915 12.598 -38.865 1.00 69.75 415 GLY A O 1
ATOM 3212 N N . LEU A 1 416 ? 14.513 14.168 -38.908 1.00 77.81 416 LEU A N 1
ATOM 3213 C CA . LEU A 1 416 ? 14.849 13.993 -40.320 1.00 77.81 416 LEU A CA 1
ATOM 3214 C C . LEU A 1 416 ? 15.440 12.602 -40.575 1.00 77.81 416 LEU A C 1
ATOM 3216 O O . LEU A 1 416 ? 14.954 11.883 -41.447 1.00 77.81 416 LEU A O 1
ATOM 3220 N N . LEU A 1 417 ? 16.423 12.188 -39.769 1.00 71.44 417 LEU A N 1
ATOM 3221 C CA . LEU A 1 417 ? 17.028 10.857 -39.857 1.00 71.44 417 LEU A CA 1
ATOM 3222 C C . LEU A 1 417 ? 15.984 9.753 -39.670 1.00 71.44 417 LEU A C 1
ATOM 3224 O O . LEU A 1 417 ? 15.915 8.833 -40.483 1.00 71.44 417 LEU A O 1
ATOM 3228 N N . GLY A 1 418 ? 15.133 9.861 -38.647 1.00 70.56 418 GLY A N 1
ATOM 3229 C CA . GLY A 1 418 ? 14.075 8.887 -38.377 1.00 70.56 418 GLY A CA 1
ATOM 3230 C C . GLY A 1 418 ? 13.110 8.729 -39.552 1.00 70.56 418 GLY A C 1
ATOM 3231 O O . GLY A 1 418 ? 12.810 7.607 -39.961 1.00 70.56 418 GLY A O 1
ATOM 3232 N N . ASN A 1 419 ? 12.675 9.839 -40.155 1.00 80.12 419 ASN A N 1
ATOM 3233 C CA . ASN A 1 419 ? 11.793 9.784 -41.319 1.00 80.12 419 ASN A CA 1
ATOM 3234 C C . ASN A 1 419 ? 12.499 9.238 -42.575 1.00 80.12 419 ASN A C 1
ATOM 3236 O O . ASN A 1 419 ? 11.893 8.467 -43.317 1.00 80.12 419 ASN A O 1
ATOM 3240 N N . ILE A 1 420 ? 13.783 9.548 -42.794 1.00 79.12 420 ILE A N 1
ATOM 3241 C CA . ILE A 1 420 ? 14.573 8.961 -43.892 1.00 79.12 420 ILE A CA 1
ATOM 3242 C C . ILE A 1 420 ? 14.687 7.442 -43.720 1.00 79.12 420 ILE A C 1
ATOM 3244 O O . ILE A 1 420 ? 14.425 6.693 -44.664 1.00 79.12 420 ILE A O 1
ATOM 3248 N N . PHE A 1 421 ? 15.013 6.969 -42.514 1.00 73.94 421 PHE A N 1
ATOM 3249 C CA . PHE A 1 421 ? 15.072 5.537 -42.219 1.00 73.94 421 PHE A CA 1
ATOM 3250 C C . PHE A 1 421 ? 13.727 4.848 -42.454 1.00 73.94 421 PHE A C 1
ATOM 3252 O O . PHE A 1 421 ? 13.694 3.766 -43.043 1.00 73.94 421 PHE A O 1
ATOM 3259 N N . ASN A 1 422 ? 12.619 5.481 -42.066 1.00 78.81 422 ASN A N 1
ATOM 3260 C CA . ASN A 1 422 ? 11.285 4.955 -42.338 1.00 78.81 422 ASN A CA 1
ATOM 3261 C C . ASN A 1 422 ? 11.002 4.865 -43.842 1.00 78.81 422 ASN A C 1
ATOM 3263 O O . ASN A 1 422 ? 10.519 3.831 -44.300 1.00 78.81 422 ASN A O 1
ATOM 3267 N N . CYS A 1 423 ? 11.350 5.887 -44.630 1.00 83.44 423 CYS A N 1
ATOM 3268 C CA . CYS A 1 423 ? 11.206 5.839 -46.086 1.00 83.44 423 CYS A CA 1
ATOM 3269 C C . CYS A 1 423 ? 12.028 4.694 -46.700 1.00 83.44 423 CYS A C 1
ATOM 3271 O O . CYS A 1 423 ? 11.500 3.901 -47.481 1.00 83.44 423 CYS A O 1
ATOM 3273 N N . LEU A 1 424 ? 13.295 4.542 -46.303 1.00 79.12 424 LEU A N 1
ATOM 3274 C CA . LEU A 1 424 ? 14.163 3.447 -46.759 1.00 79.12 424 LEU A CA 1
ATOM 3275 C C . LEU A 1 424 ? 13.642 2.068 -46.344 1.00 79.12 424 LEU A C 1
ATOM 3277 O O . LEU A 1 424 ? 13.808 1.089 -47.069 1.00 79.12 424 LEU A O 1
ATOM 3281 N N . MET A 1 425 ? 13.016 1.973 -45.174 1.00 78.00 425 MET A N 1
ATOM 3282 C CA . MET A 1 425 ? 12.423 0.740 -44.680 1.00 78.00 425 MET A CA 1
ATOM 3283 C C . MET A 1 425 ? 11.152 0.393 -45.455 1.00 78.00 425 MET A C 1
ATOM 3285 O O . MET A 1 425 ? 11.082 -0.685 -46.037 1.00 78.00 425 MET A O 1
ATOM 3289 N N . PHE A 1 426 ? 10.164 1.288 -45.511 1.00 81.50 426 PHE A N 1
ATOM 3290 C CA . PHE A 1 426 ? 8.855 1.006 -46.110 1.00 81.50 426 PHE A CA 1
ATOM 3291 C C . PHE A 1 426 ? 8.883 0.903 -47.640 1.00 81.50 426 PHE A C 1
ATOM 3293 O O . PHE A 1 426 ? 7.964 0.346 -48.236 1.00 81.50 426 PHE A O 1
ATOM 3300 N N . THR A 1 427 ? 9.967 1.342 -48.281 1.00 83.75 427 THR A N 1
ATOM 3301 C CA . THR A 1 427 ? 10.222 1.096 -49.706 1.00 83.75 427 THR A CA 1
ATOM 3302 C C . THR A 1 427 ? 10.831 -0.279 -49.996 1.00 83.75 427 THR A C 1
ATOM 3304 O O . THR A 1 427 ? 10.979 -0.623 -51.169 1.00 83.75 427 THR A O 1
ATOM 3307 N N . ARG A 1 428 ? 11.160 -1.117 -49.001 1.00 81.19 428 ARG A N 1
ATOM 3308 C CA . ARG A 1 428 ? 11.655 -2.488 -49.248 1.00 81.19 428 ARG A CA 1
ATOM 3309 C C . ARG A 1 428 ? 10.542 -3.406 -49.752 1.00 81.19 428 ARG A C 1
ATOM 3311 O O . ARG A 1 428 ? 9.393 -3.299 -49.326 1.00 81.19 428 ARG A O 1
ATOM 3318 N N . SER A 1 429 ? 10.893 -4.357 -50.620 1.00 76.00 429 SER A N 1
ATOM 3319 C CA . SER A 1 429 ? 9.951 -5.299 -51.254 1.00 76.00 429 SER A CA 1
ATOM 3320 C C . SER A 1 429 ? 9.070 -6.057 -50.254 1.00 76.00 429 SER A C 1
ATOM 3322 O O . SER A 1 429 ? 7.892 -6.271 -50.518 1.00 76.00 429 SER A O 1
ATOM 3324 N N . CYS A 1 430 ? 9.593 -6.383 -49.069 1.00 74.88 430 CYS A N 1
ATOM 3325 C CA . CYS A 1 430 ? 8.845 -7.066 -48.013 1.00 74.88 430 CYS A CA 1
ATOM 3326 C C . CYS A 1 430 ? 7.703 -6.241 -47.388 1.00 74.88 430 CYS A C 1
ATOM 3328 O O . CYS A 1 430 ? 6.824 -6.831 -46.762 1.00 74.88 430 CYS A O 1
ATOM 3330 N N . TYR A 1 431 ? 7.689 -4.913 -47.555 1.00 75.62 431 TYR A N 1
ATOM 3331 C CA . TYR A 1 431 ? 6.692 -4.020 -46.950 1.00 75.62 431 TYR A CA 1
ATOM 3332 C C . TYR A 1 431 ? 5.753 -3.360 -47.968 1.00 75.62 431 TYR A C 1
ATOM 3334 O O . TYR A 1 431 ? 4.655 -2.953 -47.598 1.00 75.62 431 TYR A O 1
ATOM 3342 N N . ARG A 1 432 ? 6.114 -3.317 -49.259 1.00 76.19 432 ARG A N 1
ATOM 3343 C CA . ARG A 1 432 ? 5.309 -2.672 -50.323 1.00 76.19 432 ARG A CA 1
ATOM 3344 C C . ARG A 1 432 ? 3.897 -3.243 -50.487 1.00 76.19 432 ARG A C 1
ATOM 3346 O O . ARG A 1 432 ? 3.021 -2.566 -51.012 1.00 76.19 432 ARG A O 1
ATOM 3353 N N . HIS A 1 433 ? 3.679 -4.481 -50.055 1.00 77.69 433 HIS A N 1
ATOM 3354 C CA . HIS A 1 433 ? 2.392 -5.169 -50.174 1.00 77.69 433 HIS A CA 1
ATOM 3355 C C . HIS A 1 433 ? 1.471 -4.960 -48.962 1.00 77.69 433 HIS A C 1
ATOM 3357 O O . HIS A 1 433 ? 0.335 -5.429 -48.974 1.00 77.69 433 HIS A O 1
ATOM 3363 N N . ILE A 1 434 ? 1.941 -4.274 -47.914 1.00 82.06 434 ILE A N 1
ATOM 3364 C CA . ILE A 1 434 ? 1.177 -4.031 -46.688 1.00 82.06 434 ILE A CA 1
ATOM 3365 C C . ILE A 1 434 ? 0.496 -2.656 -46.798 1.00 82.06 434 ILE A C 1
ATOM 3367 O O . ILE A 1 434 ? 1.200 -1.652 -46.917 1.00 82.06 434 ILE A O 1
ATOM 3371 N N . PRO A 1 435 ? -0.846 -2.564 -46.711 1.00 82.62 435 PRO A N 1
ATOM 3372 C CA . PRO A 1 435 ? -1.568 -1.292 -46.820 1.00 82.62 435 PRO A CA 1
ATOM 3373 C C . PRO A 1 435 ? -1.074 -0.236 -45.821 1.00 82.62 435 PRO A C 1
ATOM 3375 O O . PRO A 1 435 ? -0.803 0.903 -46.201 1.00 82.62 435 PRO A O 1
ATOM 3378 N N . SER A 1 436 ? -0.827 -0.638 -44.570 1.00 80.38 436 SER A N 1
ATOM 3379 C CA . SER A 1 436 ? -0.327 0.259 -43.525 1.00 80.38 436 SER A CA 1
ATOM 3380 C C . SER A 1 436 ? 1.030 0.893 -43.862 1.00 80.38 436 SER A C 1
ATOM 3382 O O . SER A 1 436 ? 1.289 2.037 -43.491 1.00 80.38 436 SER A O 1
ATOM 3384 N N . SER A 1 437 ? 1.895 0.191 -44.602 1.00 84.50 437 SER A N 1
ATOM 3385 C CA . SER A 1 437 ? 3.209 0.708 -45.005 1.00 84.50 437 SER A CA 1
ATOM 3386 C C . SER A 1 437 ? 3.108 1.886 -45.973 1.00 84.50 437 SER A C 1
ATOM 3388 O O . SER A 1 437 ? 3.986 2.745 -45.954 1.00 84.50 437 SER A O 1
ATOM 3390 N N . VAL A 1 438 ? 2.028 1.982 -46.755 1.00 88.88 438 VAL A N 1
ATOM 3391 C CA . VAL A 1 438 ? 1.764 3.130 -47.636 1.00 88.88 438 VAL A CA 1
ATOM 3392 C C . VAL A 1 438 ? 1.523 4.393 -46.807 1.00 88.88 438 VAL A C 1
ATOM 3394 O O . VAL A 1 438 ? 2.119 5.433 -47.083 1.00 88.88 438 VAL A O 1
ATOM 3397 N N . TYR A 1 439 ? 0.718 4.297 -45.745 1.00 87.69 439 TYR A N 1
ATOM 3398 C CA . TYR A 1 439 ? 0.473 5.427 -44.847 1.00 87.69 439 TYR A CA 1
ATOM 3399 C C . TYR A 1 439 ? 1.735 5.831 -44.088 1.00 87.69 439 TYR A C 1
ATOM 3401 O O . TYR A 1 439 ? 2.025 7.015 -43.989 1.00 87.69 439 TYR A O 1
ATOM 3409 N N . PHE A 1 440 ? 2.537 4.884 -43.597 1.00 84.94 440 PHE A N 1
ATOM 3410 C CA . PHE A 1 440 ? 3.775 5.242 -42.895 1.00 84.94 440 PHE A CA 1
ATOM 3411 C C . PHE A 1 440 ? 4.853 5.823 -43.812 1.00 84.94 440 PHE A C 1
ATOM 3413 O O . PHE A 1 440 ? 5.609 6.703 -43.388 1.00 84.94 440 PHE A O 1
ATOM 3420 N N . LEU A 1 441 ? 4.897 5.389 -45.074 1.00 87.81 441 LEU A N 1
ATOM 3421 C CA . LEU A 1 441 ? 5.745 6.000 -46.092 1.00 87.81 441 LEU A CA 1
ATOM 3422 C C . LEU A 1 441 ? 5.301 7.439 -46.389 1.00 87.81 441 LEU A C 1
ATOM 3424 O O . LEU A 1 441 ? 6.139 8.339 -46.425 1.00 87.81 441 LEU A O 1
ATOM 3428 N N . ALA A 1 442 ? 3.994 7.675 -46.532 1.00 88.38 442 ALA A N 1
ATOM 3429 C CA . ALA A 1 442 ? 3.441 9.014 -46.722 1.00 88.38 442 ALA A CA 1
ATOM 3430 C C . ALA A 1 442 ? 3.688 9.913 -45.502 1.00 88.38 442 ALA A C 1
ATOM 3432 O O . ALA A 1 442 ? 4.171 11.030 -45.653 1.00 88.38 442 ALA A O 1
ATOM 3433 N N . LEU A 1 443 ? 3.461 9.398 -44.292 1.00 87.12 443 LEU A N 1
ATOM 3434 C CA . LEU A 1 443 ? 3.719 10.088 -43.028 1.00 87.12 443 LEU A CA 1
ATOM 3435 C C . LEU A 1 443 ? 5.177 10.536 -42.923 1.00 87.12 443 LEU A C 1
ATOM 3437 O O . LEU A 1 443 ? 5.448 11.676 -42.559 1.00 87.12 443 LEU A O 1
ATOM 3441 N N . SER A 1 444 ? 6.107 9.655 -43.290 1.00 86.00 444 SER A N 1
ATOM 3442 C CA . SER A 1 444 ? 7.537 9.958 -43.236 1.00 86.00 444 SER A CA 1
ATOM 3443 C C . SER A 1 444 ? 7.949 10.954 -44.319 1.00 86.00 444 SER A C 1
ATOM 3445 O O . SER A 1 444 ? 8.736 11.860 -44.061 1.00 86.00 444 SER A O 1
ATOM 3447 N N . SER A 1 445 ? 7.357 10.849 -45.510 1.00 89.50 445 SER A N 1
ATOM 3448 C CA . SER A 1 445 ? 7.598 11.784 -46.614 1.00 89.50 445 SER A CA 1
ATOM 3449 C C . SER A 1 445 ? 7.094 13.191 -46.276 1.00 89.50 445 SER A C 1
ATOM 3451 O O . SER A 1 445 ? 7.842 14.160 -46.393 1.00 89.50 445 SER A O 1
ATOM 3453 N N . PHE A 1 446 ? 5.864 13.312 -45.765 1.00 87.75 446 PHE A N 1
ATOM 3454 C CA . PHE A 1 446 ? 5.327 14.583 -45.274 1.00 87.75 446 PHE A CA 1
ATOM 3455 C C . PHE A 1 446 ? 6.096 15.097 -44.056 1.00 87.75 446 PHE A C 1
ATOM 3457 O O . PHE A 1 446 ? 6.278 16.302 -43.931 1.00 87.75 446 PHE A O 1
ATOM 3464 N N . GLY A 1 447 ? 6.594 14.209 -43.192 1.00 82.94 447 GLY A N 1
ATOM 3465 C CA . GLY A 1 447 ? 7.414 14.565 -42.034 1.00 82.94 447 GLY A CA 1
ATOM 3466 C C . GLY A 1 447 ? 8.738 15.210 -42.433 1.00 82.94 447 GLY A C 1
ATOM 3467 O O . GLY A 1 447 ? 9.111 16.231 -41.862 1.00 82.94 447 GLY A O 1
ATOM 3468 N N . ILE A 1 448 ? 9.407 14.676 -43.460 1.00 86.25 448 ILE A N 1
ATOM 3469 C CA . ILE A 1 448 ? 10.619 15.278 -44.040 1.00 86.25 448 ILE A CA 1
ATOM 3470 C C . ILE A 1 448 ? 10.306 16.673 -44.583 1.00 86.25 448 ILE A C 1
ATOM 3472 O O . ILE A 1 448 ? 10.994 17.630 -44.236 1.00 86.25 448 ILE A O 1
ATOM 3476 N N . ILE A 1 449 ? 9.245 16.800 -45.388 1.00 88.25 449 ILE A N 1
ATOM 3477 C CA . ILE A 1 449 ? 8.848 18.084 -45.983 1.00 88.25 449 ILE A CA 1
ATOM 3478 C C . ILE A 1 449 ? 8.501 19.095 -44.885 1.00 88.25 449 ILE A C 1
ATOM 3480 O O . ILE A 1 449 ? 8.986 20.218 -44.926 1.00 88.25 449 ILE A O 1
ATOM 3484 N N . TYR A 1 450 ? 7.734 18.692 -43.870 1.00 84.12 450 TYR A N 1
ATOM 3485 C CA . TYR A 1 450 ? 7.368 19.530 -42.728 1.00 84.12 450 TYR A CA 1
ATOM 3486 C C . TYR A 1 450 ? 8.591 20.022 -41.952 1.00 84.12 450 TYR A C 1
ATOM 3488 O O . TYR A 1 450 ? 8.690 21.211 -41.649 1.00 84.12 450 TYR A O 1
ATOM 3496 N N . ILE A 1 451 ? 9.539 19.129 -41.653 1.00 80.44 451 ILE A N 1
ATOM 3497 C CA . ILE A 1 451 ? 10.773 19.479 -40.942 1.00 80.44 451 ILE A CA 1
ATOM 3498 C C . ILE A 1 451 ? 11.584 20.480 -41.764 1.00 80.44 451 ILE A C 1
ATOM 3500 O O . ILE A 1 451 ? 11.952 21.525 -41.237 1.00 80.44 451 ILE A O 1
ATOM 3504 N N . ILE A 1 452 ? 11.797 20.222 -43.057 1.00 82.88 452 ILE A N 1
ATOM 3505 C CA . ILE A 1 452 ? 12.540 21.131 -43.944 1.00 82.88 452 ILE A CA 1
ATOM 3506 C C . ILE A 1 452 ? 11.838 22.495 -44.038 1.00 82.88 452 ILE A C 1
ATOM 3508 O O . ILE A 1 452 ? 12.483 23.532 -43.876 1.00 82.88 452 ILE A O 1
ATOM 3512 N N . TRP A 1 453 ? 10.515 22.497 -44.225 1.00 81.00 453 TRP A N 1
ATOM 3513 C CA . TRP A 1 453 ? 9.686 23.704 -44.325 1.00 81.00 453 TRP A CA 1
ATOM 3514 C C . TRP A 1 453 ? 9.706 24.546 -43.043 1.00 81.00 453 TRP A C 1
ATOM 3516 O O . TRP A 1 453 ? 9.635 25.772 -43.093 1.00 81.00 453 TRP A O 1
ATOM 3526 N N . THR A 1 454 ? 9.843 23.893 -41.888 1.00 74.12 454 THR A N 1
ATOM 3527 C CA . THR A 1 454 ? 9.924 24.549 -40.575 1.00 74.12 454 THR A CA 1
ATOM 3528 C C . THR A 1 454 ? 11.347 25.019 -40.251 1.00 74.12 454 THR A C 1
ATOM 3530 O O . THR A 1 454 ? 11.526 26.045 -39.596 1.00 74.12 454 THR A O 1
ATOM 3533 N N . MET A 1 455 ? 12.371 24.299 -40.715 1.00 73.19 455 MET A N 1
ATOM 3534 C CA . MET A 1 455 ? 13.773 24.574 -40.391 1.00 73.19 455 MET A CA 1
ATOM 3535 C C . MET A 1 455 ? 14.356 25.728 -41.218 1.00 73.19 455 MET A C 1
ATOM 3537 O O . MET A 1 455 ? 15.153 26.510 -40.700 1.00 73.19 455 MET A O 1
ATOM 3541 N N . PHE A 1 456 ? 13.951 25.868 -42.484 1.00 69.81 456 PHE A N 1
ATOM 3542 C CA . PHE A 1 456 ? 14.490 26.889 -43.391 1.00 69.81 456 PHE A CA 1
ATOM 3543 C C . PHE A 1 456 ? 14.274 28.334 -42.886 1.00 69.81 456 PHE A C 1
ATOM 3545 O O . PHE A 1 456 ? 15.237 29.101 -42.856 1.00 69.81 456 PHE A O 1
ATOM 3552 N N . PRO A 1 457 ? 13.082 28.714 -42.385 1.00 64.62 457 PRO A N 1
ATOM 3553 C CA . PRO A 1 457 ? 12.854 30.041 -41.814 1.00 64.62 457 PRO A CA 1
ATOM 3554 C C . PRO A 1 457 ? 13.609 30.264 -40.501 1.00 64.62 457 PRO A C 1
ATOM 3556 O O . PRO A 1 457 ? 14.119 31.357 -40.286 1.00 64.62 457 PRO A O 1
ATOM 3559 N N . LEU A 1 458 ? 13.738 29.231 -39.656 1.00 63.12 458 LEU A N 1
ATOM 3560 C CA . LEU A 1 458 ? 14.489 29.309 -38.398 1.00 63.12 458 LEU A CA 1
ATOM 3561 C C . LEU A 1 458 ? 15.981 29.580 -38.657 1.00 63.12 458 LEU A C 1
ATOM 3563 O O . LEU A 1 458 ? 16.585 30.430 -38.005 1.00 63.12 458 LEU A O 1
ATOM 3567 N N . MET A 1 459 ? 16.554 28.904 -39.656 1.00 62.69 459 MET A N 1
ATOM 3568 C CA . MET A 1 459 ? 17.924 29.132 -40.125 1.00 62.69 459 MET A CA 1
ATOM 3569 C C . MET A 1 459 ? 18.095 30.524 -40.747 1.00 62.69 459 MET A C 1
ATOM 3571 O O . MET A 1 459 ? 19.115 31.173 -40.537 1.00 62.69 459 MET A O 1
ATOM 3575 N N . TYR A 1 460 ? 17.084 31.010 -41.471 1.00 57.50 460 TYR A N 1
ATOM 3576 C CA . TYR A 1 460 ? 17.093 32.338 -42.086 1.00 57.50 460 TYR A CA 1
ATOM 3577 C C . TYR A 1 460 ? 17.027 33.470 -41.042 1.00 57.50 460 TYR A C 1
ATOM 3579 O O . TYR A 1 460 ? 17.772 34.444 -41.139 1.00 57.50 460 TYR A O 1
ATOM 3587 N N . THR A 1 461 ? 16.214 33.316 -39.988 1.00 56.47 461 THR A N 1
ATOM 3588 C CA . THR A 1 461 ? 16.112 34.284 -38.878 1.00 56.47 461 THR A CA 1
ATOM 3589 C C . THR A 1 461 ? 17.369 34.376 -38.011 1.00 56.47 461 THR A C 1
ATOM 3591 O O . THR A 1 461 ? 17.551 35.371 -37.316 1.00 56.47 461 THR A O 1
ATOM 3594 N N . LEU A 1 462 ? 18.263 33.378 -38.057 1.00 53.47 462 LEU A N 1
ATOM 3595 C CA . LEU A 1 462 ? 19.558 33.440 -37.365 1.00 53.47 462 LEU A CA 1
ATOM 3596 C C . LEU A 1 462 ? 20.531 34.440 -38.016 1.00 53.47 462 LEU A C 1
ATOM 3598 O O . LEU A 1 462 ? 21.431 34.911 -37.328 1.00 53.47 462 LEU A O 1
ATOM 3602 N N . ASN A 1 463 ? 20.331 34.779 -39.298 1.00 52.50 463 ASN A N 1
ATOM 3603 C CA . ASN A 1 463 ? 21.196 35.684 -40.064 1.00 52.50 463 ASN A CA 1
ATOM 3604 C C . ASN A 1 463 ? 20.535 37.025 -40.440 1.00 52.50 463 ASN A C 1
ATOM 3606 O O . ASN A 1 463 ? 21.240 37.925 -40.884 1.00 52.50 463 ASN A O 1
ATOM 3610 N N . ASN A 1 464 ? 19.216 37.185 -40.272 1.00 53.88 464 ASN A N 1
ATOM 3611 C CA . ASN A 1 464 ? 18.510 38.457 -40.463 1.00 53.88 464 ASN A CA 1
ATOM 3612 C C . ASN A 1 464 ? 17.383 38.603 -39.419 1.00 53.88 464 ASN A C 1
ATOM 3614 O O . ASN A 1 464 ? 16.403 37.857 -39.486 1.00 53.88 464 ASN A O 1
ATOM 3618 N N . PRO A 1 465 ? 17.505 39.533 -38.452 1.00 49.91 465 PRO A N 1
ATOM 3619 C CA . PRO A 1 465 ? 16.667 39.551 -37.253 1.00 49.91 465 PRO A CA 1
ATOM 3620 C C . PRO A 1 465 ? 15.301 40.238 -37.399 1.00 49.91 465 PRO A C 1
ATOM 3622 O O . PRO A 1 465 ? 14.552 40.229 -36.425 1.00 49.91 465 PRO A O 1
ATOM 3625 N N . ASP A 1 466 ? 14.943 40.812 -38.557 1.00 51.56 466 ASP A N 1
ATOM 3626 C CA . ASP A 1 466 ? 13.675 41.545 -38.694 1.00 51.56 466 ASP A CA 1
ATOM 3627 C C . ASP A 1 466 ? 12.617 40.823 -39.560 1.00 51.56 466 ASP A C 1
ATOM 3629 O O . ASP A 1 466 ? 12.561 41.016 -40.781 1.00 51.56 466 ASP A O 1
ATOM 3633 N N . PRO A 1 467 ? 11.728 40.013 -38.951 1.00 50.59 467 PRO A N 1
ATOM 3634 C CA . PRO A 1 467 ? 10.609 39.380 -39.645 1.00 50.59 467 PRO A CA 1
ATOM 3635 C C . PRO A 1 467 ? 9.551 40.368 -40.178 1.00 50.59 467 PRO A C 1
ATOM 3637 O O . PRO A 1 467 ? 8.662 39.933 -40.910 1.00 50.59 467 PRO A O 1
ATOM 3640 N N . GLN A 1 468 ? 9.625 41.674 -39.872 1.00 45.47 468 GLN A N 1
ATOM 3641 C CA . GLN A 1 468 ? 8.719 42.685 -40.442 1.00 45.47 468 GLN A CA 1
ATOM 3642 C C . GLN A 1 468 ? 9.094 43.113 -41.870 1.00 45.47 468 GLN A C 1
ATOM 3644 O O . GLN A 1 468 ? 8.269 43.701 -42.566 1.00 45.47 468 GLN A O 1
ATOM 3649 N N . THR A 1 469 ? 10.297 42.776 -42.346 1.00 53.41 469 THR A N 1
ATOM 3650 C CA . THR A 1 469 ? 10.748 43.083 -43.720 1.00 53.41 469 THR A CA 1
ATOM 3651 C C . THR A 1 469 ? 10.361 42.019 -44.754 1.00 53.41 469 THR A C 1
ATOM 3653 O O . THR A 1 469 ? 10.549 42.217 -45.956 1.00 53.41 469 THR A O 1
ATOM 3656 N N . GLN A 1 470 ? 9.786 40.889 -44.326 1.00 57.88 470 GLN A N 1
ATOM 3657 C CA . GLN A 1 470 ? 9.317 39.842 -45.234 1.00 57.88 470 GLN A CA 1
ATOM 3658 C C . GLN A 1 470 ? 7.919 40.171 -45.773 1.00 57.88 470 GLN A C 1
ATOM 3660 O O . GLN A 1 470 ? 7.019 40.554 -45.029 1.00 57.88 470 GLN A O 1
ATOM 3665 N N . SER A 1 471 ? 7.717 39.993 -47.084 1.00 65.62 471 SER A N 1
ATOM 3666 C CA . SER A 1 471 ? 6.416 40.208 -47.731 1.00 65.62 471 SER A CA 1
ATOM 3667 C C . SER A 1 471 ? 5.300 39.463 -46.990 1.00 65.62 471 SER A C 1
ATOM 3669 O O . SER A 1 471 ? 5.427 38.274 -46.692 1.00 65.62 471 SER A O 1
ATOM 3671 N N . ALA A 1 472 ? 4.165 40.126 -46.752 1.00 65.44 472 ALA A N 1
ATOM 3672 C CA . ALA A 1 472 ? 2.992 39.513 -46.123 1.00 65.44 472 ALA A CA 1
ATOM 3673 C C . ALA A 1 472 ? 2.533 38.228 -46.842 1.00 65.44 472 ALA A C 1
ATOM 3675 O O . ALA A 1 472 ? 1.969 37.333 -46.212 1.00 65.44 472 ALA A O 1
ATOM 3676 N N . ILE A 1 473 ? 2.807 38.119 -48.148 1.00 70.25 473 ILE A N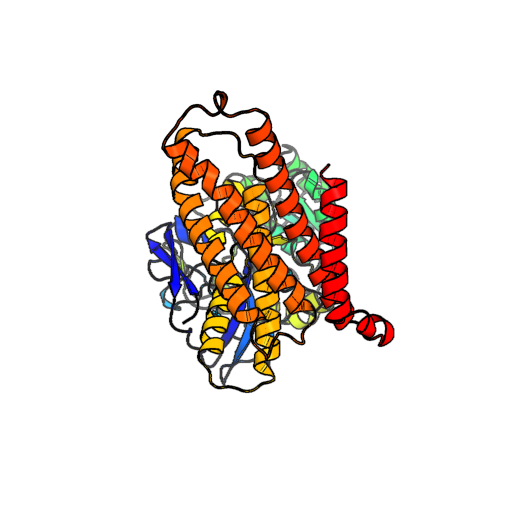 1
ATOM 3677 C CA . ILE A 1 473 ? 2.553 36.917 -48.949 1.00 70.25 473 ILE A CA 1
ATOM 3678 C C . ILE A 1 473 ? 3.438 35.761 -48.472 1.00 70.25 473 ILE A C 1
ATOM 3680 O O . ILE A 1 473 ? 2.934 34.666 -48.253 1.00 70.25 473 ILE A O 1
ATOM 3684 N N . TYR A 1 474 ? 4.730 36.002 -48.236 1.00 69.94 474 TYR A N 1
ATOM 3685 C CA . TYR A 1 474 ? 5.663 34.985 -47.750 1.00 69.94 474 TYR A CA 1
ATOM 3686 C C . TYR A 1 474 ? 5.238 34.441 -46.378 1.00 69.94 474 TYR A C 1
ATOM 3688 O O . TYR A 1 474 ? 5.080 33.231 -46.218 1.00 69.94 474 TYR A O 1
ATOM 3696 N N . CYS A 1 475 ? 4.942 35.322 -45.417 1.00 66.75 475 CYS A N 1
ATOM 3697 C CA . CYS A 1 475 ? 4.516 34.924 -44.070 1.00 66.75 475 CYS A CA 1
ATOM 3698 C C . CYS A 1 475 ? 3.190 34.142 -44.073 1.00 66.75 475 CYS A C 1
ATOM 3700 O O . CYS A 1 475 ? 3.026 33.185 -43.310 1.00 66.75 475 CYS A O 1
ATOM 3702 N N . LYS A 1 476 ? 2.240 34.523 -44.940 1.00 71.75 476 LYS A N 1
ATOM 3703 C CA . LYS A 1 476 ? 0.971 33.799 -45.113 1.00 71.75 476 LYS A CA 1
ATOM 3704 C C . LYS A 1 476 ? 1.193 32.426 -45.741 1.00 71.75 476 LYS A C 1
ATOM 3706 O O . LYS A 1 476 ? 0.726 31.441 -45.178 1.00 71.75 476 LYS A O 1
ATOM 3711 N N . THR A 1 477 ? 1.954 32.342 -46.832 1.00 77.06 477 THR A N 1
ATOM 3712 C CA . THR A 1 477 ? 2.297 31.075 -47.501 1.00 77.06 477 THR A CA 1
ATOM 3713 C C . THR A 1 477 ? 3.040 30.125 -46.565 1.00 77.06 477 THR A C 1
ATOM 3715 O O . THR A 1 477 ? 2.763 28.928 -46.537 1.00 77.06 477 THR A O 1
ATOM 3718 N N . GLN A 1 478 ? 3.943 30.650 -45.738 1.00 74.25 478 GLN A N 1
ATOM 3719 C CA . GLN A 1 478 ? 4.679 29.862 -44.759 1.00 74.25 478 GLN A CA 1
ATOM 3720 C C . GLN A 1 478 ? 3.748 29.263 -43.698 1.00 74.25 478 GLN A C 1
ATOM 3722 O O . GLN A 1 478 ? 3.767 28.048 -43.493 1.00 74.25 478 GLN A O 1
ATOM 3727 N N . LYS A 1 479 ? 2.920 30.092 -43.043 1.00 72.50 479 LYS A N 1
ATOM 3728 C CA . LYS A 1 479 ? 1.956 29.622 -42.034 1.00 72.50 479 LYS A CA 1
ATOM 3729 C C . LYS A 1 479 ? 0.963 28.630 -42.635 1.00 72.50 479 LYS A C 1
ATOM 3731 O O . LYS A 1 479 ? 0.700 27.595 -42.030 1.00 72.50 479 LYS A O 1
ATOM 3736 N N . TYR A 1 480 ? 0.478 28.914 -43.840 1.00 79.69 480 TYR A N 1
ATOM 3737 C CA . TYR A 1 480 ? -0.401 28.027 -44.593 1.00 79.69 480 TYR A CA 1
ATOM 3738 C C . TYR A 1 480 ? 0.247 26.657 -44.834 1.00 79.69 480 TYR A C 1
ATOM 3740 O O . TYR A 1 480 ? -0.338 25.632 -44.494 1.00 79.69 480 TYR A O 1
ATOM 3748 N N . GLY A 1 481 ? 1.487 26.630 -45.334 1.00 79.94 481 GLY A N 1
ATOM 3749 C CA . GLY A 1 481 ? 2.225 25.391 -45.580 1.00 79.94 481 GLY A CA 1
ATOM 3750 C C . GLY A 1 481 ? 2.440 24.560 -44.312 1.00 79.94 481 GLY A C 1
ATOM 3751 O O . GLY A 1 481 ? 2.228 23.349 -44.335 1.00 79.94 481 GLY A O 1
ATOM 3752 N N . ILE A 1 482 ? 2.779 25.201 -43.186 1.00 76.62 482 ILE A N 1
ATOM 3753 C CA . ILE A 1 482 ? 2.931 24.525 -41.884 1.00 76.62 482 ILE A CA 1
ATOM 3754 C C . ILE A 1 482 ? 1.608 23.887 -41.450 1.00 76.62 482 ILE A C 1
ATOM 3756 O O . ILE A 1 482 ? 1.584 22.709 -41.091 1.00 76.62 482 ILE A O 1
ATOM 3760 N N . HIS A 1 483 ? 0.505 24.637 -41.505 1.00 77.12 483 HIS A N 1
ATOM 3761 C CA . HIS A 1 483 ? -0.810 24.122 -41.126 1.00 77.12 483 HIS A CA 1
ATOM 3762 C C . HIS A 1 483 ? -1.250 22.957 -42.018 1.00 77.12 483 HIS A C 1
ATOM 3764 O O . HIS A 1 483 ? -1.677 21.923 -41.502 1.00 77.12 483 HIS A O 1
ATOM 3770 N N . LEU A 1 484 ? -1.089 23.089 -43.336 1.00 82.25 484 LEU A N 1
ATOM 3771 C CA . LEU A 1 484 ? -1.464 22.065 -44.307 1.00 82.25 484 LEU A CA 1
ATOM 3772 C C . LEU A 1 484 ? -0.663 20.768 -44.119 1.00 82.25 484 LEU A C 1
ATOM 3774 O O . LEU A 1 484 ? -1.232 19.678 -44.051 1.00 82.25 484 LEU A O 1
ATOM 3778 N N . LEU A 1 485 ? 0.658 20.873 -43.967 1.00 82.12 485 LEU A N 1
ATOM 3779 C CA . LEU A 1 485 ? 1.524 19.717 -43.729 1.00 82.12 485 LEU A CA 1
ATOM 3780 C C . LEU A 1 485 ? 1.232 19.058 -42.370 1.00 82.12 485 LEU A C 1
ATOM 3782 O O . LEU A 1 485 ? 1.210 17.831 -42.277 1.00 82.12 485 LEU A O 1
ATOM 3786 N N . ALA A 1 486 ? 0.928 19.841 -41.329 1.00 76.38 486 ALA A N 1
ATOM 3787 C CA . ALA A 1 486 ? 0.507 19.307 -40.033 1.00 76.38 486 ALA A CA 1
ATOM 3788 C C . ALA A 1 486 ? -0.829 18.542 -40.119 1.00 76.38 486 ALA A C 1
ATOM 3790 O O . ALA A 1 486 ? -0.983 17.497 -39.480 1.00 76.38 486 ALA A O 1
ATOM 3791 N N . LEU A 1 487 ? -1.782 19.020 -40.927 1.00 79.12 487 LEU A N 1
ATOM 3792 C CA . LEU A 1 487 ? -3.037 18.315 -41.216 1.00 79.12 487 LEU A CA 1
ATOM 3793 C C . LEU A 1 487 ? -2.769 16.978 -41.917 1.00 79.12 487 LEU A C 1
ATOM 3795 O O . LEU A 1 487 ? -3.280 15.949 -41.473 1.00 79.12 487 LEU A O 1
ATOM 3799 N N . TYR A 1 488 ? -1.911 16.955 -42.943 1.00 85.31 488 TYR A N 1
ATOM 3800 C CA . TYR A 1 488 ? -1.539 15.713 -43.631 1.00 85.31 488 TYR A CA 1
ATOM 3801 C C . TYR A 1 488 ? -0.889 14.691 -42.700 1.00 85.31 488 TYR A C 1
ATOM 3803 O O . TYR A 1 488 ? -1.247 13.512 -42.747 1.00 85.31 488 TYR A O 1
ATOM 3811 N N . LEU A 1 489 ? 0.002 15.124 -41.805 1.00 80.81 489 LEU A N 1
ATOM 3812 C CA . LEU A 1 489 ? 0.595 14.246 -40.794 1.00 80.81 489 LEU A CA 1
ATOM 3813 C C . LEU A 1 489 ? -0.477 13.622 -39.886 1.00 80.81 489 LEU A C 1
ATOM 3815 O O . LEU A 1 489 ? -0.493 12.405 -39.693 1.00 80.81 489 LEU A O 1
ATOM 3819 N N . ARG A 1 490 ? -1.413 14.429 -39.369 1.00 77.75 490 ARG A N 1
ATOM 3820 C CA . ARG A 1 490 ? -2.485 13.960 -38.472 1.00 77.75 490 ARG A CA 1
ATOM 3821 C C . ARG A 1 490 ? -3.440 12.993 -39.165 1.00 77.75 490 ARG A C 1
ATOM 3823 O O . ARG A 1 490 ? -3.729 11.928 -38.622 1.00 77.75 490 ARG A O 1
ATOM 3830 N N . TYR A 1 491 ? -3.910 13.323 -40.364 1.00 82.06 491 TYR A N 1
ATOM 3831 C CA . TYR A 1 491 ? -4.860 12.468 -41.076 1.00 82.06 491 TYR A CA 1
ATOM 3832 C C . TYR A 1 491 ? -4.228 11.164 -41.557 1.00 82.06 491 TYR A C 1
ATOM 3834 O O . TYR A 1 491 ? -4.873 10.120 -41.487 1.00 82.06 491 TYR A O 1
ATOM 3842 N N . THR A 1 492 ? -2.949 11.174 -41.939 1.00 82.88 492 THR A N 1
ATOM 3843 C CA . THR A 1 492 ? -2.237 9.941 -42.305 1.00 82.88 492 THR A CA 1
ATOM 3844 C C . THR A 1 492 ? -2.187 8.946 -41.137 1.00 82.88 492 THR A C 1
ATOM 3846 O O . THR A 1 492 ? -2.373 7.746 -41.337 1.00 82.88 492 THR A O 1
ATOM 3849 N N . ILE A 1 493 ? -2.012 9.434 -39.903 1.00 78.62 493 ILE A N 1
ATOM 3850 C CA . ILE A 1 493 ? -2.065 8.611 -38.681 1.00 78.62 493 ILE A CA 1
ATOM 3851 C C . ILE A 1 493 ? -3.462 8.018 -38.488 1.00 78.62 493 ILE A C 1
ATOM 3853 O O . ILE A 1 493 ? -3.589 6.825 -38.210 1.00 78.62 493 ILE A O 1
ATOM 3857 N N . VAL A 1 494 ? -4.507 8.831 -38.663 1.00 78.50 494 VAL A N 1
ATOM 3858 C CA . VAL A 1 494 ? -5.901 8.380 -38.552 1.00 78.50 494 VAL A CA 1
ATOM 3859 C C . VAL A 1 494 ? -6.195 7.280 -39.570 1.00 78.50 494 VAL A C 1
ATOM 3861 O O . VAL A 1 494 ? -6.719 6.232 -39.193 1.00 78.50 494 VAL A O 1
ATOM 3864 N N . PHE A 1 495 ? -5.795 7.451 -40.831 1.00 83.00 495 PHE A N 1
ATOM 3865 C CA . PHE A 1 495 ? -5.983 6.421 -41.852 1.00 83.00 495 PHE A CA 1
ATOM 3866 C C . PHE A 1 495 ? -5.191 5.144 -41.557 1.00 83.00 495 PHE A C 1
ATOM 3868 O O . PHE A 1 495 ? -5.734 4.051 -41.713 1.00 83.00 495 PHE A O 1
ATOM 3875 N N . ALA A 1 496 ? -3.964 5.252 -41.037 1.00 81.19 496 ALA A N 1
ATOM 3876 C CA . ALA A 1 496 ? -3.200 4.090 -40.587 1.00 81.19 496 ALA A CA 1
ATOM 3877 C C . ALA A 1 496 ? -3.897 3.347 -39.427 1.00 81.19 496 ALA A C 1
ATOM 3879 O O . ALA A 1 496 ? -3.915 2.116 -39.393 1.00 81.19 496 ALA A O 1
ATOM 3880 N N . CYS A 1 497 ? -4.506 4.079 -38.485 1.00 76.06 497 CYS A N 1
ATOM 3881 C CA . CYS A 1 497 ? -5.288 3.495 -37.391 1.00 76.06 497 CYS A CA 1
ATOM 3882 C C . CYS A 1 497 ? -6.544 2.778 -37.900 1.00 76.06 497 CYS A C 1
ATOM 3884 O O . CYS A 1 497 ? -6.829 1.665 -37.456 1.00 76.06 497 CYS A O 1
ATOM 3886 N N . ILE A 1 498 ? -7.274 3.391 -38.836 1.00 79.19 498 ILE A N 1
ATOM 3887 C CA . ILE A 1 498 ? -8.456 2.790 -39.469 1.00 79.19 498 ILE A CA 1
ATOM 3888 C C . ILE A 1 498 ? -8.056 1.508 -40.202 1.00 79.19 498 ILE A C 1
ATOM 3890 O O . ILE A 1 498 ? -8.676 0.468 -40.003 1.00 79.19 498 ILE A O 1
ATOM 3894 N N . ASP A 1 499 ? -6.981 1.546 -40.984 1.00 82.31 499 ASP A N 1
ATOM 3895 C CA . ASP A 1 499 ? -6.465 0.388 -41.712 1.00 82.31 499 ASP A CA 1
ATOM 3896 C C . ASP A 1 499 ? -6.118 -0.777 -40.769 1.00 82.31 499 ASP A C 1
ATOM 3898 O O . ASP A 1 499 ? -6.569 -1.908 -40.961 1.00 82.31 499 ASP A O 1
ATOM 3902 N N . ARG A 1 500 ? -5.422 -0.493 -39.663 1.00 78.94 500 ARG A N 1
ATOM 3903 C CA . ARG A 1 500 ? -5.107 -1.503 -38.643 1.00 78.94 500 ARG A CA 1
ATOM 3904 C C . ARG A 1 500 ? -6.352 -2.027 -37.925 1.00 78.94 500 ARG A C 1
ATOM 3906 O O . ARG A 1 500 ? -6.446 -3.222 -37.628 1.00 78.94 500 ARG A O 1
ATOM 3913 N N . PHE A 1 501 ? -7.325 -1.161 -37.659 1.00 77.81 501 PHE A N 1
ATOM 3914 C CA . PHE A 1 501 ? -8.612 -1.570 -37.107 1.00 77.81 501 PHE A CA 1
ATOM 3915 C C . PHE A 1 501 ? -9.338 -2.537 -38.050 1.00 77.81 501 PHE A C 1
ATOM 3917 O O . PHE A 1 501 ? -9.850 -3.553 -37.577 1.00 77.81 501 PHE A O 1
ATOM 3924 N N . LEU A 1 502 ? -9.338 -2.264 -39.360 1.00 77.62 502 LEU A N 1
ATOM 3925 C CA . LEU A 1 502 ? -9.974 -3.100 -40.382 1.00 77.62 502 LEU A CA 1
ATOM 3926 C C . LEU A 1 502 ? -9.305 -4.475 -40.489 1.00 77.62 502 LEU A C 1
ATOM 3928 O O . LEU A 1 502 ? -10.006 -5.485 -40.471 1.00 77.62 502 LEU A O 1
ATOM 3932 N N . ILE A 1 503 ? -7.969 -4.534 -40.508 1.00 76.50 503 ILE A N 1
ATOM 3933 C CA . ILE A 1 503 ? -7.200 -5.791 -40.606 1.00 76.50 503 ILE A CA 1
ATOM 3934 C C . ILE A 1 503 ? -7.437 -6.711 -39.395 1.00 76.50 503 ILE A C 1
ATOM 3936 O O . ILE A 1 503 ? -7.424 -7.933 -39.533 1.00 76.50 503 ILE A O 1
ATOM 3940 N N . THR A 1 504 ? -7.692 -6.142 -38.213 1.00 74.38 504 THR A N 1
ATOM 3941 C CA . THR A 1 504 ? -7.907 -6.904 -36.966 1.00 74.38 504 THR A CA 1
ATOM 3942 C C . THR A 1 504 ? -9.346 -7.394 -36.771 1.00 74.38 504 THR A C 1
ATOM 3944 O O . THR A 1 504 ? -9.617 -8.116 -35.811 1.00 74.38 504 THR A O 1
ATOM 3947 N N . ARG A 1 505 ? -10.294 -7.041 -37.655 1.00 80.56 505 ARG A N 1
ATOM 3948 C CA . ARG A 1 505 ? -11.686 -7.508 -37.542 1.00 80.56 505 ARG A CA 1
ATOM 3949 C C . ARG A 1 505 ? -11.820 -8.979 -37.933 1.00 80.56 505 ARG A C 1
ATOM 3951 O O . ARG A 1 505 ? -11.200 -9.451 -38.882 1.00 80.56 505 ARG A O 1
ATOM 3958 N N . THR A 1 506 ? -12.723 -9.692 -37.264 1.00 74.25 506 THR A N 1
ATOM 3959 C CA . THR A 1 506 ? -13.102 -11.078 -37.599 1.00 74.25 506 THR A CA 1
ATOM 3960 C C . THR A 1 506 ? -13.938 -11.168 -38.882 1.00 74.25 506 THR A C 1
ATOM 3962 O O . THR A 1 506 ? -13.853 -12.166 -39.598 1.00 74.25 506 THR A O 1
ATOM 3965 N N . ASN A 1 507 ? -14.673 -10.105 -39.227 1.00 87.75 507 ASN A N 1
ATOM 3966 C CA . ASN A 1 507 ? -15.506 -10.019 -40.427 1.00 87.75 507 ASN A CA 1
ATOM 3967 C C . ASN A 1 507 ? -14.664 -9.849 -41.709 1.00 87.75 507 ASN A C 1
ATOM 3969 O O . ASN A 1 507 ? -13.948 -8.859 -41.872 1.00 87.75 507 ASN A O 1
ATOM 3973 N N . VAL A 1 508 ? -14.805 -10.793 -42.646 1.00 85.56 508 VAL A N 1
ATOM 3974 C CA . VAL A 1 508 ? -14.079 -10.824 -43.930 1.00 85.56 508 VAL A CA 1
ATOM 3975 C C . VAL A 1 508 ? -14.358 -9.582 -44.785 1.00 85.56 508 VAL A C 1
ATOM 3977 O O . VAL A 1 508 ? -13.422 -9.033 -45.360 1.00 85.56 508 VAL A O 1
ATOM 3980 N N . ARG A 1 509 ? -15.610 -9.101 -44.826 1.00 85.00 509 ARG A N 1
ATOM 3981 C CA . ARG A 1 509 ? -15.998 -7.915 -45.612 1.00 85.00 509 ARG A CA 1
ATOM 3982 C C . ARG A 1 509 ? -15.350 -6.636 -45.085 1.00 85.00 509 ARG A C 1
ATOM 3984 O O . ARG A 1 509 ? -15.003 -5.760 -45.866 1.00 85.00 509 ARG A O 1
ATOM 3991 N N . LEU A 1 510 ? -15.160 -6.529 -43.768 1.00 78.94 510 LEU A N 1
ATOM 3992 C CA . LEU A 1 510 ? -14.452 -5.391 -43.172 1.00 78.94 510 LEU A CA 1
ATOM 3993 C C . LEU A 1 510 ? -12.947 -5.467 -43.444 1.00 78.94 510 LEU A C 1
ATOM 3995 O O . LEU A 1 510 ? -12.339 -4.451 -43.764 1.00 78.94 510 LEU A O 1
ATOM 3999 N N . ARG A 1 511 ? -12.349 -6.665 -43.403 1.00 82.75 511 ARG A N 1
ATOM 4000 C CA . ARG A 1 511 ? -10.933 -6.842 -43.762 1.00 82.75 511 ARG A CA 1
ATOM 4001 C C . ARG A 1 511 ? -10.653 -6.499 -45.223 1.00 82.75 511 ARG A C 1
ATOM 4003 O O . ARG A 1 511 ? -9.632 -5.881 -45.495 1.00 82.75 511 ARG A O 1
ATOM 4010 N N . SER A 1 512 ? -11.558 -6.839 -46.147 1.00 85.19 512 SER A N 1
ATOM 4011 C CA . SER A 1 512 ? -11.379 -6.544 -47.578 1.00 85.19 512 SER A CA 1
ATOM 4012 C C . SER A 1 512 ? -11.364 -5.051 -47.918 1.00 85.19 512 SER A C 1
ATOM 4014 O O . SER A 1 512 ? -10.956 -4.690 -49.018 1.00 85.19 512 SER A O 1
ATOM 4016 N N . LEU A 1 513 ? -11.781 -4.177 -46.995 1.00 86.69 513 LEU A N 1
ATOM 4017 C CA . LEU A 1 513 ? -11.667 -2.726 -47.167 1.00 86.69 513 LEU A CA 1
ATOM 4018 C C . LEU A 1 513 ? -10.216 -2.237 -47.022 1.00 86.69 513 LEU A C 1
ATOM 4020 O O . LEU A 1 513 ? -9.860 -1.211 -47.602 1.00 86.69 513 LEU A O 1
ATOM 4024 N N . SER A 1 514 ? -9.365 -2.976 -46.301 1.00 89.69 514 SER A N 1
ATOM 4025 C CA . SER A 1 514 ? -7.932 -2.692 -46.204 1.00 89.69 514 SER A CA 1
ATOM 4026 C C . SER A 1 514 ? -7.198 -3.278 -47.410 1.00 89.69 514 SER A C 1
ATOM 4028 O O . SER A 1 514 ? -7.083 -4.493 -47.578 1.00 89.69 514 SER A O 1
ATOM 4030 N N . SER A 1 515 ? -6.699 -2.400 -48.278 1.00 92.12 515 SER A N 1
ATOM 4031 C CA . SER A 1 515 ? -5.868 -2.777 -49.418 1.00 92.12 515 SER A CA 1
ATOM 4032 C C . SER A 1 515 ? -4.885 -1.658 -49.754 1.00 92.12 515 SER A C 1
ATOM 4034 O O . SER A 1 515 ? -5.137 -0.492 -49.451 1.00 92.12 515 SER A O 1
ATOM 4036 N N . VAL A 1 516 ? -3.778 -1.995 -50.423 1.00 90.56 516 VAL A N 1
ATOM 4037 C CA . VAL A 1 516 ? -2.798 -1.002 -50.904 1.00 90.56 516 VAL A CA 1
ATOM 4038 C C . VAL A 1 516 ? -3.477 0.025 -51.814 1.00 90.56 516 VAL A C 1
ATOM 4040 O O . VAL A 1 516 ? -3.212 1.218 -51.705 1.00 90.56 516 VAL A O 1
ATOM 4043 N N . LYS A 1 517 ? -4.418 -0.421 -52.658 1.00 92.44 517 LYS A N 1
ATOM 4044 C CA . LYS A 1 517 ? -5.207 0.457 -53.528 1.00 92.44 517 LYS A CA 1
ATOM 4045 C C . LYS A 1 517 ? -6.066 1.427 -52.713 1.00 92.44 517 LYS A C 1
ATOM 4047 O O . LYS A 1 517 ? -6.057 2.619 -53.005 1.00 92.44 517 LYS A O 1
ATOM 4052 N N . THR A 1 518 ? -6.756 0.938 -51.681 1.00 91.19 518 THR A N 1
ATOM 4053 C CA . THR A 1 518 ? -7.544 1.784 -50.771 1.00 91.19 518 THR A CA 1
ATOM 4054 C C . THR A 1 518 ? -6.647 2.814 -50.094 1.00 91.19 518 THR A C 1
ATOM 4056 O O . THR A 1 518 ? -6.985 3.990 -50.086 1.00 91.19 518 THR A O 1
ATOM 4059 N N . ALA A 1 519 ? -5.476 2.399 -49.604 1.00 91.00 519 ALA A N 1
ATOM 4060 C CA . ALA A 1 519 ? -4.545 3.289 -48.922 1.00 91.00 519 ALA A CA 1
ATOM 4061 C C . ALA A 1 519 ? -4.032 4.428 -49.808 1.00 91.00 519 ALA A C 1
ATOM 4063 O O . ALA A 1 519 ? -4.017 5.584 -49.386 1.00 91.00 519 ALA A O 1
ATOM 4064 N N . ILE A 1 520 ? -3.682 4.122 -51.060 1.00 92.50 520 ILE A N 1
ATOM 4065 C CA . ILE A 1 520 ? -3.281 5.133 -52.045 1.00 92.50 520 ILE A CA 1
ATOM 4066 C C . ILE A 1 520 ? -4.439 6.099 -52.326 1.00 92.50 520 ILE A C 1
ATOM 4068 O O . ILE A 1 520 ? -4.239 7.311 -52.299 1.00 92.50 520 ILE A O 1
ATOM 4072 N N . ILE A 1 521 ? -5.656 5.586 -52.544 1.00 92.25 521 ILE A N 1
ATOM 4073 C CA . ILE A 1 521 ? -6.839 6.422 -52.804 1.00 92.25 521 ILE A CA 1
ATOM 4074 C C . ILE A 1 521 ? -7.129 7.339 -51.610 1.00 92.25 521 ILE A C 1
ATOM 4076 O O . ILE A 1 521 ? -7.330 8.534 -51.804 1.00 92.25 521 ILE A O 1
ATOM 4080 N N . SER A 1 522 ? -7.101 6.817 -50.381 1.00 90.81 522 SER A N 1
ATOM 4081 C CA . SER A 1 522 ? -7.322 7.605 -49.164 1.00 90.81 522 SER A CA 1
ATOM 4082 C C . SER A 1 522 ? -6.313 8.744 -49.021 1.00 90.81 522 SER A C 1
ATOM 4084 O O . SER A 1 522 ? -6.702 9.854 -48.666 1.00 90.81 522 SER A O 1
ATOM 4086 N N . LEU A 1 523 ? -5.040 8.509 -49.350 1.00 91.12 523 LEU A N 1
ATOM 4087 C CA . LEU A 1 523 ? -4.012 9.552 -49.334 1.00 91.12 523 LEU A CA 1
ATOM 4088 C C . LEU A 1 523 ? -4.209 10.599 -50.435 1.00 91.12 523 LEU A C 1
ATOM 4090 O O . LEU A 1 523 ? -4.047 11.786 -50.169 1.00 91.12 523 L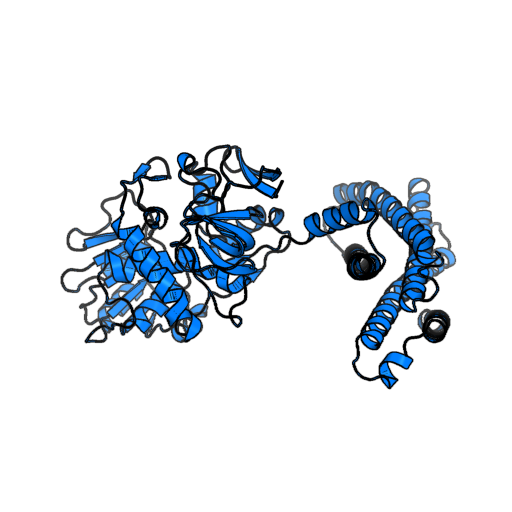EU A O 1
ATOM 4094 N N . ILE A 1 524 ? -4.592 10.194 -51.649 1.00 91.44 524 ILE A N 1
ATOM 4095 C CA . ILE A 1 524 ? -4.897 11.134 -52.740 1.00 91.44 524 ILE A CA 1
ATOM 4096 C C . ILE A 1 524 ? -6.079 12.027 -52.349 1.00 91.44 524 ILE A C 1
ATOM 4098 O O . ILE A 1 524 ? -5.995 13.248 -52.457 1.00 91.44 524 ILE A O 1
ATOM 4102 N N . VAL A 1 525 ? -7.155 11.427 -51.833 1.00 89.62 525 VAL A N 1
ATOM 4103 C CA . VAL A 1 525 ? -8.338 12.156 -51.354 1.00 89.62 525 VAL A CA 1
ATOM 4104 C C . VAL A 1 525 ? -7.965 13.109 -50.220 1.00 89.62 525 VAL A C 1
ATOM 4106 O O . VAL A 1 525 ? -8.390 14.258 -50.230 1.00 89.62 525 VAL A O 1
ATOM 4109 N N . MET A 1 526 ? -7.125 12.671 -49.280 1.00 89.50 526 MET A N 1
ATOM 4110 C CA . MET A 1 526 ? -6.620 13.515 -48.196 1.00 89.50 526 MET A CA 1
ATOM 4111 C C . MET A 1 526 ? -5.866 14.742 -48.717 1.00 89.50 526 MET A C 1
ATOM 4113 O O . MET A 1 526 ? -6.097 15.840 -48.218 1.00 89.50 526 MET A O 1
ATOM 4117 N N . VAL A 1 527 ? -4.986 14.576 -49.710 1.00 87.19 527 VAL A N 1
ATOM 4118 C CA . VAL A 1 527 ? -4.223 15.689 -50.302 1.00 87.19 527 VAL A CA 1
ATOM 4119 C C . VAL A 1 527 ? -5.150 16.664 -51.029 1.00 87.19 527 VAL A C 1
ATOM 4121 O O . VAL A 1 527 ? -5.020 17.873 -50.863 1.00 87.19 527 VAL A O 1
ATOM 4124 N N . ILE A 1 528 ? -6.130 16.158 -51.781 1.00 85.56 528 ILE A N 1
ATOM 4125 C CA . ILE A 1 528 ? -7.108 17.002 -52.480 1.00 85.56 528 ILE A CA 1
ATOM 4126 C C . ILE A 1 528 ? -7.954 17.785 -51.469 1.00 85.56 528 ILE A C 1
ATOM 4128 O O . ILE A 1 528 ? -8.048 19.005 -51.558 1.00 85.56 528 ILE A O 1
ATOM 4132 N N . ILE A 1 529 ? -8.534 17.107 -50.474 1.00 81.62 529 ILE A N 1
ATOM 4133 C CA . ILE A 1 529 ? -9.392 17.736 -49.463 1.00 81.62 529 ILE A CA 1
ATOM 4134 C C . ILE A 1 529 ? -8.604 18.730 -48.608 1.00 81.62 529 ILE A C 1
ATOM 4136 O O . ILE A 1 529 ? -9.102 19.816 -48.333 1.00 81.62 529 ILE A O 1
ATOM 4140 N N . GLY A 1 530 ? -7.381 18.392 -48.193 1.00 75.69 530 GLY A N 1
ATOM 4141 C CA . GLY A 1 530 ? -6.571 19.298 -47.380 1.00 75.69 530 GLY A CA 1
ATOM 4142 C C . GLY A 1 530 ? -6.248 20.600 -48.106 1.00 75.69 530 GLY A C 1
ATOM 4143 O O . GLY A 1 530 ? -6.265 21.649 -47.471 1.00 75.69 530 GLY A O 1
ATOM 4144 N N . PHE A 1 531 ? -6.055 20.559 -49.429 1.00 74.00 531 PHE A N 1
ATOM 4145 C CA . PHE A 1 531 ? -5.907 21.768 -50.238 1.00 74.00 531 PHE A CA 1
ATOM 4146 C C . PHE A 1 531 ? -7.167 22.652 -50.185 1.00 74.00 531 PHE A C 1
ATOM 4148 O O . PHE A 1 531 ? -7.047 23.859 -50.014 1.00 74.00 531 PHE A O 1
ATOM 4155 N N . PHE A 1 532 ? -8.369 22.064 -50.240 1.00 72.94 532 PHE A N 1
ATOM 4156 C CA . PHE A 1 532 ? -9.638 22.807 -50.167 1.00 72.94 532 PHE A CA 1
ATOM 4157 C C . PHE A 1 532 ? -10.034 23.278 -48.761 1.00 72.94 532 PHE A C 1
ATOM 4159 O O . PHE A 1 532 ? -10.728 24.277 -48.651 1.00 72.94 532 PHE A O 1
ATOM 4166 N N . ILE A 1 533 ? -9.637 22.571 -47.697 1.00 65.00 533 ILE A N 1
ATOM 4167 C CA . ILE A 1 533 ? -9.930 22.963 -46.302 1.00 65.00 533 ILE A CA 1
ATOM 4168 C C . ILE A 1 533 ? -8.987 24.072 -45.820 1.00 65.00 533 ILE A C 1
ATOM 4170 O O . ILE A 1 533 ? -9.322 24.812 -44.898 1.00 65.00 533 ILE A O 1
ATOM 4174 N N . ALA A 1 534 ? -7.785 24.148 -46.391 1.00 54.56 534 ALA A N 1
ATOM 4175 C CA . ALA A 1 534 ? -6.798 25.136 -45.989 1.00 54.56 534 ALA A CA 1
ATOM 4176 C C . ALA A 1 534 ? -6.976 26.496 -46.688 1.00 54.56 534 ALA A C 1
ATOM 4178 O O . ALA A 1 534 ? -6.597 27.498 -46.082 1.00 54.56 534 ALA A O 1
ATOM 4179 N N . VAL A 1 535 ? -7.494 26.530 -47.932 1.00 49.78 535 VAL A N 1
ATOM 4180 C CA . VAL A 1 535 ? -7.905 27.762 -48.657 1.00 49.78 535 VAL A CA 1
ATOM 4181 C C . VAL A 1 535 ? -9.117 28.383 -47.977 1.00 49.78 535 VAL A C 1
ATOM 4183 O O . VAL A 1 535 ? -9.101 29.625 -47.817 1.00 49.78 535 VAL A O 1
#

Secondary structure (DSSP, 8-state):
--EEEEEEETTEEEEEE-PPPP--TTEEEEEEEEEE--HHHHHHHHTT-SPTT-B---EEEEEEEEE-TT--S---TT-EEEEE--TTS-GGG-S--SSBSEEEEEGGG-EE--TTS-HHHHHTSHHHHHHHHIIIIIIS-PPPTT---SS--EEEEETTTSHHHHHHHHHHHHTT-EEEEE--GGGHHHHHHTT-SEEE-TT-TTHHHHHHHHTTT---EEEESS-STHHHHHHHHH--SSS-EEEESS---SS-S-TTSEEEE--GGGGG-S-EEETTEEE---HHHHHHHHHHHHHIIIIITTTT-SPPPPEEE-SSGGGGHHHHT-HHHHTT---EEE----HHHHHHHHHHHHH----TTHHHHHHHHHHHHHHHHHHHHHHHHH----S-HHHHHHHHHHHHHHHHHHHHHHHHHHHHHHTSTTTTT-HHHHHHHHHHHHHHHHHHHHHHHHHHHTT---GGGS-HHHHHHHHHHHHHHHHHHHHHHHHHHHHHHHHT-S-HHHHTT--HHHHHHHHHHHHHHHHHHH-

pLDDT: mean 80.75, std 19.52, range [28.95, 98.88]